Protein AF-A0AAD5YJ43-F1 (afdb_monomer_lite)

Structure (mmCIF, N/CA/C/O backbone):
data_AF-A0AAD5YJ43-F1
#
_entry.id   AF-A0AAD5YJ43-F1
#
loop_
_atom_site.group_PDB
_atom_site.id
_atom_site.type_symbol
_atom_site.label_atom_id
_atom_site.label_alt_id
_atom_site.label_comp_id
_atom_site.label_asym_id
_atom_site.label_entity_id
_atom_site.label_seq_id
_atom_site.pdbx_PDB_ins_code
_atom_site.Cartn_x
_atom_site.Cartn_y
_atom_site.Cartn_z
_atom_site.occupancy
_atom_site.B_iso_or_equiv
_atom_site.auth_seq_id
_atom_site.auth_comp_id
_atom_site.auth_asym_id
_atom_site.auth_atom_id
_atom_site.pdbx_PDB_model_num
ATOM 1 N N . MET A 1 1 ? -29.592 12.258 8.911 1.00 32.75 1 MET A N 1
ATOM 2 C CA . MET A 1 1 ? -28.861 12.882 10.032 1.00 32.75 1 MET A CA 1
ATOM 3 C C . MET A 1 1 ? -27.425 12.749 9.609 1.00 32.75 1 MET A C 1
ATOM 5 O O . MET A 1 1 ? -26.977 11.622 9.478 1.00 32.75 1 MET A O 1
ATOM 9 N N . SER A 1 2 ? -26.873 13.854 9.118 1.00 35.62 2 SER A N 1
ATOM 10 C CA . SER A 1 2 ? -25.815 13.860 8.102 1.00 35.62 2 SER A CA 1
ATOM 11 C C . SER A 1 2 ? -25.505 15.328 7.784 1.00 35.62 2 SER A C 1
ATOM 13 O O . SER A 1 2 ? -25.987 15.830 6.774 1.00 35.62 2 SER A O 1
ATOM 15 N N . ASP A 1 3 ? -24.872 16.022 8.732 1.00 28.69 3 ASP A N 1
ATOM 16 C CA . ASP A 1 3 ? -24.518 17.459 8.688 1.00 28.69 3 ASP A CA 1
ATOM 17 C C . ASP A 1 3 ? -23.450 17.807 9.770 1.00 28.69 3 ASP A C 1
ATOM 19 O O . ASP A 1 3 ? -23.305 18.970 10.129 1.00 28.69 3 ASP A O 1
ATOM 23 N N . ASN A 1 4 ? -22.749 16.820 10.359 1.00 36.34 4 ASN A N 1
ATOM 24 C CA . ASN A 1 4 ? -21.867 17.031 11.526 1.00 36.34 4 ASN A CA 1
ATOM 25 C C . ASN A 1 4 ? -20.369 16.892 11.204 1.00 36.34 4 ASN A C 1
ATOM 27 O O . ASN A 1 4 ? -19.563 17.647 11.737 1.00 36.34 4 ASN A O 1
ATOM 31 N N . ASP A 1 5 ? -19.997 15.948 10.340 1.00 39.12 5 ASP A N 1
ATOM 32 C CA . ASP A 1 5 ? -18.594 15.534 10.163 1.00 39.12 5 ASP A CA 1
ATOM 33 C C . ASP A 1 5 ? -17.758 16.576 9.390 1.00 39.12 5 ASP A C 1
ATOM 35 O O . ASP A 1 5 ? -16.536 16.558 9.425 1.00 39.12 5 ASP A O 1
ATOM 39 N N . SER A 1 6 ? -18.412 17.546 8.739 1.00 43.97 6 SER A N 1
ATOM 40 C CA . SER A 1 6 ? -17.755 18.691 8.094 1.00 43.97 6 SER A CA 1
ATOM 41 C C . SER A 1 6 ? -17.312 19.797 9.060 1.00 43.97 6 SER A C 1
ATOM 43 O O . SER A 1 6 ? -16.574 20.693 8.652 1.00 43.97 6 SER A O 1
ATOM 45 N N . ASP A 1 7 ? -17.786 19.785 10.311 1.00 50.50 7 ASP A N 1
ATOM 46 C CA . ASP A 1 7 ? -17.532 20.863 11.276 1.00 50.50 7 ASP A CA 1
ATOM 47 C C . ASP A 1 7 ? -16.266 20.619 12.130 1.00 50.50 7 ASP A C 1
ATOM 49 O O . ASP A 1 7 ? -15.745 21.570 12.719 1.00 50.50 7 ASP A O 1
ATOM 53 N N . SER A 1 8 ? -15.736 19.387 12.198 1.00 53.56 8 SER A N 1
ATOM 54 C CA . SER A 1 8 ? -14.469 19.073 12.889 1.00 53.56 8 SER A CA 1
ATOM 55 C C . SER A 1 8 ? -13.250 19.485 12.060 1.00 53.56 8 SER A C 1
ATOM 57 O O . SER A 1 8 ? -12.423 20.268 12.537 1.00 53.56 8 SER A O 1
ATOM 59 N N . GLU A 1 9 ? -13.187 19.009 10.813 1.00 55.69 9 GLU A N 1
ATOM 60 C CA . GLU A 1 9 ? -12.075 19.197 9.871 1.00 55.69 9 GLU A CA 1
ATOM 61 C C . GLU A 1 9 ? -11.769 20.688 9.630 1.00 55.69 9 GLU A C 1
ATOM 63 O O . GLU A 1 9 ? -10.610 21.114 9.693 1.00 55.69 9 GLU A O 1
ATOM 68 N N . ASP A 1 10 ? -12.802 21.527 9.453 1.00 70.44 10 ASP A N 1
ATOM 69 C CA . ASP A 1 10 ? -12.619 22.980 9.330 1.00 70.44 10 ASP A CA 1
ATOM 70 C C . ASP A 1 10 ? -12.031 23.576 10.622 1.00 70.44 10 ASP A C 1
ATOM 72 O O . ASP A 1 10 ? -11.095 24.370 10.571 1.00 70.44 10 ASP A O 1
ATOM 76 N N . VAL A 1 11 ? -12.487 23.172 11.813 1.00 84.69 11 VAL A N 1
ATOM 77 C CA . VAL A 1 11 ? -11.996 23.741 13.084 1.00 84.69 11 VAL A CA 1
ATOM 78 C C . VAL A 1 11 ? -10.520 23.413 13.346 1.00 84.69 11 VAL A C 1
ATOM 80 O O . VAL A 1 11 ? -9.778 24.287 13.824 1.00 84.69 11 VAL A O 1
ATOM 83 N N . THR A 1 12 ? -10.067 22.200 13.028 1.00 90.94 12 THR A N 1
ATOM 84 C CA . THR A 1 12 ? -8.657 21.799 13.159 1.00 90.94 12 THR A CA 1
ATOM 85 C C . THR A 1 12 ? -7.784 22.464 12.091 1.00 90.94 12 THR A C 1
ATOM 87 O O . THR A 1 12 ? -6.757 23.063 12.433 1.00 90.94 12 THR A O 1
ATOM 90 N N . MET A 1 13 ? -8.223 22.490 10.829 1.00 93.19 13 MET A N 1
ATOM 91 C CA . MET A 1 13 ? -7.519 23.159 9.729 1.00 93.19 13 MET A CA 1
ATOM 92 C C . MET A 1 13 ? -7.430 24.682 9.938 1.00 93.19 13 MET A C 1
ATOM 94 O O . MET A 1 13 ? -6.341 25.259 9.840 1.00 93.19 13 MET A O 1
ATOM 98 N N . GLN A 1 14 ? -8.515 25.351 10.353 1.00 94.12 14 GLN A N 1
ATOM 99 C CA . GLN A 1 14 ? -8.485 26.778 10.708 1.00 94.12 14 GLN A CA 1
ATOM 100 C C . GLN A 1 14 ? -7.519 27.067 11.867 1.00 94.12 14 GLN A C 1
ATOM 102 O O . GLN A 1 14 ? -6.911 28.139 11.891 1.00 94.12 14 GLN A O 1
ATOM 107 N N . ALA A 1 15 ? -7.331 26.153 12.829 1.00 96.81 15 ALA A N 1
ATOM 108 C CA . ALA A 1 15 ? -6.336 26.340 13.889 1.00 96.81 15 ALA A CA 1
ATOM 109 C C . ALA A 1 15 ? -4.901 26.322 13.327 1.00 96.81 15 ALA A C 1
ATOM 111 O O . ALA A 1 15 ? -4.107 27.220 13.637 1.00 96.81 15 ALA A O 1
ATOM 112 N N . CYS A 1 16 ? -4.591 25.366 12.447 1.00 97.38 16 CYS A N 1
ATOM 113 C CA . CYS A 1 16 ? -3.295 25.262 11.776 1.00 97.38 16 CYS A CA 1
ATOM 114 C C . CYS A 1 16 ? -3.016 26.462 10.846 1.00 97.38 16 CYS A C 1
ATOM 116 O O . CYS A 1 16 ? -1.933 27.055 10.893 1.00 97.38 16 CYS A O 1
ATOM 118 N N . LEU A 1 17 ? -4.006 26.910 10.069 1.00 96.12 17 LEU A N 1
ATOM 119 C CA . LEU A 1 17 ? -3.897 28.124 9.253 1.00 96.12 17 LEU A CA 1
ATOM 120 C C . LEU A 1 17 ? -3.763 29.397 10.111 1.00 96.12 17 LEU A C 1
ATOM 122 O O . LEU A 1 17 ? -3.001 30.303 9.760 1.00 96.12 17 LEU A O 1
ATOM 126 N N . ALA A 1 18 ? -4.429 29.471 11.268 1.00 97.25 18 ALA A N 1
ATOM 127 C CA . ALA A 1 18 ? -4.327 30.613 12.178 1.00 97.25 18 ALA A CA 1
ATOM 128 C C . ALA A 1 18 ? -2.935 30.746 12.826 1.00 97.25 18 ALA A C 1
ATOM 130 O O . ALA A 1 18 ? -2.440 31.866 12.990 1.00 97.25 18 ALA A O 1
ATOM 131 N N . VAL A 1 19 ? -2.247 29.644 13.150 1.00 97.75 19 VAL A N 1
ATOM 132 C CA . VAL A 1 19 ? -0.853 29.724 13.631 1.00 97.75 19 VAL A CA 1
ATOM 133 C C . VAL A 1 19 ? 0.122 30.079 12.496 1.00 97.75 19 VAL A C 1
ATOM 135 O O . VAL A 1 19 ? 1.002 30.917 12.701 1.00 97.75 19 VAL A O 1
ATOM 138 N N . VAL A 1 20 ? -0.101 29.589 11.268 1.00 96.81 20 VAL A N 1
ATOM 139 C CA . VAL A 1 20 ? 0.627 30.022 10.050 1.00 96.81 20 VAL A CA 1
ATOM 140 C C . VAL A 1 20 ? 0.437 31.518 9.759 1.00 96.81 20 VAL A C 1
ATOM 142 O O . VAL A 1 20 ? 1.355 32.190 9.278 1.00 96.81 20 VAL A O 1
ATOM 145 N N . ALA A 1 21 ? -0.745 32.062 10.052 1.00 96.56 21 ALA A N 1
ATOM 146 C CA . ALA A 1 21 ? -1.047 33.487 9.948 1.00 96.56 21 ALA A CA 1
ATOM 147 C C . ALA A 1 21 ? -0.486 34.326 11.117 1.00 96.56 21 ALA A C 1
ATOM 149 O O . ALA A 1 21 ? -0.515 35.556 11.048 1.00 96.56 21 ALA A O 1
ATOM 150 N N . GLY A 1 22 ? 0.020 33.691 12.181 1.00 96.31 22 GLY A N 1
ATOM 151 C CA . GLY A 1 22 ? 0.462 34.358 13.408 1.00 96.31 22 GLY A CA 1
ATOM 152 C C . GLY A 1 22 ? -0.680 34.945 14.249 1.00 96.31 22 GLY A C 1
ATOM 153 O O . GLY A 1 22 ? -0.441 35.848 15.051 1.00 96.31 22 GLY A O 1
ATOM 154 N N . THR A 1 23 ? -1.917 34.476 14.051 1.00 97.50 23 THR A N 1
ATOM 155 C CA . THR A 1 23 ? -3.122 34.924 14.776 1.00 97.50 23 THR A CA 1
ATOM 156 C C . THR A 1 23 ? -3.509 34.000 15.935 1.00 97.50 23 THR A C 1
ATOM 158 O O . THR A 1 23 ? -4.250 34.422 16.821 1.00 97.50 23 THR A O 1
ATOM 161 N N . LEU A 1 24 ? -2.968 32.779 15.967 1.00 97.69 24 LEU A N 1
ATOM 162 C CA . LEU A 1 24 ? -3.050 31.816 17.069 1.00 97.69 24 LEU A CA 1
ATOM 163 C C . LEU A 1 24 ? -1.632 31.477 17.562 1.00 97.69 24 LEU A C 1
ATOM 165 O O . LEU A 1 24 ? -0.689 31.512 16.770 1.00 97.69 24 LEU A O 1
ATOM 169 N N . THR A 1 25 ? -1.444 31.158 18.849 1.00 98.31 25 THR A N 1
ATOM 170 C CA . THR A 1 25 ? -0.128 30.690 19.324 1.00 98.31 25 THR A CA 1
ATOM 171 C C . THR A 1 25 ? 0.060 29.197 19.053 1.00 98.31 25 THR A C 1
ATOM 173 O O . THR A 1 25 ? -0.907 28.448 18.931 1.00 98.31 25 THR A O 1
ATOM 176 N N . VAL A 1 26 ? 1.317 28.746 19.009 1.00 98.06 26 VAL A N 1
ATOM 177 C CA . VAL A 1 26 ? 1.671 27.320 18.886 1.00 98.06 26 VAL A CA 1
ATOM 178 C C . VAL A 1 26 ? 0.999 26.471 19.971 1.00 98.06 26 VAL A C 1
ATOM 180 O O . VAL A 1 26 ? 0.442 25.422 19.664 1.00 98.06 26 VAL A O 1
ATOM 183 N N . ALA A 1 27 ? 1.013 26.939 21.223 1.00 97.44 27 ALA A N 1
ATOM 184 C CA . ALA A 1 27 ? 0.432 26.212 22.348 1.00 97.44 27 ALA A CA 1
ATOM 185 C C . ALA A 1 27 ? -1.102 26.150 22.262 1.00 97.44 27 ALA A C 1
ATOM 187 O O . ALA A 1 27 ? -1.678 25.090 22.488 1.00 97.44 27 ALA A O 1
ATOM 188 N N . ASP A 1 28 ? -1.760 27.250 21.876 1.00 97.69 28 ASP A N 1
ATOM 189 C CA . ASP A 1 28 ? -3.216 27.259 21.673 1.00 97.69 28 ASP A CA 1
ATOM 190 C C . ASP A 1 28 ? -3.627 26.366 20.490 1.00 97.69 28 ASP A C 1
ATOM 192 O O . ASP A 1 28 ? -4.665 25.713 20.544 1.00 97.69 28 ASP A O 1
ATOM 196 N N . CYS A 1 29 ? -2.817 26.317 19.425 1.00 97.88 29 CYS A N 1
ATOM 197 C CA . CYS A 1 29 ? -3.043 25.438 18.279 1.00 97.88 29 CYS A CA 1
ATOM 198 C C . CYS A 1 29 ? -2.904 23.963 18.671 1.00 97.88 29 CYS A C 1
ATOM 200 O O . CYS A 1 29 ? -3.826 23.187 18.440 1.00 97.88 29 CYS A O 1
ATOM 202 N N . ALA A 1 30 ? -1.799 23.584 19.320 1.00 97.62 30 ALA A N 1
ATOM 203 C CA . ALA A 1 30 ? -1.589 22.218 19.796 1.00 97.62 30 ALA A CA 1
ATOM 204 C C . ALA A 1 30 ? -2.682 21.782 20.787 1.00 97.62 30 ALA A C 1
ATOM 206 O O . ALA A 1 30 ? -3.192 20.674 20.682 1.00 97.62 30 ALA A O 1
ATOM 207 N N . GLN A 1 31 ? -3.108 22.666 21.696 1.00 97.00 31 GLN A N 1
ATOM 208 C CA . GLN A 1 31 ? -4.203 22.373 22.622 1.00 97.00 31 GLN A CA 1
ATOM 209 C C . GLN A 1 31 ? -5.546 22.168 21.901 1.00 97.00 31 GLN A C 1
ATOM 211 O O . GLN A 1 31 ? -6.285 21.267 22.282 1.00 97.00 31 GLN A O 1
ATOM 216 N N . ARG A 1 32 ? -5.867 22.960 20.865 1.00 96.50 32 ARG A N 1
ATOM 217 C CA . ARG A 1 32 ? -7.100 22.775 20.072 1.00 96.50 32 ARG A CA 1
ATOM 218 C C . ARG A 1 32 ? -7.120 21.453 19.318 1.00 96.50 32 ARG A C 1
ATOM 220 O O . ARG A 1 32 ? -8.145 20.792 19.331 1.00 96.50 32 ARG A O 1
ATOM 227 N N . LEU A 1 33 ? -6.002 21.082 18.699 1.00 95.81 33 LEU A N 1
ATOM 228 C CA . LEU A 1 33 ? -5.857 19.810 17.987 1.00 95.81 33 LEU A CA 1
ATOM 229 C C . LEU A 1 33 ? -5.941 18.608 18.946 1.00 95.81 33 LEU A C 1
ATOM 231 O O . LEU A 1 33 ? -6.529 17.587 18.622 1.00 95.81 33 LEU A O 1
ATOM 235 N N . TYR A 1 34 ? -5.380 18.740 20.149 1.00 95.69 34 TYR A N 1
ATOM 236 C CA . TYR A 1 34 ? -5.363 17.684 21.162 1.00 95.69 34 TYR A CA 1
ATOM 237 C C . TYR A 1 34 ? -6.707 17.472 21.883 1.00 95.69 34 TYR A C 1
ATOM 239 O O . TYR A 1 34 ? -6.995 16.357 22.318 1.00 95.69 34 TYR A O 1
ATOM 247 N N . THR A 1 35 ? -7.529 18.518 22.043 1.00 94.06 35 THR A N 1
ATOM 248 C CA . THR A 1 35 ? -8.772 18.435 22.831 1.00 94.06 35 THR A CA 1
ATOM 249 C C . THR A 1 35 ? -9.765 17.372 22.324 1.00 94.06 35 THR A C 1
ATOM 251 O O . THR A 1 35 ? -10.171 16.575 23.165 1.00 94.06 35 THR A O 1
ATOM 254 N N . PRO A 1 36 ? -10.119 17.273 21.023 1.00 91.25 36 PRO A N 1
ATOM 255 C CA . PRO A 1 36 ? -11.047 16.244 20.535 1.00 91.25 36 PRO A CA 1
ATOM 256 C C . PRO A 1 36 ? -10.573 14.814 20.834 1.00 91.25 36 PRO A C 1
ATOM 258 O O . PRO A 1 36 ? -11.313 14.008 21.387 1.00 91.25 36 PRO A O 1
ATOM 261 N N . ILE A 1 37 ? -9.294 14.516 20.577 1.00 91.69 37 ILE A N 1
ATOM 262 C CA . ILE A 1 37 ? -8.689 13.200 20.854 1.00 91.69 37 ILE A CA 1
ATOM 263 C C . ILE A 1 37 ? -8.767 12.864 22.354 1.00 91.69 37 ILE A C 1
ATOM 265 O O . ILE A 1 37 ? -9.044 11.723 22.727 1.00 91.69 37 ILE A O 1
ATOM 269 N N . LEU A 1 38 ? -8.545 13.851 23.233 1.00 92.38 38 LEU A N 1
ATOM 270 C CA . LEU A 1 38 ? -8.686 13.667 24.678 1.00 92.38 38 LEU A CA 1
ATOM 271 C C . LEU A 1 38 ? -10.144 13.437 25.098 1.00 92.38 38 LEU A C 1
ATOM 273 O O . LEU A 1 38 ? -10.395 12.563 25.929 1.00 92.38 38 LEU A O 1
ATOM 277 N N . GLU A 1 39 ? -11.080 14.236 24.586 1.00 90.00 39 GLU A N 1
ATOM 278 C CA . GLU A 1 39 ? -12.491 14.175 24.975 1.00 90.00 39 GLU A CA 1
ATOM 279 C C . GLU A 1 39 ? -13.127 12.849 24.533 1.00 90.00 39 GLU A C 1
ATOM 281 O O . GLU A 1 39 ? -13.788 12.204 25.352 1.00 90.00 39 GLU A O 1
ATOM 286 N N . ASP A 1 40 ? -12.816 12.367 23.330 1.00 87.81 40 ASP A N 1
ATOM 287 C CA . ASP A 1 40 ? -13.361 11.122 22.777 1.00 87.81 40 ASP A CA 1
ATOM 288 C C . ASP A 1 40 ? -12.728 9.889 23.435 1.00 87.81 40 ASP A C 1
ATOM 290 O O . ASP A 1 40 ? -13.438 8.999 23.910 1.00 87.81 40 ASP A O 1
ATOM 294 N N . PHE A 1 41 ? -11.398 9.865 23.611 1.00 87.00 41 PHE A N 1
ATOM 295 C CA . PHE A 1 41 ? -10.732 8.760 24.316 1.00 87.00 41 PHE A CA 1
ATOM 296 C C . PHE A 1 41 ? -11.188 8.630 25.779 1.00 87.00 41 PHE A C 1
ATOM 298 O O . PHE A 1 41 ? -11.147 7.539 26.350 1.00 87.00 41 PHE A O 1
ATOM 305 N N . GLN A 1 42 ? -11.629 9.727 26.404 1.00 87.75 42 GLN A N 1
ATOM 306 C CA . GLN A 1 42 ? -12.182 9.708 27.760 1.00 87.75 42 GLN A CA 1
ATOM 307 C C . GLN A 1 42 ? -13.686 9.413 27.822 1.00 87.75 42 GLN A C 1
ATOM 309 O O . GLN A 1 42 ? -14.170 9.042 28.895 1.00 87.75 42 GLN A O 1
ATOM 314 N N . ASN A 1 43 ? -14.414 9.528 26.708 1.00 83.38 43 ASN A N 1
ATOM 315 C CA . ASN A 1 43 ? -15.858 9.309 26.625 1.00 83.38 43 ASN A CA 1
ATOM 316 C C . ASN A 1 43 ? -16.230 8.449 25.391 1.00 83.38 43 ASN A C 1
ATOM 318 O O . ASN A 1 43 ? -16.978 8.936 24.545 1.00 83.38 43 ASN A O 1
ATOM 322 N N . PRO A 1 44 ? -15.770 7.178 25.297 1.00 65.06 44 PRO A N 1
ATOM 323 C CA . PRO A 1 44 ? -15.902 6.312 24.111 1.00 65.06 44 PRO A CA 1
ATOM 324 C C . PRO A 1 44 ? -17.337 5.784 23.898 1.00 65.06 44 PRO A C 1
ATOM 326 O O . PRO A 1 44 ? -17.622 4.593 23.996 1.00 65.06 44 PRO A O 1
ATOM 329 N N . GLY A 1 45 ? -18.264 6.709 23.686 1.00 61.03 45 GLY A N 1
ATOM 330 C CA . GLY A 1 45 ? -19.689 6.498 23.442 1.00 61.03 45 GLY A CA 1
ATOM 331 C C . GLY A 1 45 ? -20.360 7.756 22.884 1.00 61.03 45 GLY A C 1
ATOM 332 O O . GLY A 1 45 ? -21.569 7.924 23.037 1.00 61.03 45 GLY A O 1
ATOM 333 N N . ASN A 1 46 ? -19.573 8.669 22.302 1.00 53.53 46 ASN A N 1
ATOM 334 C CA . ASN A 1 46 ? -20.037 9.887 21.641 1.00 53.53 46 ASN A CA 1
ATOM 335 C C . ASN A 1 46 ? -20.090 9.777 20.104 1.00 53.53 46 ASN A C 1
ATOM 337 O O . ASN A 1 46 ? -20.699 10.647 19.489 1.00 53.53 46 ASN A O 1
ATOM 341 N N . GLY A 1 47 ? -19.567 8.694 19.515 1.00 49.69 47 GLY A N 1
ATOM 342 C CA . GLY A 1 47 ? -19.765 8.344 18.100 1.00 49.69 47 GLY A CA 1
ATOM 343 C C . GLY A 1 47 ? -18.644 8.752 17.141 1.00 49.69 47 GLY A C 1
ATOM 344 O O . GLY A 1 47 ? -18.803 8.542 15.945 1.00 49.69 47 GLY A O 1
ATOM 345 N N . ASN A 1 48 ? -17.540 9.285 17.665 1.00 56.94 48 ASN A N 1
ATOM 346 C CA . ASN A 1 48 ? -16.291 9.524 16.947 1.00 56.94 48 ASN A CA 1
ATOM 347 C C . ASN A 1 48 ? -15.188 8.732 17.665 1.00 56.94 48 ASN A C 1
ATOM 349 O O . ASN A 1 48 ? -15.094 8.791 18.897 1.00 56.94 48 ASN A O 1
ATOM 353 N N . SER A 1 49 ? -14.340 7.998 16.944 1.00 80.00 49 SER A N 1
ATOM 354 C CA . SER A 1 49 ? -13.170 7.382 17.566 1.00 80.00 49 SER A CA 1
ATOM 355 C C . SER A 1 49 ? -12.035 8.394 17.750 1.00 80.00 49 SER A C 1
ATOM 357 O O . SER A 1 49 ? -11.792 9.298 16.947 1.00 80.00 49 SER A O 1
ATOM 359 N N . ALA A 1 50 ? -11.251 8.187 18.809 1.00 86.19 50 ALA A N 1
ATOM 360 C CA . ALA A 1 50 ? -10.031 8.954 19.034 1.00 86.19 50 ALA A CA 1
ATOM 361 C C . ALA A 1 50 ? -8.931 8.675 17.982 1.00 86.19 50 ALA A C 1
ATOM 363 O O . ALA A 1 50 ? -7.947 9.411 17.940 1.00 86.19 50 ALA A O 1
ATOM 364 N N . GLU A 1 51 ? -9.081 7.636 17.148 1.00 87.06 51 GLU A N 1
ATOM 365 C CA . GLU A 1 51 ? -8.217 7.377 15.989 1.00 87.06 51 GLU A CA 1
ATOM 366 C C . GLU A 1 51 ? -8.635 8.255 14.797 1.00 87.06 51 GLU A C 1
ATOM 368 O O . GLU A 1 51 ? -7.771 8.903 14.210 1.00 87.06 51 GLU A O 1
ATOM 373 N N . GLY A 1 52 ? -9.937 8.405 14.521 1.00 87.19 52 GLY A N 1
ATOM 374 C CA . GLY A 1 52 ? -10.466 9.336 13.513 1.00 87.19 52 GLY A CA 1
ATOM 375 C C . GLY A 1 52 ? -10.010 10.781 13.747 1.00 87.19 52 GLY A C 1
ATOM 376 O O . GLY A 1 52 ? -9.355 11.377 12.895 1.00 87.19 52 GLY A O 1
ATOM 377 N N . ASN A 1 53 ? -10.193 11.308 14.964 1.00 90.19 53 ASN A N 1
ATOM 378 C CA . ASN A 1 53 ? -9.688 12.644 15.328 1.00 90.19 53 ASN A CA 1
ATOM 379 C C . ASN A 1 53 ? -8.153 12.789 15.215 1.00 90.19 53 ASN A C 1
ATOM 381 O O . ASN A 1 53 ? -7.642 13.907 15.108 1.00 90.19 53 ASN A O 1
ATOM 385 N N . LEU A 1 54 ? -7.393 11.689 15.291 1.00 92.19 54 LEU A N 1
ATOM 386 C CA . LEU A 1 54 ? -5.938 11.694 15.115 1.00 92.19 54 LEU A CA 1
ATOM 387 C C . LEU A 1 54 ? -5.554 11.759 13.627 1.00 92.19 54 LEU A C 1
ATOM 389 O O . LEU A 1 54 ? -4.595 12.455 13.288 1.00 92.19 54 LEU A O 1
ATOM 393 N N . TRP A 1 55 ? -6.317 11.105 12.747 1.00 90.94 55 TRP A N 1
ATOM 394 C CA . TRP A 1 55 ? -6.215 11.292 11.297 1.00 90.94 55 TRP A CA 1
ATOM 395 C C . TRP A 1 55 ? -6.535 12.743 10.904 1.00 90.94 55 TRP A C 1
ATOM 397 O O . TRP A 1 55 ? -5.683 13.394 10.295 1.00 90.94 55 TRP A O 1
ATOM 407 N N . ASP A 1 56 ? -7.679 13.287 11.339 1.00 90.62 56 ASP A N 1
ATOM 408 C CA . ASP A 1 56 ? -8.093 14.684 11.099 1.00 90.62 56 ASP A CA 1
ATOM 409 C C . ASP A 1 56 ? -7.024 15.692 11.545 1.00 90.62 56 ASP A C 1
ATOM 411 O O . ASP A 1 56 ? -6.711 16.655 10.834 1.00 90.62 56 ASP A O 1
ATOM 415 N N . LEU A 1 57 ? -6.415 15.460 12.716 1.00 95.25 57 LEU A N 1
ATOM 416 C CA . LEU A 1 57 ? -5.308 16.261 13.236 1.00 95.25 57 LEU A CA 1
ATOM 417 C C . LEU A 1 57 ? -4.121 16.264 12.268 1.00 95.25 57 LEU A C 1
ATOM 419 O O . LEU A 1 57 ? -3.587 17.336 11.959 1.00 95.25 57 LEU A O 1
ATOM 423 N N . TRP A 1 58 ? -3.674 15.093 11.803 1.00 96.94 58 TRP A N 1
ATOM 424 C CA . TRP A 1 58 ? -2.511 15.014 10.920 1.00 96.94 58 TRP A CA 1
ATOM 425 C C . TRP A 1 58 ? -2.801 15.558 9.528 1.00 96.94 58 TRP A C 1
ATOM 427 O O . TRP A 1 58 ? -1.956 16.286 9.005 1.00 96.94 58 TRP A O 1
ATOM 437 N N . TYR A 1 59 ? -3.987 15.309 8.970 1.00 94.69 59 TYR A N 1
ATOM 438 C CA . TYR A 1 59 ? -4.416 15.921 7.714 1.00 94.69 59 TYR A CA 1
ATOM 439 C C . TYR A 1 59 ? -4.455 17.449 7.825 1.00 94.69 59 TYR A C 1
ATOM 441 O O . TYR A 1 59 ? -3.778 18.124 7.053 1.00 94.69 59 TYR A O 1
ATOM 449 N N . SER A 1 60 ? -5.067 18.004 8.876 1.00 96.00 60 SER A N 1
ATOM 450 C CA . SER A 1 60 ? -5.083 19.455 9.139 1.00 96.00 60 SER A CA 1
ATOM 451 C C . SER A 1 60 ? -3.680 20.074 9.238 1.00 96.00 60 SER A C 1
ATOM 453 O O . SER A 1 60 ? -3.424 21.167 8.726 1.00 96.00 60 SER A O 1
ATOM 455 N N . VAL A 1 61 ? -2.738 19.382 9.891 1.00 98.00 61 VAL A N 1
ATOM 456 C CA . VAL A 1 61 ? -1.345 19.841 10.024 1.00 98.00 61 VAL A CA 1
ATOM 457 C C . VAL A 1 61 ? -0.589 19.755 8.695 1.00 98.00 61 VAL A C 1
ATOM 459 O O . VAL A 1 61 ? 0.186 20.665 8.379 1.00 98.00 61 VAL A O 1
ATOM 462 N N . ILE A 1 62 ? -0.790 18.685 7.921 1.00 97.62 62 ILE A N 1
ATOM 463 C CA . ILE A 1 62 ? -0.135 18.488 6.625 1.00 97.62 62 ILE A CA 1
ATOM 464 C C . ILE A 1 62 ? -0.696 19.471 5.598 1.00 97.62 62 ILE A C 1
ATOM 466 O O . ILE A 1 62 ? 0.092 20.149 4.941 1.00 97.62 62 ILE A O 1
ATOM 470 N N . ASP A 1 63 ? -2.012 19.639 5.501 1.00 93.44 63 ASP A N 1
ATOM 471 C CA . ASP A 1 63 ? -2.623 20.506 4.496 1.00 93.44 63 ASP A CA 1
ATOM 472 C C . ASP A 1 63 ? -2.398 21.990 4.795 1.00 93.44 63 ASP A C 1
ATOM 474 O O . ASP A 1 63 ? -2.063 22.752 3.886 1.00 93.44 63 ASP A O 1
ATOM 478 N N . ALA A 1 64 ? -2.379 22.413 6.063 1.00 96.69 64 ALA A N 1
ATOM 479 C CA . ALA A 1 64 ? -1.886 23.748 6.411 1.00 96.69 64 ALA A CA 1
ATOM 480 C C . ALA A 1 64 ? -0.399 23.942 6.048 1.00 96.69 64 ALA A C 1
ATOM 482 O O . ALA A 1 64 ? 0.033 25.059 5.735 1.00 96.69 64 ALA A O 1
ATOM 483 N N . ALA A 1 65 ? 0.412 22.879 6.059 1.00 97.62 65 ALA A N 1
ATOM 484 C CA . ALA A 1 65 ? 1.787 22.931 5.566 1.00 97.62 65 ALA A CA 1
ATOM 485 C C . ALA A 1 65 ? 1.855 22.959 4.029 1.00 97.62 65 ALA A C 1
ATOM 487 O O . ALA A 1 65 ? 2.739 23.617 3.479 1.00 97.62 65 ALA A O 1
ATOM 488 N N . VAL A 1 66 ? 0.921 22.302 3.339 1.00 95.06 66 VAL A N 1
ATOM 489 C CA . VAL A 1 66 ? 0.771 22.306 1.879 1.00 95.06 66 VAL A CA 1
ATOM 490 C C . VAL A 1 66 ? 0.313 23.677 1.371 1.00 95.06 66 VAL A C 1
ATOM 492 O O . VAL A 1 66 ? 0.911 24.205 0.433 1.00 95.06 66 VAL A O 1
ATOM 495 N N . GLU A 1 67 ? -0.688 24.302 1.994 1.00 93.12 67 GLU A N 1
ATOM 496 C CA . GLU A 1 67 ? -1.179 25.635 1.619 1.00 93.12 67 GLU A CA 1
ATOM 497 C C . GLU A 1 67 ? -0.198 26.766 1.968 1.00 93.12 67 GLU A C 1
ATOM 499 O O . GLU A 1 67 ? -0.176 27.811 1.308 1.00 93.12 67 GLU A O 1
ATOM 504 N N . SER A 1 68 ? 0.638 26.584 2.995 1.00 94.25 68 SER A N 1
ATOM 505 C CA . SER A 1 68 ? 1.570 27.616 3.456 1.00 94.25 68 SER A CA 1
ATOM 506 C C . SER A 1 68 ? 2.902 27.624 2.701 1.00 94.25 68 SER A C 1
ATOM 508 O O . SER A 1 68 ? 3.459 26.590 2.336 1.00 94.25 68 SER A O 1
ATOM 510 N N . THR A 1 69 ? 3.455 28.823 2.475 1.00 93.44 69 THR A N 1
ATOM 511 C CA . THR A 1 69 ? 4.769 28.952 1.825 1.00 93.44 69 THR A CA 1
ATOM 512 C C . THR A 1 69 ? 5.878 28.403 2.732 1.00 93.44 69 THR A C 1
ATOM 514 O O . THR A 1 69 ? 5.758 28.498 3.964 1.00 93.44 69 THR A O 1
ATOM 517 N N . PRO A 1 70 ? 6.987 27.878 2.171 1.00 93.81 70 PRO A N 1
ATOM 518 C CA . PRO A 1 70 ? 8.024 27.201 2.943 1.00 93.81 70 PRO A CA 1
ATOM 519 C C . PRO A 1 70 ? 8.583 28.028 4.100 1.00 93.81 70 PRO A C 1
ATOM 521 O O . PRO A 1 70 ? 9.002 27.465 5.102 1.00 93.81 70 PRO A O 1
ATOM 524 N N . GLU A 1 71 ? 8.584 29.356 4.022 1.00 90.94 71 GLU A N 1
ATOM 525 C CA . GLU A 1 71 ? 9.110 30.251 5.058 1.00 90.94 71 GLU A CA 1
ATOM 526 C C . GLU A 1 71 ? 8.260 30.265 6.338 1.00 90.94 71 GLU A C 1
ATOM 528 O O . GLU A 1 71 ? 8.791 30.565 7.407 1.00 90.94 71 GLU A O 1
ATOM 533 N N . LYS A 1 72 ? 6.961 29.943 6.251 1.00 93.62 72 LYS A N 1
ATOM 534 C CA . LYS A 1 72 ? 6.012 30.016 7.379 1.00 93.62 72 LYS A CA 1
ATOM 535 C C . LYS A 1 72 ? 5.889 28.716 8.176 1.00 93.62 72 LYS A C 1
ATOM 537 O O . LYS A 1 72 ? 5.548 28.756 9.357 1.00 93.62 72 LYS A O 1
ATOM 542 N N . GLN A 1 73 ? 6.196 27.581 7.551 1.00 96.31 73 GLN A N 1
ATOM 543 C CA . GLN A 1 73 ? 5.966 26.230 8.086 1.00 96.31 73 GLN A CA 1
ATOM 544 C C . GLN A 1 73 ? 6.674 25.919 9.416 1.00 96.31 73 GLN A C 1
ATOM 546 O O . GLN A 1 73 ? 6.311 24.953 10.080 1.00 96.31 73 GLN A O 1
ATOM 551 N N . GLU A 1 74 ? 7.669 26.709 9.838 1.00 96.69 74 GLU A N 1
ATOM 552 C CA . GLU A 1 74 ? 8.391 26.476 11.100 1.00 96.69 74 GLU A CA 1
ATOM 553 C C . GLU A 1 74 ? 7.448 26.454 12.317 1.00 96.69 74 GLU A C 1
ATOM 555 O O . GLU A 1 74 ? 7.651 25.676 13.243 1.00 96.69 74 GLU A O 1
ATOM 560 N N . CYS A 1 75 ? 6.368 27.246 12.296 1.00 97.19 75 CYS A N 1
ATOM 561 C CA . CYS A 1 75 ? 5.382 27.237 13.378 1.00 97.19 75 CYS A CA 1
ATOM 562 C C . CYS A 1 75 ? 4.584 25.923 13.465 1.00 97.19 75 CYS A C 1
ATOM 564 O O . CYS A 1 75 ? 4.236 25.515 14.569 1.00 97.19 75 CYS A O 1
ATOM 566 N N . LEU A 1 76 ? 4.361 25.222 12.346 1.00 98.31 76 LEU A N 1
ATOM 567 C CA . LEU A 1 76 ? 3.709 23.908 12.334 1.00 98.31 76 LEU A CA 1
ATOM 568 C C . LEU A 1 76 ? 4.634 22.830 12.915 1.00 98.31 76 LEU A C 1
ATOM 570 O O . LEU A 1 76 ? 4.179 21.964 13.653 1.00 98.31 76 LEU A O 1
ATOM 574 N N . ILE A 1 77 ? 5.949 22.927 12.686 1.00 98.19 77 ILE A N 1
ATOM 575 C CA . ILE A 1 77 ? 6.940 22.052 13.339 1.00 98.19 77 ILE A CA 1
ATOM 576 C C . ILE A 1 77 ? 6.928 22.248 14.859 1.00 98.19 77 ILE A C 1
ATOM 578 O O . ILE A 1 77 ? 6.993 21.274 15.606 1.00 98.19 77 ILE A O 1
ATOM 582 N N . GLU A 1 78 ? 6.807 23.493 15.325 1.00 97.94 78 GLU A N 1
ATOM 583 C CA . GLU A 1 78 ? 6.633 23.784 16.751 1.00 97.94 78 GLU A CA 1
ATOM 584 C C . GLU A 1 78 ? 5.275 23.298 17.293 1.00 97.94 78 GLU A C 1
ATOM 586 O O . GLU A 1 78 ? 5.218 22.868 18.441 1.00 97.94 78 GLU A O 1
ATOM 591 N N . VAL A 1 79 ? 4.200 23.271 16.490 1.00 98.25 79 VAL A N 1
ATOM 592 C CA . VAL A 1 79 ? 2.922 22.639 16.885 1.00 98.25 79 VAL A CA 1
ATOM 593 C C . VAL A 1 79 ? 3.085 21.135 17.073 1.00 98.25 79 VAL A C 1
ATOM 595 O O . VAL A 1 79 ? 2.695 20.631 18.123 1.00 98.25 79 VAL A O 1
ATOM 598 N N . VAL A 1 80 ? 3.725 20.421 16.141 1.00 97.94 80 VAL A N 1
ATOM 599 C CA . VAL A 1 80 ? 3.961 18.972 16.298 1.00 97.94 80 VAL A CA 1
ATOM 600 C C . VAL A 1 80 ? 4.878 18.684 17.497 1.00 97.94 80 VAL A C 1
ATOM 602 O O . VAL A 1 80 ? 4.581 17.800 18.298 1.00 97.94 80 VAL A O 1
ATOM 605 N N . ARG A 1 81 ? 5.928 19.492 17.720 1.00 96.88 81 ARG A N 1
ATOM 606 C CA . ARG A 1 81 ? 6.738 19.435 18.957 1.00 96.88 81 ARG A CA 1
ATOM 607 C C . ARG A 1 81 ? 5.906 19.673 20.217 1.00 96.88 81 ARG A C 1
ATOM 609 O O . ARG A 1 81 ? 6.120 18.998 21.219 1.00 96.88 81 ARG A O 1
ATOM 616 N N . SER A 1 82 ? 4.986 20.636 20.182 1.00 97.38 82 SER A N 1
ATOM 617 C CA . SER A 1 82 ? 4.124 20.965 21.317 1.00 97.38 82 SER A CA 1
ATOM 618 C C . SER A 1 82 ? 3.115 19.854 21.604 1.00 97.38 82 SER A C 1
ATOM 620 O O . SER A 1 82 ? 2.884 19.577 22.774 1.00 97.38 82 SER A O 1
ATOM 622 N N . LEU A 1 83 ? 2.565 19.194 20.577 1.00 96.56 83 LEU A N 1
ATOM 623 C CA . LEU A 1 83 ? 1.678 18.031 20.710 1.00 96.56 83 LEU A CA 1
ATOM 624 C C . LEU A 1 83 ? 2.391 16.856 21.390 1.00 96.56 83 LEU A C 1
ATOM 626 O O . LEU A 1 83 ? 1.912 16.363 22.407 1.00 96.56 83 LEU A O 1
ATOM 630 N N . GLY A 1 84 ? 3.585 16.481 20.917 1.00 94.00 84 GLY A N 1
ATOM 631 C CA . GLY A 1 84 ? 4.412 15.442 21.555 1.00 94.00 84 GLY A CA 1
ATOM 632 C C . GLY A 1 84 ? 4.946 15.818 22.948 1.00 94.00 84 GLY A C 1
ATOM 633 O O . GLY A 1 84 ? 5.523 14.982 23.638 1.00 94.00 84 GLY A O 1
ATOM 634 N N . GLY A 1 85 ? 4.769 17.076 23.371 1.00 94.31 85 GLY A N 1
ATOM 635 C CA . GLY A 1 85 ? 5.037 17.556 24.729 1.00 94.31 85 GLY A CA 1
ATOM 636 C C . GLY A 1 85 ? 3.816 17.559 25.660 1.00 94.31 85 GLY A C 1
ATOM 637 O O . GLY A 1 85 ? 3.975 17.824 26.854 1.00 94.31 85 GLY A O 1
ATOM 638 N N . LEU A 1 86 ? 2.611 17.289 25.144 1.00 95.62 86 LEU A N 1
ATOM 639 C CA . LEU A 1 86 ? 1.408 17.078 25.952 1.00 95.62 86 LEU A CA 1
ATOM 640 C C . LEU A 1 86 ? 1.425 15.666 26.568 1.00 95.62 86 LEU A C 1
ATOM 642 O O . LEU A 1 86 ? 2.039 14.757 26.007 1.00 95.62 86 LEU A O 1
ATOM 646 N N . PRO A 1 87 ? 0.777 15.453 27.730 1.00 94.69 87 PRO A N 1
ATOM 647 C CA . PRO A 1 87 ? 0.591 14.104 28.253 1.00 94.69 87 PRO A CA 1
ATOM 648 C C . PRO A 1 87 ? -0.247 13.275 27.274 1.00 94.69 87 PRO A C 1
ATOM 650 O O . PRO A 1 87 ? -1.191 13.796 26.689 1.00 94.69 87 PRO A O 1
ATOM 653 N N . ALA A 1 88 ? 0.047 11.979 27.150 1.00 92.69 88 ALA A N 1
ATOM 654 C CA . ALA A 1 88 ? -0.835 11.063 26.434 1.00 92.69 88 ALA A CA 1
ATOM 655 C C . ALA A 1 88 ? -2.253 11.094 27.053 1.00 92.69 88 ALA A C 1
ATOM 657 O O . ALA A 1 88 ? -2.366 11.113 28.288 1.00 92.69 88 ALA A O 1
ATOM 658 N N . PRO A 1 89 ? -3.332 11.058 26.248 1.00 92.38 89 PRO A N 1
ATOM 659 C CA . PRO A 1 89 ? -4.687 10.886 26.762 1.00 92.38 89 PRO A CA 1
ATOM 660 C C . PRO A 1 89 ? -4.791 9.616 27.620 1.00 92.38 89 PRO A C 1
ATOM 662 O O . PRO A 1 89 ? -4.194 8.588 27.303 1.00 92.38 89 PRO A O 1
ATOM 665 N N . MET A 1 90 ? -5.533 9.681 28.730 1.00 91.31 90 MET A N 1
ATOM 666 C CA . MET A 1 90 ? -5.624 8.591 29.713 1.00 91.31 90 MET A CA 1
ATOM 667 C C . MET A 1 90 ? -7.079 8.204 29.982 1.00 91.31 90 MET A C 1
ATOM 669 O O . MET A 1 90 ? -7.864 9.051 30.412 1.00 91.31 90 MET A O 1
ATOM 673 N N . PHE A 1 91 ? -7.403 6.915 29.849 1.00 87.31 91 PHE A N 1
ATOM 674 C CA . PHE A 1 91 ? -8.719 6.346 30.156 1.00 87.31 91 PHE A CA 1
ATOM 675 C C . PHE A 1 91 ? -8.570 5.025 30.920 1.00 87.31 91 PHE A C 1
ATOM 677 O O . PHE A 1 91 ? -7.807 4.142 30.529 1.00 87.31 91 PHE A O 1
ATOM 684 N N . ASN A 1 92 ? -9.258 4.895 32.061 1.00 87.19 92 ASN A N 1
ATOM 685 C CA . ASN A 1 92 ? -9.198 3.722 32.952 1.00 87.19 92 ASN A CA 1
ATOM 686 C C . ASN A 1 92 ? -7.771 3.209 33.278 1.00 87.19 92 ASN A C 1
ATOM 688 O O . ASN A 1 92 ? -7.551 2.018 33.494 1.00 87.19 92 ASN A O 1
ATOM 692 N N . GLY A 1 93 ? -6.787 4.115 33.332 1.00 87.38 93 GLY A N 1
ATOM 693 C CA . GLY A 1 93 ? -5.383 3.794 33.614 1.00 87.38 93 GLY A CA 1
ATOM 694 C C . GLY A 1 93 ? -4.569 3.287 32.417 1.00 87.38 93 GLY A C 1
ATOM 695 O O . GLY A 1 93 ? -3.375 3.043 32.581 1.00 87.38 93 GLY A O 1
ATOM 696 N N . LYS A 1 94 ? -5.169 3.168 31.226 1.00 86.62 94 LYS A N 1
ATOM 697 C CA . LYS A 1 94 ? -4.454 2.997 29.953 1.00 86.62 94 LYS A CA 1
ATOM 698 C C . LYS A 1 94 ? -4.126 4.366 29.353 1.00 86.62 94 LYS A C 1
ATOM 700 O O . LYS A 1 94 ? -4.938 5.287 29.463 1.00 86.62 94 LYS A O 1
ATOM 705 N N . ALA A 1 95 ? -2.967 4.469 28.711 1.00 91.25 95 ALA A N 1
ATOM 706 C CA . ALA A 1 95 ? -2.655 5.567 27.802 1.00 91.25 95 ALA A CA 1
ATOM 707 C C . ALA A 1 95 ? -3.263 5.295 26.419 1.00 91.25 95 ALA A C 1
ATOM 709 O O . ALA A 1 95 ? -3.449 4.135 26.040 1.00 91.25 95 ALA A O 1
ATOM 710 N N . PHE A 1 96 ? -3.555 6.360 25.681 1.00 88.00 96 PHE A N 1
ATOM 711 C CA . PHE A 1 96 ? -3.891 6.299 24.265 1.00 88.00 96 PHE A CA 1
ATOM 712 C C . PHE A 1 96 ? -2.661 5.909 23.438 1.00 88.00 96 PHE A C 1
ATOM 714 O O . PHE A 1 96 ? -1.549 6.392 23.665 1.00 88.00 96 PHE A O 1
ATOM 721 N N . GLN A 1 97 ? -2.893 4.998 22.502 1.00 85.94 97 GLN A N 1
ATOM 722 C CA . GLN A 1 97 ? -1.937 4.448 21.550 1.00 85.94 97 GLN A CA 1
ATOM 723 C C . GLN A 1 97 ? -2.747 3.962 20.344 1.00 85.94 97 GLN A C 1
ATOM 725 O O . GLN A 1 97 ? -3.842 3.428 20.534 1.00 85.94 97 GLN A O 1
ATOM 730 N N . VAL A 1 98 ? -2.205 4.087 19.137 1.00 80.06 98 VAL A N 1
ATOM 731 C CA . VAL A 1 98 ? -2.817 3.544 17.913 1.00 80.06 98 VAL A CA 1
ATOM 732 C C . VAL A 1 98 ? -1.847 2.540 17.305 1.00 80.06 98 VAL A C 1
ATOM 734 O O . VAL A 1 98 ? -0.639 2.754 17.317 1.00 80.06 98 VAL A O 1
ATOM 737 N N . TRP A 1 99 ? -2.359 1.367 16.926 1.00 78.50 99 TRP A N 1
ATOM 738 C CA . TRP A 1 99 ? -1.595 0.190 16.460 1.00 78.50 99 TRP A CA 1
ATOM 739 C C . TRP A 1 99 ? -0.432 -0.277 17.375 1.00 78.50 99 TRP A C 1
ATOM 741 O O . TRP A 1 99 ? 0.356 -1.147 17.003 1.00 78.50 99 TRP A O 1
ATOM 751 N N . GLY A 1 100 ? -0.354 0.244 18.606 1.00 78.88 100 GLY A N 1
ATOM 752 C CA . GLY A 1 100 ? 0.721 -0.003 19.575 1.00 78.88 100 GLY A CA 1
ATOM 753 C C . GLY A 1 100 ? 1.803 1.085 19.640 1.00 78.88 100 GLY A C 1
ATOM 754 O O . GLY A 1 100 ? 2.704 0.968 20.468 1.00 78.88 100 GLY A O 1
ATOM 755 N N . GLU A 1 101 ? 1.712 2.135 18.821 1.00 74.75 101 GLU A N 1
ATOM 756 C CA . GLU A 1 101 ? 2.567 3.325 18.891 1.00 74.75 101 GLU A CA 1
ATOM 757 C C . GLU A 1 101 ? 2.028 4.297 19.969 1.00 74.75 101 GLU A C 1
ATOM 759 O O . GLU A 1 101 ? 0.842 4.650 19.938 1.00 74.75 101 GLU A O 1
ATOM 764 N N . PRO A 1 102 ? 2.847 4.713 20.957 1.00 88.38 102 PRO A N 1
ATOM 765 C CA . PRO A 1 102 ? 2.426 5.628 22.019 1.00 88.38 102 PRO A CA 1
ATOM 766 C C . PRO A 1 102 ? 2.419 7.084 21.531 1.00 88.38 102 PRO A C 1
ATOM 768 O O . PRO A 1 102 ? 3.157 7.435 20.613 1.00 88.38 102 PRO A O 1
ATOM 771 N N . TRP A 1 103 ? 1.629 7.950 22.178 1.00 91.81 103 TRP A N 1
ATOM 772 C CA . TRP A 1 103 ? 1.446 9.366 21.809 1.00 91.81 103 TRP A CA 1
ATOM 773 C C . TRP A 1 103 ? 2.748 10.118 21.457 1.00 91.81 103 TRP A C 1
ATOM 775 O O . TRP A 1 103 ? 2.792 10.849 20.467 1.00 91.81 103 TRP A O 1
ATOM 785 N N . GLU A 1 104 ? 3.823 9.920 22.226 1.00 88.00 104 GLU A N 1
ATOM 786 C CA . GLU A 1 104 ? 5.120 10.576 22.014 1.00 88.00 104 GLU A CA 1
ATOM 787 C C . GLU A 1 104 ? 5.900 10.128 20.758 1.00 88.00 104 GLU A C 1
ATOM 789 O O . GLU A 1 104 ? 6.868 10.795 20.387 1.00 88.00 104 GLU A O 1
ATOM 794 N N . GLU A 1 105 ? 5.500 9.037 20.094 1.00 88.00 105 GLU A N 1
ATOM 795 C CA . GLU A 1 105 ? 6.075 8.584 18.815 1.00 88.00 105 GLU A CA 1
ATOM 796 C C . GLU A 1 105 ? 5.293 9.093 17.586 1.00 88.00 105 GLU A C 1
ATOM 798 O O . GLU A 1 105 ? 5.684 8.809 16.456 1.00 88.00 105 GLU A O 1
ATOM 803 N N . PHE A 1 106 ? 4.262 9.926 17.797 1.00 94.31 106 PHE A N 1
ATOM 804 C CA . PHE A 1 106 ? 3.384 10.492 16.761 1.00 94.31 106 PHE A CA 1
ATOM 805 C C . PHE A 1 106 ? 2.635 9.414 15.953 1.00 94.31 106 PHE A C 1
ATOM 807 O O . PHE A 1 106 ? 2.811 9.337 14.732 1.00 94.31 106 PHE A O 1
ATOM 814 N N . PRO A 1 107 ? 1.794 8.591 16.616 1.00 88.12 107 PRO A N 1
ATOM 815 C CA . PRO A 1 107 ? 1.016 7.542 15.961 1.00 88.12 107 PRO A CA 1
ATOM 816 C C . PRO A 1 107 ? 0.254 8.085 14.751 1.00 88.12 107 PRO A C 1
ATOM 818 O O . PRO A 1 107 ? -0.198 9.230 14.775 1.00 88.12 107 PRO A O 1
ATOM 821 N N . VAL A 1 108 ? 0.095 7.266 13.708 1.00 89.44 108 VAL A N 1
ATOM 822 C CA . VAL A 1 108 ? -0.643 7.580 12.461 1.00 89.44 108 VAL A CA 1
ATOM 823 C C . VAL A 1 108 ? 0.018 8.626 11.534 1.00 89.44 108 VAL A C 1
ATOM 825 O O . VAL A 1 108 ? -0.152 8.540 10.318 1.00 89.44 108 VAL A O 1
ATOM 828 N N . LEU A 1 109 ? 0.881 9.528 12.028 1.00 94.62 109 LEU A N 1
ATOM 829 C CA . LEU A 1 109 ? 1.543 10.571 11.214 1.00 94.62 109 LEU A CA 1
ATOM 830 C C . LEU A 1 109 ? 2.293 10.013 9.987 1.00 94.62 109 LEU A C 1
ATOM 832 O O . LEU A 1 109 ? 2.354 10.661 8.940 1.00 94.62 109 LEU A O 1
ATOM 836 N N . GLY A 1 110 ? 2.887 8.821 10.105 1.00 89.56 110 GLY A N 1
ATOM 837 C CA . GLY A 1 110 ? 3.584 8.146 9.006 1.00 89.56 110 GLY A CA 1
ATOM 838 C C . GLY A 1 110 ? 2.656 7.818 7.825 1.00 89.56 110 GLY A C 1
ATOM 839 O O . GLY A 1 110 ? 2.923 8.284 6.713 1.00 89.56 110 GLY A O 1
ATOM 840 N N . PRO A 1 111 ? 1.575 7.047 8.043 1.00 85.44 111 PRO A N 1
ATOM 841 C CA . PRO A 1 111 ? 0.517 6.835 7.055 1.00 85.44 111 PRO A CA 1
ATOM 842 C C . PRO A 1 111 ? -0.174 8.106 6.547 1.00 85.44 111 PRO A C 1
ATOM 844 O O . PRO A 1 111 ? -0.256 8.254 5.330 1.00 85.44 111 PRO A O 1
ATOM 847 N N . SER A 1 112 ? -0.533 9.087 7.388 1.00 90.81 112 SER A N 1
ATOM 848 C CA . SER A 1 112 ? -1.127 10.345 6.882 1.00 90.81 112 SER A CA 1
ATOM 849 C C . SER A 1 112 ? -0.187 11.070 5.902 1.00 90.81 112 SER A C 1
ATOM 851 O O . SER A 1 112 ? -0.604 11.509 4.832 1.00 90.81 112 SER A O 1
ATOM 853 N N . ILE A 1 113 ? 1.125 11.115 6.190 1.00 93.56 113 ILE A N 1
ATOM 854 C CA . ILE A 1 113 ? 2.145 11.613 5.244 1.00 93.56 113 ILE A CA 1
ATOM 855 C C . ILE A 1 113 ? 2.168 10.793 3.944 1.00 93.56 113 ILE A C 1
ATOM 857 O O . ILE A 1 113 ? 2.419 11.353 2.871 1.00 93.56 113 ILE A O 1
ATOM 861 N N . ARG A 1 114 ? 1.943 9.476 4.006 1.00 86.31 114 ARG A N 1
ATOM 862 C CA . ARG A 1 114 ? 1.909 8.623 2.813 1.00 86.31 114 ARG A CA 1
ATOM 863 C C . ARG A 1 114 ? 0.688 8.921 1.944 1.00 86.31 114 ARG A C 1
ATOM 865 O O . ARG A 1 114 ? 0.868 9.083 0.740 1.00 86.31 114 ARG A O 1
ATOM 872 N N . GLU A 1 115 ? -0.499 9.032 2.524 1.00 84.00 115 GLU A N 1
ATOM 873 C CA . GLU A 1 115 ? -1.738 9.291 1.780 1.00 84.00 115 GLU A CA 1
ATOM 874 C C . GLU A 1 115 ? -1.735 10.689 1.149 1.00 84.00 115 GLU A C 1
ATOM 876 O O . GLU A 1 115 ? -1.931 10.817 -0.064 1.00 84.00 115 GLU A O 1
ATOM 881 N N . CYS A 1 116 ? -1.328 11.721 1.900 1.00 85.44 116 CYS A N 1
ATOM 882 C CA . CYS A 1 116 ? -1.104 13.064 1.355 1.00 85.44 116 CYS A CA 1
ATOM 883 C C . CYS A 1 116 ? -0.126 13.060 0.159 1.00 85.44 116 CYS A C 1
ATOM 885 O O . CYS A 1 116 ? -0.329 13.785 -0.816 1.00 85.44 116 CYS A O 1
ATOM 887 N N . MET A 1 117 ? 0.917 12.217 0.167 1.00 87.06 117 MET A N 1
ATOM 888 C CA . MET A 1 117 ? 1.866 12.115 -0.955 1.00 87.06 117 MET A CA 1
ATOM 889 C C . MET A 1 117 ? 1.236 11.561 -2.251 1.00 87.06 117 MET A C 1
ATOM 891 O O . MET A 1 117 ? 1.780 11.779 -3.342 1.00 87.06 117 MET A O 1
ATOM 895 N N . GLU A 1 118 ? 0.124 10.831 -2.161 1.00 79.56 118 GLU A N 1
ATOM 896 C CA . GLU A 1 118 ? -0.576 10.288 -3.329 1.00 79.56 118 GLU A CA 1
ATOM 897 C C . GLU A 1 118 ? -1.581 11.283 -3.923 1.00 79.56 118 GLU A C 1
ATOM 899 O O . GLU A 1 118 ? -1.709 11.336 -5.150 1.00 79.56 118 GLU A O 1
ATOM 904 N N . VAL A 1 119 ? -2.196 12.139 -3.095 1.00 79.25 119 VAL A N 1
ATOM 905 C CA . VAL A 1 119 ? -3.159 13.163 -3.546 1.00 79.25 119 VAL A CA 1
ATOM 906 C C . VAL A 1 119 ? -2.534 14.515 -3.927 1.00 79.25 119 VAL A C 1
ATOM 908 O O . VAL A 1 119 ? -3.040 15.172 -4.840 1.00 79.25 119 VAL A O 1
ATOM 911 N N . VAL A 1 120 ? -1.426 14.950 -3.303 1.00 81.94 120 VAL A N 1
ATOM 912 C CA . VAL A 1 120 ? -0.834 16.283 -3.563 1.00 81.94 120 VAL A CA 1
ATOM 913 C C . VAL A 1 120 ? -0.320 16.405 -5.017 1.00 81.94 120 VAL A C 1
ATOM 915 O O . VAL A 1 120 ? 0.590 15.668 -5.420 1.00 81.94 120 VAL A O 1
ATOM 918 N N . PRO A 1 121 ? -0.818 17.365 -5.834 1.00 82.12 121 PRO A N 1
ATOM 919 C CA . PRO A 1 121 ? -0.472 17.435 -7.256 1.00 82.12 121 PRO A CA 1
ATOM 920 C C . PRO A 1 121 ? 1.004 17.782 -7.513 1.00 82.12 121 PRO A C 1
ATOM 922 O O . PRO A 1 121 ? 1.447 18.909 -7.282 1.00 82.12 121 PRO A O 1
ATOM 925 N N . ARG A 1 122 ? 1.758 16.827 -8.070 1.00 82.50 122 ARG A N 1
ATOM 926 C CA . ARG A 1 122 ? 3.221 16.903 -8.292 1.00 82.50 122 ARG A CA 1
ATOM 927 C C . ARG A 1 122 ? 3.689 18.108 -9.115 1.00 82.50 122 ARG A C 1
ATOM 929 O O . ARG A 1 122 ? 4.734 18.683 -8.822 1.00 82.50 122 ARG A O 1
ATOM 936 N N . ASP A 1 123 ? 2.897 18.528 -10.099 1.00 79.12 123 ASP A N 1
ATOM 937 C CA . ASP A 1 123 ? 3.179 19.695 -10.948 1.00 79.12 123 ASP A CA 1
ATOM 938 C C . ASP A 1 123 ? 2.533 20.994 -10.417 1.00 79.12 123 ASP A C 1
ATOM 940 O O . ASP A 1 123 ? 2.230 21.915 -11.174 1.00 79.12 123 ASP A O 1
ATOM 944 N N . SER A 1 124 ? 2.372 21.112 -9.092 1.00 87.06 124 SER A N 1
ATOM 945 C CA . SER A 1 124 ? 1.953 22.347 -8.406 1.00 87.06 124 SER A CA 1
ATOM 946 C C . SER A 1 124 ? 2.942 22.789 -7.312 1.00 87.06 124 SER A C 1
ATOM 948 O O . SER A 1 124 ? 3.832 22.031 -6.921 1.00 87.06 124 SER A O 1
ATOM 950 N N . SER A 1 125 ? 2.783 24.011 -6.793 1.00 88.62 125 SER A N 1
ATOM 951 C CA . SER A 1 125 ? 3.541 24.520 -5.635 1.00 88.62 125 SER A CA 1
ATOM 952 C C . SER A 1 125 ? 3.265 23.740 -4.346 1.00 88.62 125 SER A C 1
ATOM 954 O O . SER A 1 125 ? 4.140 23.651 -3.490 1.00 88.62 125 SER A O 1
ATOM 956 N N . TYR A 1 126 ? 2.088 23.118 -4.231 1.00 91.06 126 TYR A N 1
ATOM 957 C CA . TYR A 1 126 ? 1.702 22.276 -3.097 1.00 91.06 126 TYR A CA 1
ATOM 958 C C . TYR A 1 126 ? 2.702 21.130 -2.866 1.00 91.06 126 TYR A C 1
ATOM 960 O O . TYR A 1 126 ? 3.079 20.857 -1.731 1.00 91.06 126 TYR A O 1
ATOM 968 N N . TRP A 1 127 ? 3.245 20.546 -3.942 1.00 92.75 127 TRP A N 1
ATOM 969 C CA . TRP A 1 127 ? 4.301 19.525 -3.883 1.00 92.75 127 TRP A CA 1
ATOM 970 C C . TRP A 1 127 ? 5.630 20.044 -3.303 1.00 92.75 127 TRP A C 1
ATOM 972 O O . TRP A 1 127 ? 6.336 19.332 -2.585 1.00 92.75 127 TRP A O 1
ATOM 982 N N . VAL A 1 128 ? 5.974 21.303 -3.593 1.00 93.75 128 VAL A N 1
ATOM 983 C CA . VAL A 1 128 ? 7.184 21.963 -3.074 1.00 93.75 128 VAL A CA 1
ATOM 984 C C . VAL A 1 128 ? 7.015 22.283 -1.589 1.00 93.75 128 VAL A C 1
ATOM 986 O O . VAL A 1 128 ? 7.921 22.014 -0.796 1.00 93.75 128 VAL A O 1
ATOM 989 N N . ASN A 1 129 ? 5.841 22.794 -1.211 1.00 96.38 129 ASN A N 1
ATOM 990 C CA . ASN A 1 129 ? 5.476 23.101 0.170 1.00 96.38 129 ASN A CA 1
ATOM 991 C C . ASN A 1 129 ? 5.466 21.822 1.028 1.00 96.38 129 ASN A C 1
ATOM 993 O O . ASN A 1 129 ? 6.148 21.772 2.053 1.00 96.38 129 ASN A O 1
ATOM 997 N N . PHE A 1 130 ? 4.812 20.754 0.562 1.00 97.25 130 PHE A N 1
ATOM 998 C CA . PHE A 1 130 ? 4.808 19.433 1.199 1.00 97.25 130 PHE A CA 1
ATOM 999 C C . PHE A 1 130 ? 6.230 18.927 1.491 1.00 97.25 130 PHE A C 1
ATOM 1001 O O . PHE A 1 130 ? 6.582 18.625 2.633 1.00 97.25 130 PHE A O 1
ATOM 1008 N N . HIS A 1 131 ? 7.112 18.920 0.487 1.00 97.19 131 HIS A N 1
ATOM 1009 C CA . HIS A 1 131 ? 8.497 18.490 0.684 1.00 97.19 131 HIS A CA 1
ATOM 1010 C C . HIS A 1 131 ? 9.329 19.429 1.580 1.00 97.19 131 HIS A C 1
ATOM 1012 O O . HIS A 1 131 ? 10.236 18.950 2.263 1.00 97.19 131 HIS A O 1
ATOM 1018 N N . ALA A 1 132 ? 9.020 20.729 1.648 1.00 97.75 132 ALA A N 1
ATOM 1019 C CA . ALA A 1 132 ? 9.640 21.643 2.611 1.00 97.75 132 ALA A CA 1
ATOM 1020 C C . ALA A 1 132 ? 9.245 21.342 4.068 1.00 97.75 132 ALA A C 1
ATOM 1022 O O . ALA A 1 132 ? 10.079 21.485 4.968 1.00 97.75 132 ALA A O 1
ATOM 1023 N N . PHE A 1 133 ? 8.019 20.869 4.295 1.00 98.38 133 PHE A N 1
ATOM 1024 C CA . PHE A 1 133 ? 7.545 20.442 5.608 1.00 98.38 133 PHE A CA 1
ATOM 1025 C C . PHE A 1 133 ? 8.196 19.119 6.036 1.00 98.38 133 PHE A C 1
ATOM 1027 O O . PHE A 1 133 ? 8.824 19.055 7.094 1.00 98.38 133 PHE A O 1
ATOM 1034 N N . LEU A 1 134 ? 8.180 18.099 5.170 1.00 98.06 134 LEU A N 1
ATOM 1035 C CA . LEU A 1 134 ? 8.829 16.802 5.426 1.00 98.06 134 LEU A CA 1
ATOM 1036 C C . LEU A 1 134 ? 10.339 16.927 5.700 1.00 98.06 134 LEU A C 1
ATOM 1038 O O . LEU A 1 134 ? 10.884 16.247 6.578 1.00 98.06 134 LEU A O 1
ATOM 1042 N N . ALA A 1 135 ? 11.021 17.830 4.990 1.00 97.69 135 ALA A N 1
ATOM 1043 C CA . ALA A 1 135 ? 12.429 18.132 5.228 1.00 97.69 135 ALA A CA 1
ATOM 1044 C C . ALA A 1 135 ? 12.672 18.701 6.634 1.00 97.69 135 ALA A C 1
ATOM 1046 O O . ALA A 1 135 ? 13.643 18.331 7.299 1.00 97.69 135 ALA A O 1
ATOM 1047 N N . ARG A 1 136 ? 11.767 19.551 7.129 1.00 97.81 136 ARG A N 1
ATOM 1048 C CA . ARG A 1 136 ? 11.838 20.054 8.501 1.00 97.81 136 ARG A CA 1
ATOM 1049 C C . ARG A 1 136 ? 11.507 18.999 9.542 1.00 97.81 136 ARG A C 1
ATOM 1051 O O . ARG A 1 136 ? 12.256 18.916 10.506 1.00 97.81 136 ARG A O 1
ATOM 1058 N N . LEU A 1 137 ? 10.471 18.176 9.354 1.00 97.00 137 LEU A N 1
ATOM 1059 C CA . LEU A 1 137 ? 10.147 17.070 10.273 1.00 97.00 137 LEU A CA 1
ATOM 1060 C C . LEU A 1 137 ? 11.347 16.122 10.457 1.00 97.00 137 LEU A C 1
ATOM 1062 O O . LEU A 1 137 ? 11.681 15.741 11.583 1.00 97.00 137 LEU A O 1
ATOM 1066 N N . THR A 1 138 ? 12.057 15.841 9.359 1.00 95.31 138 THR A N 1
ATOM 1067 C CA . THR A 1 138 ? 13.283 15.026 9.338 1.00 95.31 138 THR A CA 1
ATOM 1068 C C . THR A 1 138 ? 14.412 15.679 10.147 1.00 95.31 138 THR A C 1
ATOM 1070 O O . THR A 1 138 ? 15.005 15.045 11.019 1.00 95.31 138 THR A O 1
ATOM 1073 N N . THR A 1 139 ? 14.689 16.970 9.932 1.00 94.56 139 THR A N 1
ATOM 1074 C CA . THR A 1 139 ? 15.704 17.718 10.707 1.00 94.56 139 THR A CA 1
ATOM 1075 C C . THR A 1 139 ? 15.314 17.923 12.167 1.00 94.56 139 THR A C 1
ATOM 1077 O O . THR A 1 139 ? 16.174 17.905 13.050 1.00 94.56 139 THR A O 1
ATOM 1080 N N . ALA A 1 140 ? 14.020 18.076 12.437 1.00 93.44 140 ALA A N 1
ATOM 1081 C CA . ALA A 1 140 ? 13.453 18.175 13.771 1.00 93.44 140 ALA A CA 1
ATOM 1082 C C . ALA A 1 140 ? 13.550 16.865 14.561 1.00 93.44 140 ALA A C 1
ATOM 1084 O O . ALA A 1 140 ? 13.445 16.919 15.785 1.00 93.44 140 ALA A O 1
ATOM 1085 N N . ARG A 1 141 ? 13.788 15.734 13.875 1.00 93.00 141 ARG A N 1
ATOM 1086 C CA . ARG A 1 141 ? 13.744 14.362 14.408 1.00 93.00 141 ARG A CA 1
ATOM 1087 C C . ARG A 1 141 ? 12.382 13.993 14.999 1.00 93.00 141 ARG A C 1
ATOM 1089 O O . ARG A 1 141 ? 12.320 13.290 15.999 1.00 93.00 141 ARG A O 1
ATOM 1096 N N . ILE A 1 142 ? 11.324 14.488 14.362 1.00 93.62 142 ILE A N 1
ATOM 1097 C CA . ILE A 1 142 ? 9.942 14.079 14.630 1.00 93.62 142 ILE A CA 1
ATOM 1098 C C . ILE A 1 142 ? 9.694 12.759 13.896 1.00 93.62 142 ILE A C 1
ATOM 1100 O O . ILE A 1 142 ? 9.434 11.742 14.521 1.00 93.62 142 ILE A O 1
ATOM 1104 N N . ILE A 1 143 ? 9.904 12.753 12.575 1.00 92.50 143 ILE A N 1
ATOM 1105 C CA . ILE A 1 143 ? 9.812 11.557 11.731 1.00 92.50 143 ILE A CA 1
ATOM 1106 C C . ILE A 1 143 ? 10.866 11.617 10.615 1.00 92.50 143 ILE A C 1
ATOM 1108 O O . ILE A 1 143 ? 11.035 12.645 9.955 1.00 92.50 143 ILE A O 1
ATOM 1112 N N . ASP A 1 144 ? 11.610 10.525 10.407 1.00 91.69 144 ASP A N 1
ATOM 1113 C CA . ASP A 1 144 ? 12.683 10.447 9.403 1.00 91.69 144 ASP A CA 1
ATOM 1114 C C . ASP A 1 144 ? 12.116 10.161 8.002 1.00 91.69 144 ASP A C 1
ATOM 1116 O O . ASP A 1 144 ? 12.126 9.036 7.502 1.00 91.69 144 ASP A O 1
ATOM 1120 N N . SER A 1 145 ? 11.634 11.215 7.344 1.00 94.81 145 SER A N 1
ATOM 1121 C CA . SER A 1 145 ? 11.092 11.152 5.982 1.00 94.81 145 SER A CA 1
ATOM 1122 C C . SER A 1 145 ? 12.178 11.123 4.888 1.00 94.81 145 SER A C 1
ATOM 1124 O O . SER A 1 145 ? 11.885 11.374 3.716 1.00 94.81 145 SER A O 1
ATOM 1126 N N . SER A 1 146 ? 13.442 10.807 5.212 1.00 94.00 146 SER A N 1
ATOM 1127 C CA . SER A 1 146 ? 14.550 10.838 4.241 1.00 94.00 146 SER A CA 1
ATOM 1128 C C . SER A 1 146 ? 14.401 9.854 3.067 1.00 94.00 146 SER A C 1
ATOM 1130 O O . SER A 1 146 ? 14.956 10.110 1.996 1.00 94.00 146 SER A O 1
ATOM 1132 N N . LEU A 1 147 ? 13.584 8.798 3.181 1.00 92.31 147 LEU A N 1
ATOM 1133 C CA . LEU A 1 147 ? 13.220 7.962 2.026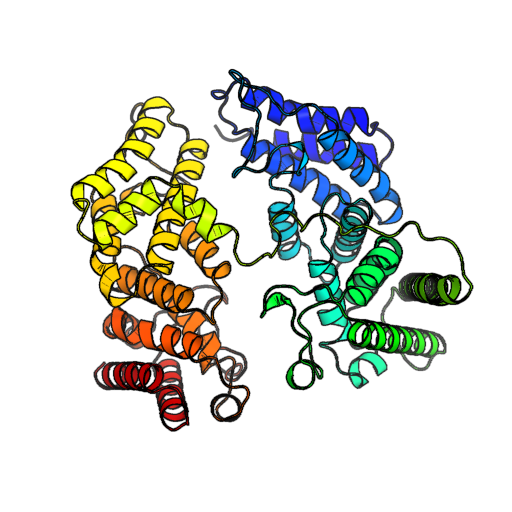 1.00 92.31 147 LEU A CA 1
ATOM 1134 C C . LEU A 1 147 ? 12.451 8.763 0.960 1.00 92.31 147 LEU A C 1
ATOM 1136 O O . LEU A 1 147 ? 12.728 8.638 -0.234 1.00 92.31 147 LEU A O 1
ATOM 1140 N N . LEU A 1 148 ? 11.527 9.628 1.385 1.00 93.12 148 LEU A N 1
ATOM 1141 C CA . LEU A 1 148 ? 10.736 10.475 0.489 1.00 93.12 148 LEU A CA 1
ATOM 1142 C C . LEU A 1 148 ? 11.628 11.534 -0.178 1.00 93.12 148 LEU A C 1
ATOM 1144 O O . LEU A 1 148 ? 11.455 11.837 -1.361 1.00 93.12 148 LEU A O 1
ATOM 1148 N N . ALA A 1 149 ? 12.657 12.009 0.535 1.00 95.69 149 ALA A N 1
ATOM 1149 C CA . ALA A 1 149 ? 13.742 12.791 -0.056 1.00 95.69 149 ALA A CA 1
ATOM 1150 C C . ALA A 1 149 ? 14.455 12.003 -1.162 1.00 95.69 149 ALA A C 1
ATOM 1152 O O . ALA A 1 149 ? 14.579 12.487 -2.284 1.00 95.69 149 ALA A O 1
ATOM 1153 N N . MET A 1 150 ? 14.883 10.768 -0.888 1.00 94.94 150 MET A N 1
ATOM 1154 C CA . MET A 1 150 ? 15.564 9.928 -1.876 1.00 94.94 150 MET A CA 1
ATOM 1155 C C . MET A 1 150 ? 14.703 9.685 -3.127 1.00 94.94 150 MET A C 1
ATOM 1157 O O . MET A 1 150 ? 15.240 9.690 -4.232 1.00 94.94 150 MET A O 1
ATOM 1161 N N . TRP A 1 151 ? 13.382 9.530 -2.998 1.00 92.31 151 TRP A N 1
ATOM 1162 C CA . TRP A 1 151 ? 12.477 9.407 -4.149 1.00 92.31 151 TRP A CA 1
ATOM 1163 C C . TRP A 1 151 ? 12.315 10.715 -4.942 1.00 92.31 151 TRP A C 1
ATOM 1165 O O . TRP A 1 151 ? 12.287 10.672 -6.176 1.00 92.31 151 TRP A O 1
ATOM 1175 N N . ALA A 1 152 ? 12.279 11.877 -4.281 1.00 93.19 152 ALA A N 1
ATOM 1176 C CA . ALA A 1 152 ? 12.314 13.177 -4.960 1.00 93.19 152 ALA A CA 1
ATOM 1177 C C . ALA A 1 152 ? 13.633 13.365 -5.737 1.00 93.19 152 ALA A C 1
ATOM 1179 O O . ALA A 1 152 ? 13.620 13.699 -6.924 1.00 93.19 152 ALA A O 1
ATOM 1180 N N . PHE A 1 153 ? 14.772 13.051 -5.105 1.00 94.94 153 PHE A N 1
ATOM 1181 C CA . PHE A 1 153 ? 16.090 13.065 -5.747 1.00 94.94 153 PHE A CA 1
ATOM 1182 C C . PHE A 1 153 ? 16.173 12.063 -6.908 1.00 94.94 153 PHE A C 1
ATOM 1184 O O . PHE A 1 153 ? 16.659 12.429 -7.974 1.00 94.94 153 PHE A O 1
ATOM 1191 N N . ARG A 1 154 ? 15.653 10.835 -6.766 1.00 93.12 154 ARG A N 1
ATOM 1192 C CA . ARG A 1 154 ? 15.630 9.835 -7.849 1.00 93.12 154 ARG A CA 1
ATOM 1193 C C . ARG A 1 154 ? 14.841 10.334 -9.062 1.00 93.12 154 ARG A C 1
ATOM 1195 O O . ARG A 1 154 ? 15.387 10.408 -10.161 1.00 93.12 154 ARG A O 1
ATOM 1202 N N . SER A 1 155 ? 13.600 10.761 -8.846 1.00 90.25 155 SER A N 1
ATOM 1203 C CA . SER A 1 155 ? 12.689 11.170 -9.925 1.00 90.25 155 SER A CA 1
ATOM 1204 C C . SER A 1 155 ? 13.149 12.403 -10.713 1.00 90.25 155 SER A C 1
ATOM 1206 O O . SER A 1 155 ? 12.805 12.524 -11.887 1.00 90.25 155 SER A O 1
ATOM 1208 N N . SER A 1 156 ? 13.959 13.292 -10.121 1.00 90.94 156 SER A N 1
ATOM 1209 C CA . SER A 1 156 ? 14.432 14.513 -10.804 1.00 90.94 156 SER A CA 1
ATOM 1210 C C . SER A 1 156 ? 15.947 14.567 -11.074 1.00 90.94 156 SER A C 1
ATOM 1212 O O . SER A 1 156 ? 16.385 15.425 -11.839 1.00 90.94 156 SER A O 1
ATOM 1214 N N . LEU A 1 157 ? 16.762 13.683 -10.477 1.00 92.38 157 LEU A N 1
ATOM 1215 C CA . LEU A 1 157 ? 18.230 13.627 -10.635 1.00 92.38 157 LEU A CA 1
ATOM 1216 C C . LEU A 1 157 ? 18.794 12.208 -10.871 1.00 92.38 157 LEU A C 1
ATOM 1218 O O . LEU A 1 157 ? 20.012 12.052 -10.896 1.00 92.38 157 LEU A O 1
ATOM 1222 N N . GLU A 1 158 ? 17.975 11.172 -11.059 1.00 93.19 158 GLU A N 1
ATOM 1223 C CA . GLU A 1 158 ? 18.437 9.843 -11.503 1.00 93.19 158 GLU A CA 1
ATOM 1224 C C . GLU A 1 158 ? 17.685 9.382 -12.748 1.00 93.19 158 GLU A C 1
ATOM 1226 O O . GLU A 1 158 ? 18.338 9.130 -13.760 1.00 93.19 158 GLU A O 1
ATOM 1231 N N . ASP A 1 159 ? 16.350 9.367 -12.692 1.00 91.31 159 ASP A N 1
ATOM 1232 C CA . ASP A 1 159 ? 15.467 8.922 -13.776 1.00 91.31 159 ASP A CA 1
ATOM 1233 C C . ASP A 1 159 ? 15.622 9.727 -15.090 1.00 91.31 159 ASP A C 1
ATOM 1235 O O . ASP A 1 159 ? 15.673 9.101 -16.152 1.00 91.31 159 ASP A O 1
ATOM 1239 N N . PRO A 1 160 ? 15.787 11.070 -15.089 1.00 88.81 160 PRO A N 1
ATOM 1240 C CA . PRO A 1 160 ? 16.100 11.820 -16.309 1.00 88.81 160 PRO A CA 1
ATOM 1241 C C . PRO A 1 160 ? 17.524 11.536 -16.805 1.00 88.81 160 PRO A C 1
ATOM 1243 O O . PRO A 1 160 ? 18.463 11.469 -16.008 1.00 88.81 160 PRO A O 1
ATOM 1246 N N . SER A 1 161 ? 17.747 11.457 -18.119 1.00 87.00 161 SER A N 1
ATOM 1247 C CA . SER A 1 161 ? 19.110 11.310 -18.654 1.00 87.00 161 SER A CA 1
ATOM 1248 C C . SER A 1 161 ? 19.966 12.565 -18.407 1.00 87.00 161 SER A C 1
ATOM 1250 O O . SER A 1 161 ? 19.450 13.677 -18.248 1.00 87.00 161 SER A O 1
ATOM 1252 N N . ALA A 1 162 ? 21.296 12.427 -18.446 1.00 82.62 162 ALA A N 1
ATOM 1253 C CA . ALA A 1 162 ? 22.197 13.585 -18.416 1.00 82.62 162 ALA A CA 1
ATOM 1254 C C . ALA A 1 162 ? 21.943 14.576 -19.579 1.00 82.62 162 ALA A C 1
ATOM 1256 O O . ALA A 1 162 ? 22.198 15.778 -19.443 1.00 82.62 162 ALA A O 1
ATOM 1257 N N . GLU A 1 163 ? 21.399 14.103 -20.708 1.00 83.50 163 GLU A N 1
ATOM 1258 C CA . GLU A 1 163 ? 21.001 14.955 -21.830 1.00 83.50 163 GLU A CA 1
ATOM 1259 C C . GLU A 1 163 ? 19.696 15.715 -21.544 1.00 83.50 163 GLU A C 1
ATOM 1261 O O . GLU A 1 163 ? 19.621 16.912 -21.821 1.00 83.50 163 GLU A O 1
ATOM 1266 N N . ASP A 1 164 ? 18.695 15.078 -20.937 1.00 83.00 164 ASP A N 1
ATOM 1267 C CA . ASP A 1 164 ? 17.432 15.727 -20.560 1.00 83.00 164 ASP A CA 1
ATOM 1268 C C . ASP A 1 164 ? 17.639 16.769 -19.455 1.00 83.00 164 ASP A C 1
ATOM 1270 O O . ASP A 1 164 ? 17.088 17.869 -19.536 1.00 83.00 164 ASP A O 1
ATOM 1274 N N . ILE A 1 165 ? 18.542 16.495 -18.507 1.00 82.50 165 ILE A N 1
ATOM 1275 C CA . ILE A 1 165 ? 19.035 17.479 -17.533 1.00 82.50 165 ILE A CA 1
ATOM 1276 C C . ILE A 1 165 ? 19.677 18.678 -18.245 1.00 82.50 165 ILE A C 1
ATOM 1278 O O . ILE A 1 165 ? 19.369 19.830 -17.938 1.00 82.50 165 ILE A O 1
ATOM 1282 N N . THR A 1 166 ? 20.533 18.422 -19.238 1.00 79.06 166 THR A N 1
ATOM 1283 C CA . THR A 1 166 ? 21.215 19.467 -20.023 1.00 79.06 166 THR A CA 1
ATOM 1284 C C . THR A 1 166 ? 20.252 20.256 -20.927 1.00 79.06 166 THR A C 1
ATOM 1286 O O . THR A 1 166 ? 20.508 21.419 -21.237 1.00 79.06 166 THR A O 1
ATOM 1289 N N . ARG A 1 167 ? 19.121 19.658 -21.318 1.00 77.88 167 ARG A N 1
ATOM 1290 C CA . ARG A 1 167 ? 18.036 20.281 -22.098 1.00 77.88 167 ARG A CA 1
ATOM 1291 C C . ARG A 1 167 ? 16.919 20.897 -21.237 1.00 77.88 167 ARG A C 1
ATOM 1293 O O . ARG A 1 167 ? 15.945 21.374 -21.810 1.00 77.88 167 ARG A O 1
ATOM 1300 N N . ALA A 1 168 ? 17.048 20.885 -19.906 1.00 75.94 168 ALA A N 1
ATOM 1301 C CA . ALA A 1 168 ? 16.022 21.321 -18.947 1.00 75.94 168 ALA A CA 1
ATOM 1302 C C . ALA A 1 168 ? 14.639 20.659 -19.144 1.00 75.94 168 ALA A C 1
ATOM 1304 O O . ALA A 1 168 ? 13.599 21.304 -19.047 1.00 75.94 168 ALA A O 1
ATOM 1305 N N . ARG A 1 169 ? 14.624 19.347 -19.400 1.00 78.50 169 ARG A N 1
ATOM 1306 C CA . ARG A 1 169 ? 13.411 18.517 -19.528 1.00 78.50 169 ARG A CA 1
ATOM 1307 C C . ARG A 1 169 ? 13.051 17.814 -18.210 1.00 78.50 169 ARG A C 1
ATOM 1309 O O . ARG A 1 169 ? 12.788 16.618 -18.188 1.00 78.50 169 ARG A O 1
ATOM 1316 N N . ILE A 1 170 ? 13.095 18.554 -17.106 1.00 79.38 170 ILE A N 1
ATOM 1317 C CA . ILE A 1 170 ? 12.768 18.077 -15.753 1.00 79.38 170 ILE A CA 1
ATOM 1318 C C . ILE A 1 170 ? 11.626 18.951 -15.223 1.00 79.38 170 ILE A C 1
ATOM 1320 O O . ILE A 1 170 ? 11.612 20.147 -15.516 1.00 79.38 170 ILE A O 1
ATOM 1324 N N . SER A 1 171 ? 10.704 18.395 -14.429 1.00 81.94 171 SER A N 1
ATOM 1325 C CA . SER A 1 171 ? 9.712 19.208 -13.707 1.00 81.94 171 SER A CA 1
ATOM 1326 C C . SER A 1 171 ? 10.428 20.231 -12.814 1.00 81.94 171 SER A C 1
ATOM 1328 O O . SER A 1 171 ? 11.325 19.877 -12.040 1.00 81.94 171 SER A O 1
ATOM 1330 N N . SER A 1 172 ? 10.039 21.505 -12.923 1.00 82.94 172 SER A N 1
ATOM 1331 C CA . SER A 1 172 ? 10.536 22.586 -12.063 1.00 82.94 172 SER A CA 1
ATOM 1332 C C . SER A 1 172 ? 10.313 22.252 -10.595 1.00 82.94 172 SER A C 1
ATOM 1334 O O . SER A 1 172 ? 11.222 22.383 -9.781 1.00 82.94 172 SER A O 1
ATOM 1336 N N . ASN A 1 173 ? 9.134 21.726 -10.277 1.00 84.56 173 ASN A N 1
ATOM 1337 C CA . ASN A 1 173 ? 8.671 21.530 -8.911 1.00 84.56 173 ASN A CA 1
ATOM 1338 C C . ASN A 1 173 ? 9.399 20.348 -8.252 1.00 84.56 173 ASN A C 1
ATOM 1340 O O . ASN A 1 173 ? 9.664 20.376 -7.054 1.00 84.56 173 ASN A O 1
ATOM 1344 N N . GLY A 1 174 ? 9.836 19.360 -9.043 1.00 87.56 174 GLY A N 1
ATOM 1345 C CA . GLY A 1 174 ? 10.768 18.321 -8.592 1.00 87.56 174 GLY A CA 1
ATOM 1346 C C . GLY A 1 174 ? 12.145 18.880 -8.205 1.00 87.56 174 GLY A C 1
ATOM 1347 O O . GLY A 1 174 ? 12.705 18.507 -7.173 1.00 87.56 174 GLY A O 1
ATOM 1348 N N . LEU A 1 175 ? 12.675 19.843 -8.972 1.00 88.94 175 LEU A N 1
ATOM 1349 C CA . LEU A 1 175 ? 13.928 20.531 -8.632 1.00 88.94 175 LEU A CA 1
ATOM 1350 C C . LEU A 1 175 ? 13.783 21.473 -7.426 1.00 88.94 175 LEU A C 1
ATOM 1352 O O . LEU A 1 175 ? 14.719 21.585 -6.631 1.00 88.94 175 LEU A O 1
ATOM 1356 N N . GLU A 1 176 ? 12.633 22.129 -7.264 1.00 88.19 176 GLU A N 1
ATOM 1357 C CA . GLU A 1 176 ? 12.345 22.963 -6.092 1.00 88.19 176 GLU A CA 1
ATOM 1358 C C . GLU A 1 176 ? 12.175 22.116 -4.829 1.00 88.19 176 GLU A C 1
ATOM 1360 O O . GLU A 1 176 ? 12.825 22.407 -3.828 1.00 88.19 176 GLU A O 1
ATOM 1365 N N . ALA A 1 177 ? 11.427 21.010 -4.885 1.00 92.31 177 ALA A N 1
ATOM 1366 C CA . ALA A 1 177 ? 11.313 20.051 -3.787 1.00 92.31 177 ALA A CA 1
ATOM 1367 C C . ALA A 1 177 ? 12.688 19.545 -3.309 1.00 92.31 177 ALA A C 1
ATOM 1369 O O . ALA A 1 177 ? 12.973 19.539 -2.110 1.00 92.31 177 ALA A O 1
ATOM 1370 N N . ILE A 1 178 ? 13.587 19.192 -4.236 1.00 94.25 178 ILE A N 1
ATOM 1371 C CA . ILE A 1 178 ? 14.978 18.833 -3.910 1.00 94.25 178 ILE A CA 1
ATOM 1372 C C . ILE A 1 178 ? 15.723 20.000 -3.254 1.00 94.25 178 ILE A C 1
ATOM 1374 O O . ILE A 1 178 ? 16.458 19.790 -2.288 1.00 94.25 178 ILE A O 1
ATOM 1378 N N . ALA A 1 179 ? 15.541 21.232 -3.740 1.00 89.94 179 ALA A N 1
ATOM 1379 C CA . ALA A 1 179 ? 16.142 22.403 -3.110 1.00 89.94 179 ALA A CA 1
ATOM 1380 C C . ALA A 1 179 ? 15.655 22.573 -1.659 1.00 89.94 179 ALA A C 1
ATOM 1382 O O . ALA A 1 179 ? 16.486 22.829 -0.790 1.00 89.94 179 ALA A O 1
ATOM 1383 N N . MET A 1 180 ? 14.370 22.340 -1.368 1.00 94.38 180 MET A N 1
ATOM 1384 C CA . MET A 1 180 ? 13.829 22.388 -0.002 1.00 94.38 180 MET A CA 1
ATOM 1385 C C . MET A 1 180 ? 14.438 21.305 0.899 1.00 94.38 180 MET A C 1
ATOM 1387 O O . MET A 1 180 ? 14.925 21.616 1.987 1.00 94.38 180 MET A O 1
ATOM 1391 N N . TRP A 1 181 ? 14.540 20.061 0.419 1.00 96.19 181 TRP A N 1
ATOM 1392 C CA . TRP A 1 181 ? 15.255 18.987 1.124 1.00 96.19 181 TRP A CA 1
ATOM 1393 C C . TRP A 1 181 ? 16.719 19.333 1.425 1.00 96.19 181 TRP A C 1
ATOM 1395 O O . TRP A 1 181 ? 17.227 19.030 2.503 1.00 96.19 181 TRP A O 1
ATOM 1405 N N . ILE A 1 182 ? 17.413 20.003 0.506 1.00 92.25 182 ILE A N 1
ATOM 1406 C CA . ILE A 1 182 ? 18.804 20.431 0.702 1.00 92.25 182 ILE A CA 1
ATOM 1407 C C . ILE A 1 182 ? 18.920 21.599 1.693 1.00 92.25 182 ILE A C 1
ATOM 1409 O O . ILE A 1 182 ? 19.881 21.661 2.469 1.00 92.25 182 ILE A O 1
ATOM 1413 N N . LEU A 1 183 ? 17.984 22.546 1.646 1.00 87.44 183 LEU A N 1
ATOM 1414 C CA . LEU A 1 183 ? 17.975 23.727 2.505 1.00 87.44 183 LEU A CA 1
ATOM 1415 C C . LEU A 1 183 ? 17.653 23.347 3.953 1.00 87.44 183 LEU A C 1
ATOM 1417 O O . LEU A 1 183 ? 18.415 23.706 4.847 1.00 87.44 183 LEU A O 1
ATOM 1421 N N . TYR A 1 184 ? 16.589 22.572 4.173 1.00 93.12 184 TYR A N 1
ATOM 1422 C CA . TYR A 1 184 ? 16.106 22.249 5.517 1.00 93.12 184 TYR A CA 1
ATOM 1423 C C . TYR A 1 184 ? 16.682 20.946 6.089 1.00 93.12 184 TYR A C 1
ATOM 1425 O O . TYR A 1 184 ? 16.860 20.871 7.302 1.00 93.12 184 TYR A O 1
ATOM 1433 N N . ALA A 1 185 ? 17.039 19.952 5.260 1.00 94.00 185 ALA A N 1
ATOM 1434 C CA . ALA A 1 185 ? 17.539 18.637 5.704 1.00 94.00 185 ALA A CA 1
ATOM 1435 C C . ALA A 1 185 ? 18.930 18.240 5.182 1.00 94.00 185 ALA A C 1
ATOM 1437 O O . ALA A 1 185 ? 19.402 17.136 5.464 1.00 94.00 185 ALA A O 1
ATOM 1438 N N . GLY A 1 186 ? 19.632 19.124 4.465 1.00 91.06 186 GLY A N 1
ATOM 1439 C CA . GLY A 1 186 ? 20.899 18.795 3.801 1.00 91.06 186 GLY A CA 1
ATOM 1440 C C . GLY A 1 186 ? 21.977 18.194 4.715 1.00 91.06 186 GLY A C 1
ATOM 1441 O O . GLY A 1 186 ? 22.735 17.337 4.264 1.00 91.06 186 GLY A O 1
ATOM 1442 N N . GLU A 1 187 ? 22.034 18.573 5.998 1.00 88.00 187 GLU A N 1
ATOM 1443 C CA . GLU A 1 187 ? 22.966 17.963 6.960 1.00 88.00 187 GLU A CA 1
ATOM 1444 C C . GLU A 1 187 ? 22.573 16.534 7.365 1.00 88.00 187 GLU A C 1
ATOM 1446 O O . GLU A 1 187 ? 23.450 15.668 7.439 1.00 88.00 187 GLU A O 1
ATOM 1451 N N . ALA A 1 188 ? 21.279 16.267 7.575 1.00 89.81 188 ALA A N 1
ATOM 1452 C CA . ALA A 1 188 ? 20.765 14.934 7.885 1.00 89.81 188 ALA A CA 1
ATOM 1453 C C . ALA A 1 188 ? 20.985 13.992 6.693 1.00 89.81 188 ALA A C 1
ATOM 1455 O O . ALA A 1 188 ? 21.679 12.984 6.822 1.00 89.81 188 ALA A O 1
ATOM 1456 N N . LEU A 1 189 ? 20.532 14.378 5.493 1.00 94.25 189 LEU A N 1
ATOM 1457 C CA . LEU A 1 189 ? 20.722 13.602 4.257 1.00 94.25 189 LEU A CA 1
ATOM 1458 C C . LEU A 1 189 ? 22.211 13.337 3.956 1.00 94.25 189 LEU A C 1
ATOM 1460 O O . LEU A 1 189 ? 22.588 12.240 3.524 1.00 94.25 189 LEU A O 1
ATOM 1464 N N . ARG A 1 190 ? 23.099 14.291 4.271 1.00 89.62 190 ARG A N 1
ATOM 1465 C CA . ARG A 1 190 ? 24.553 14.090 4.181 1.00 89.62 190 ARG A CA 1
ATOM 1466 C C . ARG A 1 190 ? 25.086 13.113 5.235 1.00 89.62 190 ARG A C 1
ATOM 1468 O O . ARG A 1 190 ? 26.029 12.383 4.930 1.00 89.62 190 ARG A O 1
ATOM 1475 N N . ALA A 1 191 ? 24.523 13.080 6.443 1.00 87.81 191 ALA A N 1
ATOM 1476 C CA . ALA A 1 191 ? 24.869 12.096 7.468 1.00 87.81 191 ALA A CA 1
ATOM 1477 C C . ALA A 1 191 ? 24.414 10.682 7.066 1.00 87.81 191 ALA A C 1
ATOM 1479 O O . ALA A 1 191 ? 25.239 9.770 7.082 1.00 87.81 191 ALA A O 1
ATOM 1480 N N . HIS A 1 192 ? 23.175 10.513 6.590 1.00 92.19 192 HIS A N 1
ATOM 1481 C CA . HIS A 1 192 ? 22.685 9.248 6.022 1.00 92.19 192 HIS A CA 1
ATOM 1482 C C . HIS A 1 192 ? 23.595 8.754 4.879 1.00 92.19 192 HIS A C 1
ATOM 1484 O O . HIS A 1 192 ? 23.981 7.586 4.855 1.00 92.19 192 HIS A O 1
ATOM 1490 N N . SER A 1 193 ? 24.047 9.664 4.005 1.00 91.62 193 SER A N 1
ATOM 1491 C CA . SER A 1 193 ? 24.978 9.359 2.902 1.00 91.62 193 SER A CA 1
ATOM 1492 C C . SER A 1 193 ? 26.376 8.925 3.352 1.00 91.62 193 SER A C 1
ATOM 1494 O O . SER A 1 193 ? 26.994 8.099 2.689 1.00 91.62 193 SER A O 1
ATOM 1496 N N . LYS A 1 194 ? 26.895 9.464 4.463 1.00 88.62 194 LYS A N 1
ATOM 1497 C CA . LYS A 1 194 ? 28.174 9.021 5.052 1.00 88.62 194 LYS A CA 1
ATOM 1498 C C . LYS A 1 194 ? 28.050 7.685 5.780 1.00 88.62 194 LYS A C 1
ATOM 1500 O O . LYS A 1 194 ? 28.991 6.900 5.772 1.00 88.62 194 LYS A O 1
ATOM 1505 N N . ASN A 1 195 ? 26.913 7.465 6.433 1.00 90.00 195 ASN A N 1
ATOM 1506 C CA . ASN A 1 195 ? 26.663 6.290 7.262 1.00 90.00 195 ASN A CA 1
ATOM 1507 C C . ASN A 1 195 ? 26.201 5.074 6.441 1.00 90.00 195 ASN A C 1
ATOM 1509 O O . ASN A 1 195 ? 26.132 3.979 6.989 1.00 90.00 195 ASN A O 1
ATOM 1513 N N . GLY A 1 196 ? 25.886 5.259 5.153 1.00 90.00 196 GLY A N 1
ATOM 1514 C CA . GLY A 1 196 ? 25.406 4.193 4.276 1.00 90.00 196 GLY A CA 1
ATOM 1515 C C . GLY A 1 196 ? 23.987 3.740 4.618 1.00 90.00 196 GLY A C 1
ATOM 1516 O O . GLY A 1 196 ? 23.741 2.535 4.652 1.00 90.00 196 GLY A O 1
ATOM 1517 N N . LEU A 1 197 ? 23.073 4.671 4.938 1.00 89.25 197 LEU A N 1
ATOM 1518 C CA . LEU A 1 197 ? 21.692 4.305 5.276 1.00 89.25 197 LEU A CA 1
ATOM 1519 C C . LEU A 1 197 ? 21.029 3.600 4.089 1.00 89.25 197 LEU A C 1
ATOM 1521 O O . LEU A 1 197 ? 20.802 4.202 3.038 1.00 89.25 197 LEU A O 1
ATOM 1525 N N . THR A 1 198 ? 20.689 2.335 4.299 1.00 88.12 198 THR A N 1
ATOM 1526 C CA . THR A 1 198 ? 19.931 1.499 3.373 1.00 88.12 198 THR A CA 1
ATOM 1527 C C . THR A 1 198 ? 18.476 1.375 3.812 1.00 88.12 198 THR A C 1
ATOM 1529 O O . THR A 1 198 ? 18.144 1.540 4.986 1.00 88.12 198 THR A O 1
ATOM 1532 N N . TYR A 1 199 ? 17.621 1.077 2.842 1.00 80.06 199 TYR A N 1
ATOM 1533 C CA . TYR A 1 199 ? 16.218 0.720 3.012 1.00 80.06 199 TYR A CA 1
ATOM 1534 C C . TYR A 1 199 ? 15.983 -0.677 2.417 1.00 80.06 199 TYR A C 1
ATOM 1536 O O . TYR A 1 199 ? 16.895 -1.247 1.814 1.00 80.06 199 TYR A O 1
ATOM 1544 N N . GLY A 1 200 ? 14.769 -1.220 2.566 1.00 72.81 200 GLY A N 1
ATOM 1545 C CA . GLY A 1 200 ? 14.393 -2.504 1.961 1.00 72.81 200 GLY A CA 1
ATOM 1546 C C . GLY A 1 200 ? 14.660 -2.558 0.450 1.00 72.81 200 GLY A C 1
ATOM 1547 O O . GLY A 1 200 ? 14.594 -1.534 -0.241 1.00 72.81 200 GLY A O 1
ATOM 1548 N N . ASP A 1 201 ? 14.964 -3.757 -0.054 1.00 65.19 201 ASP A N 1
ATOM 1549 C CA . ASP A 1 201 ? 15.661 -3.963 -1.330 1.00 65.19 201 ASP A CA 1
ATOM 1550 C C . ASP A 1 201 ? 15.043 -3.264 -2.545 1.00 65.19 201 ASP A C 1
ATOM 1552 O O . ASP A 1 201 ? 15.779 -2.784 -3.407 1.00 65.19 201 ASP A O 1
ATOM 1556 N N . ARG A 1 202 ? 13.712 -3.127 -2.581 1.00 72.31 202 ARG A N 1
ATOM 1557 C CA . ARG A 1 202 ? 12.963 -2.500 -3.684 1.00 72.31 202 ARG A CA 1
ATOM 1558 C C . ARG A 1 202 ? 12.825 -0.981 -3.572 1.00 72.31 202 ARG A C 1
ATOM 1560 O O . ARG A 1 202 ? 12.875 -0.283 -4.584 1.00 72.31 202 ARG A O 1
ATOM 1567 N N . VAL A 1 203 ? 12.679 -0.433 -2.364 1.00 75.50 203 VAL A N 1
ATOM 1568 C CA . VAL A 1 203 ? 12.452 1.016 -2.178 1.00 75.50 203 VA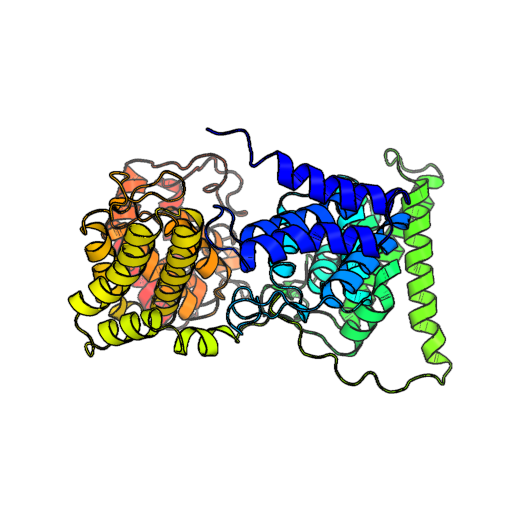L A CA 1
ATOM 1569 C C . VAL A 1 203 ? 13.739 1.837 -2.299 1.00 75.50 203 VAL A C 1
ATOM 1571 O O . VAL A 1 203 ? 13.677 3.008 -2.681 1.00 75.50 203 VAL A O 1
ATOM 1574 N N . GLY A 1 204 ? 14.891 1.215 -2.017 1.00 82.62 204 GLY A N 1
ATOM 1575 C CA . GLY A 1 204 ? 16.224 1.828 -1.993 1.00 82.62 204 GLY A CA 1
ATOM 1576 C C . GLY A 1 204 ? 16.904 2.065 -3.351 1.00 82.62 204 GLY A C 1
ATOM 1577 O O . GLY A 1 204 ? 17.914 2.771 -3.392 1.00 82.62 204 GLY A O 1
ATOM 1578 N N . ILE A 1 205 ? 16.393 1.484 -4.442 1.00 89.12 205 ILE A N 1
ATOM 1579 C CA . ILE A 1 205 ? 17.126 1.316 -5.715 1.00 89.12 205 ILE A CA 1
ATOM 1580 C C . ILE A 1 205 ? 17.450 2.626 -6.469 1.00 89.12 205 ILE A C 1
ATOM 1582 O O . ILE A 1 205 ? 16.776 3.647 -6.248 1.00 89.12 205 ILE A O 1
ATOM 1586 N N . PRO A 1 206 ? 18.452 2.623 -7.377 1.00 92.81 206 PRO A N 1
ATOM 1587 C CA . PRO A 1 206 ? 18.727 3.738 -8.281 1.00 92.81 206 PRO A CA 1
ATOM 1588 C C . PRO A 1 206 ? 17.648 3.917 -9.356 1.00 92.81 206 PRO A C 1
ATOM 1590 O O . PRO A 1 206 ? 16.968 2.968 -9.743 1.00 92.81 206 PRO A O 1
ATOM 1593 N N . GLY A 1 207 ? 17.531 5.144 -9.860 1.00 89.12 207 GLY A N 1
ATOM 1594 C CA . GLY A 1 207 ? 16.732 5.495 -11.035 1.00 89.12 207 GLY A CA 1
ATOM 1595 C C . GLY A 1 207 ? 17.533 5.539 -12.340 1.00 89.12 207 GLY A C 1
ATOM 1596 O O . GLY A 1 207 ? 18.768 5.569 -12.334 1.00 89.12 207 GLY A O 1
ATOM 1597 N N . GLY A 1 208 ? 16.811 5.586 -13.460 1.00 88.94 208 GLY A N 1
ATOM 1598 C CA . GLY A 1 208 ? 17.354 5.808 -14.807 1.00 88.94 208 GLY A CA 1
ATOM 1599 C C . GLY A 1 208 ? 18.591 4.968 -15.156 1.00 88.94 208 GLY A C 1
ATOM 1600 O O . GLY A 1 208 ? 18.643 3.765 -14.905 1.00 88.94 208 GLY A O 1
ATOM 1601 N N . GLU A 1 209 ? 19.615 5.623 -15.716 1.00 87.38 209 GLU A N 1
ATOM 1602 C CA . GLU A 1 209 ? 20.883 5.004 -16.157 1.00 87.38 209 GLU A CA 1
ATOM 1603 C C . GLU A 1 209 ? 21.693 4.323 -15.032 1.00 87.38 209 GLU A C 1
ATOM 1605 O O . GLU A 1 209 ? 22.622 3.556 -15.301 1.00 87.38 209 GLU A O 1
ATOM 1610 N N . PHE A 1 210 ? 21.346 4.580 -13.767 1.00 90.00 210 PHE A N 1
ATOM 1611 C CA . PHE A 1 210 ? 22.014 3.985 -12.613 1.00 90.00 210 PHE A CA 1
ATOM 1612 C C . PHE A 1 210 ? 21.401 2.649 -12.185 1.00 90.00 210 PHE A C 1
ATOM 1614 O O . PHE A 1 210 ? 22.099 1.871 -11.539 1.00 90.00 210 PHE A O 1
ATOM 1621 N N . LYS A 1 211 ? 20.140 2.357 -12.544 1.00 87.00 211 LYS A N 1
ATOM 1622 C CA . LYS A 1 211 ? 19.386 1.198 -12.026 1.00 87.00 211 LYS A CA 1
ATOM 1623 C C . LYS A 1 211 ? 20.121 -0.131 -12.234 1.00 87.00 211 LYS A C 1
ATOM 1625 O O . LYS A 1 211 ? 20.251 -0.908 -11.296 1.00 87.00 211 LYS A O 1
ATOM 1630 N N . ASP A 1 212 ? 20.638 -0.346 -13.442 1.00 84.50 212 ASP A N 1
ATOM 1631 C CA . ASP A 1 212 ? 21.297 -1.599 -13.833 1.00 84.50 212 ASP A CA 1
ATOM 1632 C C . ASP A 1 212 ? 22.833 -1.530 -13.701 1.00 84.50 212 ASP A C 1
ATOM 1634 O O . ASP A 1 212 ? 23.532 -2.513 -13.943 1.00 84.50 212 ASP A O 1
ATOM 1638 N N . THR A 1 213 ? 23.382 -0.363 -13.340 1.00 87.44 213 THR A N 1
ATOM 1639 C CA . THR A 1 213 ? 24.835 -0.130 -13.236 1.00 87.44 213 THR A CA 1
ATOM 1640 C C . THR A 1 213 ? 25.321 0.072 -11.801 1.00 87.44 213 THR A C 1
ATOM 1642 O O . THR A 1 213 ? 26.533 0.093 -11.576 1.00 87.44 213 THR A O 1
ATOM 1645 N N . ARG A 1 214 ? 24.407 0.213 -10.828 1.00 90.06 214 ARG A N 1
ATOM 1646 C CA . ARG A 1 214 ? 24.693 0.507 -9.417 1.00 90.06 214 ARG A CA 1
ATOM 1647 C C . ARG A 1 214 ? 23.870 -0.371 -8.480 1.00 90.06 214 ARG A C 1
ATOM 1649 O O . ARG A 1 214 ? 22.665 -0.511 -8.626 1.00 90.06 214 ARG A O 1
ATOM 1656 N N . ASP A 1 215 ? 24.524 -0.900 -7.455 1.00 90.25 215 ASP A N 1
ATOM 1657 C CA . ASP A 1 215 ? 23.953 -1.787 -6.436 1.00 90.25 215 ASP A CA 1
ATOM 1658 C C . ASP A 1 215 ? 23.253 -1.042 -5.281 1.00 90.25 215 ASP A C 1
ATOM 1660 O O . ASP A 1 215 ? 22.767 -1.670 -4.338 1.00 90.25 215 ASP A O 1
ATOM 1664 N N . TRP A 1 216 ? 23.183 0.293 -5.335 1.00 93.12 216 TRP A N 1
ATOM 1665 C CA . TRP A 1 216 ? 22.755 1.135 -4.218 1.00 93.12 216 TRP A CA 1
ATOM 1666 C C . TRP A 1 216 ? 21.377 0.739 -3.649 1.00 93.12 216 TRP A C 1
ATOM 1668 O O . TRP A 1 216 ? 20.397 0.608 -4.380 1.00 93.12 216 TRP A O 1
ATOM 1678 N N . ARG A 1 217 ? 21.289 0.636 -2.316 1.00 90.50 217 ARG A N 1
ATOM 1679 C CA . ARG A 1 217 ? 20.053 0.350 -1.555 1.00 90.50 217 ARG A CA 1
ATOM 1680 C C . ARG A 1 217 ? 19.575 1.516 -0.684 1.00 90.50 217 ARG A C 1
ATOM 1682 O O . ARG A 1 217 ? 18.832 1.323 0.270 1.00 90.50 217 ARG A O 1
ATOM 1689 N N . GLY A 1 218 ? 20.027 2.734 -0.967 1.00 91.56 218 GLY A N 1
ATOM 1690 C CA . GLY A 1 218 ? 19.699 3.911 -0.163 1.00 91.56 218 GLY A CA 1
ATOM 1691 C C . GLY A 1 218 ? 20.677 5.062 -0.372 1.00 91.56 218 GLY A C 1
ATOM 1692 O O . GLY A 1 218 ? 21.172 5.271 -1.485 1.00 91.56 218 GLY A O 1
ATOM 1693 N N . PHE A 1 219 ? 20.976 5.785 0.705 1.00 93.19 219 PHE A N 1
ATOM 1694 C CA . PHE A 1 219 ? 21.951 6.871 0.743 1.00 93.19 219 PHE A CA 1
ATOM 1695 C C . PHE A 1 219 ? 23.387 6.338 0.846 1.00 93.19 219 PHE A C 1
ATOM 1697 O O . PHE A 1 219 ? 23.714 5.555 1.734 1.00 93.19 219 PHE A O 1
ATOM 1704 N N . ASN A 1 220 ? 24.279 6.820 -0.020 1.00 94.50 220 ASN A N 1
ATOM 1705 C CA . ASN A 1 220 ? 25.722 6.577 0.068 1.00 94.50 220 ASN A CA 1
ATOM 1706 C C . ASN A 1 220 ? 26.520 7.759 -0.523 1.00 94.50 220 ASN A C 1
ATOM 1708 O O . ASN A 1 220 ? 25.958 8.621 -1.203 1.00 94.50 220 ASN A O 1
ATOM 1712 N N . GLU A 1 221 ? 27.831 7.814 -0.266 1.00 92.56 221 GLU A N 1
ATOM 1713 C CA . GLU A 1 221 ? 28.692 8.929 -0.693 1.00 92.56 221 GLU A CA 1
ATOM 1714 C C . GLU A 1 221 ? 28.801 9.096 -2.221 1.00 92.56 221 GLU A C 1
ATOM 1716 O O . GLU A 1 221 ? 28.933 10.228 -2.689 1.00 92.56 221 GLU A O 1
ATOM 1721 N N . GLU A 1 222 ? 28.731 8.012 -3.001 1.00 94.31 222 GLU A N 1
ATOM 1722 C CA . GLU A 1 222 ? 28.825 8.068 -4.467 1.00 94.31 222 GLU A CA 1
ATOM 1723 C C . GLU A 1 222 ? 27.531 8.606 -5.086 1.00 94.31 222 GLU A C 1
ATOM 1725 O O . GLU A 1 222 ? 27.568 9.570 -5.854 1.00 94.31 222 GLU A O 1
ATOM 1730 N N . ARG A 1 223 ? 26.386 8.043 -4.684 1.00 94.56 223 ARG A N 1
ATOM 1731 C CA . ARG A 1 223 ? 25.044 8.491 -5.078 1.00 94.56 223 ARG A CA 1
ATOM 1732 C C . ARG A 1 223 ? 24.834 9.971 -4.761 1.00 94.56 223 ARG A C 1
ATOM 1734 O O . ARG A 1 223 ? 24.437 10.751 -5.624 1.00 94.56 223 ARG A O 1
ATOM 1741 N N . TRP A 1 224 ? 25.224 10.384 -3.553 1.00 93.62 224 TRP A N 1
ATOM 1742 C CA . TRP A 1 224 ? 25.231 11.790 -3.151 1.00 93.62 224 TRP A CA 1
ATOM 1743 C C . TRP A 1 224 ? 26.135 12.651 -4.048 1.00 93.62 224 TRP A C 1
ATOM 1745 O O . TRP A 1 224 ? 25.762 13.762 -4.423 1.00 93.62 224 TRP A O 1
ATOM 1755 N N . GLY A 1 225 ? 27.312 12.149 -4.432 1.00 90.25 225 GLY A N 1
ATOM 1756 C CA . GLY A 1 225 ? 28.206 12.809 -5.388 1.00 90.25 225 GLY A CA 1
ATOM 1757 C C . GLY A 1 225 ? 27.567 13.039 -6.763 1.00 90.25 225 GLY A C 1
ATOM 1758 O O . GLY A 1 225 ? 27.720 14.122 -7.330 1.00 90.25 225 GLY A O 1
ATOM 1759 N N . ILE A 1 226 ? 26.803 12.065 -7.259 1.00 91.69 226 ILE A N 1
ATOM 1760 C CA . ILE A 1 226 ? 26.092 12.131 -8.545 1.00 91.69 226 ILE A CA 1
ATOM 1761 C C . ILE A 1 226 ? 24.911 13.111 -8.490 1.00 91.69 226 ILE A C 1
ATOM 1763 O O . ILE A 1 226 ? 24.770 13.939 -9.394 1.00 91.69 226 ILE A O 1
ATOM 1767 N N . TRP A 1 227 ? 24.134 13.131 -7.401 1.00 92.75 227 TRP A N 1
ATOM 1768 C CA . TRP A 1 227 ? 23.116 14.168 -7.179 1.00 92.75 227 TRP A CA 1
ATOM 1769 C C . TRP A 1 227 ? 23.730 15.575 -7.135 1.00 92.75 227 TRP A C 1
ATOM 1771 O O . TRP A 1 227 ? 23.226 16.494 -7.784 1.00 92.75 227 TRP A O 1
ATOM 1781 N N . LEU A 1 228 ? 24.861 15.747 -6.435 1.00 87.88 228 LEU A N 1
ATOM 1782 C CA . LEU A 1 228 ? 25.608 17.011 -6.401 1.00 87.88 228 LEU A CA 1
ATOM 1783 C C . LEU A 1 228 ? 26.110 17.450 -7.784 1.00 87.88 228 LEU A C 1
ATOM 1785 O O . LEU A 1 228 ? 26.231 18.651 -8.030 1.00 87.88 228 LEU A O 1
ATOM 1789 N N . GLU A 1 229 ? 26.458 16.518 -8.669 1.00 88.25 229 GLU A N 1
ATOM 1790 C CA . GLU A 1 229 ? 26.863 16.831 -10.039 1.00 88.25 229 GLU A CA 1
ATOM 1791 C C . GLU A 1 229 ? 25.663 17.229 -10.902 1.00 88.25 229 GLU A C 1
ATOM 1793 O O . GLU A 1 229 ? 25.669 18.316 -11.486 1.00 88.25 229 GLU A O 1
ATOM 1798 N N . ARG A 1 230 ? 24.600 16.419 -10.920 1.00 89.38 230 ARG A N 1
ATOM 1799 C CA . ARG A 1 230 ? 23.401 16.678 -11.728 1.00 89.38 230 ARG A CA 1
ATOM 1800 C C . ARG A 1 230 ? 22.673 17.969 -11.308 1.00 89.38 230 ARG A C 1
ATOM 1802 O O . ARG A 1 230 ? 22.274 18.739 -12.180 1.00 89.38 230 ARG A O 1
ATOM 1809 N N . LEU A 1 231 ? 22.643 18.315 -10.016 1.00 85.88 231 LEU A N 1
ATOM 1810 C CA . LEU A 1 231 ? 22.132 19.612 -9.531 1.00 85.88 231 LEU A CA 1
ATOM 1811 C C . LEU A 1 231 ? 22.980 20.815 -10.008 1.00 85.88 231 LEU A C 1
ATOM 1813 O O . LEU A 1 231 ? 22.464 21.906 -10.246 1.00 85.88 231 LEU A O 1
ATOM 1817 N N . ARG A 1 232 ? 24.294 20.637 -10.205 1.00 82.56 232 ARG A N 1
ATOM 1818 C CA . ARG A 1 232 ? 25.156 21.677 -10.805 1.00 82.56 232 ARG A CA 1
ATOM 1819 C C . ARG A 1 232 ? 24.960 21.787 -12.316 1.00 82.56 232 ARG A C 1
ATOM 1821 O O . ARG A 1 232 ? 25.245 22.848 -12.874 1.00 82.56 232 ARG A O 1
ATOM 1828 N N . LEU A 1 233 ? 24.499 20.729 -12.987 1.00 82.38 233 LEU A N 1
ATOM 1829 C CA . LEU A 1 233 ? 24.128 20.784 -14.401 1.00 82.38 233 LEU A CA 1
ATOM 1830 C C . LEU A 1 233 ? 22.845 21.604 -14.592 1.00 82.38 233 LEU A C 1
ATOM 1832 O O . LEU A 1 233 ? 22.880 22.555 -15.371 1.00 82.38 233 LEU A O 1
ATOM 1836 N N . THR A 1 234 ? 21.774 21.353 -13.826 1.00 79.94 234 THR A N 1
ATOM 1837 C CA . THR A 1 234 ? 20.532 22.157 -13.919 1.00 79.94 234 THR A CA 1
ATOM 1838 C C . THR A 1 234 ? 20.797 23.647 -13.672 1.00 79.94 234 THR A C 1
ATOM 1840 O O . THR A 1 234 ? 20.366 24.494 -14.459 1.00 79.94 234 THR A O 1
ATOM 1843 N N . GLN A 1 235 ? 21.617 23.978 -12.665 1.00 70.00 235 GLN A N 1
ATOM 1844 C CA . GLN A 1 235 ? 22.028 25.358 -12.382 1.00 70.00 235 GLN A CA 1
ATOM 1845 C C . GLN A 1 235 ? 22.774 26.022 -13.560 1.00 70.00 235 GLN A C 1
ATOM 1847 O O . GLN A 1 235 ? 22.650 27.230 -13.773 1.00 70.00 235 GLN A O 1
ATOM 1852 N N . ARG A 1 236 ? 23.561 25.271 -14.346 1.00 69.38 236 ARG A N 1
ATOM 1853 C CA . ARG A 1 236 ? 24.242 25.807 -15.542 1.00 69.38 236 ARG A CA 1
ATOM 1854 C C . ARG A 1 236 ? 23.254 26.109 -16.669 1.00 69.38 236 ARG A C 1
ATOM 1856 O O . ARG A 1 236 ? 23.436 27.112 -17.356 1.00 69.38 236 ARG A O 1
ATOM 1863 N N . VAL A 1 237 ? 22.221 25.283 -16.845 1.00 63.34 237 VAL A N 1
ATOM 1864 C CA . VAL A 1 237 ? 21.229 25.453 -17.919 1.00 63.34 237 VAL A CA 1
ATOM 1865 C C . VAL A 1 237 ? 20.340 26.674 -17.669 1.00 63.34 237 VAL A C 1
ATOM 1867 O O . VAL A 1 237 ? 20.203 27.503 -18.569 1.00 63.34 237 VAL A O 1
ATOM 1870 N N . SER A 1 238 ? 19.835 26.886 -16.446 1.00 59.97 238 SER A N 1
ATOM 1871 C CA . SER A 1 238 ? 19.059 28.101 -16.122 1.00 59.97 238 SER A CA 1
ATOM 1872 C C . SER A 1 238 ? 19.892 29.385 -16.280 1.00 59.97 238 SER A C 1
ATOM 1874 O O . SER A 1 238 ? 19.420 30.393 -16.811 1.00 59.97 238 SER A O 1
ATOM 1876 N N . HIS A 1 239 ? 21.187 29.335 -15.945 1.00 57.25 239 HIS A N 1
ATOM 1877 C CA . HIS A 1 239 ? 22.133 30.425 -16.208 1.00 57.25 239 HIS A CA 1
ATOM 1878 C C . HIS A 1 239 ? 22.365 30.728 -17.705 1.00 57.25 239 HIS A C 1
ATOM 1880 O O . HIS A 1 239 ? 22.762 31.854 -18.025 1.00 57.25 239 HIS A O 1
ATOM 1886 N N . LEU A 1 240 ? 22.128 29.769 -18.608 1.00 53.25 240 LEU A N 1
ATOM 1887 C CA . LEU A 1 240 ? 22.213 29.950 -20.064 1.00 53.25 240 LEU A CA 1
ATOM 1888 C C . LEU A 1 240 ? 20.876 30.397 -20.673 1.00 53.25 240 LEU A C 1
ATOM 1890 O O . LEU A 1 240 ? 20.882 31.330 -21.474 1.00 53.25 240 LEU A O 1
ATOM 1894 N N . SER A 1 241 ? 19.745 29.825 -20.235 1.00 53.41 241 SER A N 1
ATOM 1895 C CA . SER A 1 241 ? 18.382 30.282 -20.579 1.00 53.41 241 SER A CA 1
ATOM 1896 C C . SER A 1 241 ? 18.261 31.801 -20.407 1.00 53.41 241 SER A C 1
ATOM 1898 O O . SER A 1 241 ? 17.996 32.544 -21.355 1.00 53.41 241 SER A O 1
ATOM 1900 N N . ARG A 1 242 ? 18.657 32.292 -19.224 1.00 51.41 242 ARG A N 1
ATOM 1901 C CA . ARG A 1 242 ? 18.638 33.710 -18.829 1.00 51.41 242 ARG A CA 1
ATOM 1902 C C . ARG A 1 242 ? 19.625 34.618 -19.591 1.00 51.41 242 ARG A C 1
ATOM 1904 O O . ARG A 1 242 ? 19.718 35.805 -19.284 1.00 51.41 242 ARG A O 1
ATOM 1911 N N . ARG A 1 243 ? 20.373 34.085 -20.568 1.00 48.69 243 ARG A N 1
ATOM 1912 C CA . ARG A 1 243 ? 21.209 34.832 -21.531 1.00 48.69 243 ARG A CA 1
ATOM 1913 C C . ARG A 1 243 ? 20.638 34.856 -22.958 1.00 48.69 243 ARG A C 1
ATOM 1915 O O . ARG A 1 243 ? 21.288 35.404 -23.843 1.00 48.69 243 ARG A O 1
ATOM 1922 N N . GLY A 1 244 ? 19.425 34.340 -23.172 1.00 39.38 244 GLY A N 1
ATOM 1923 C CA . GLY A 1 244 ? 18.635 34.586 -24.384 1.00 39.38 244 GLY A CA 1
ATOM 1924 C C . GLY A 1 244 ? 18.769 33.554 -25.506 1.00 39.38 244 GLY A C 1
ATOM 1925 O O . GLY A 1 244 ? 18.461 33.881 -26.647 1.00 39.38 244 GLY A O 1
ATOM 1926 N N . THR A 1 245 ? 19.220 32.328 -25.219 1.00 44.84 245 THR A N 1
ATOM 1927 C CA . THR A 1 245 ? 19.305 31.239 -26.219 1.00 44.84 245 THR A CA 1
ATOM 1928 C C . THR A 1 245 ? 18.200 30.186 -26.118 1.00 44.84 245 THR A C 1
ATOM 1930 O O . THR A 1 245 ? 18.016 29.432 -27.067 1.00 44.84 245 THR A O 1
ATOM 1933 N N . PHE A 1 246 ? 17.446 30.146 -25.017 1.00 40.34 246 PHE A N 1
ATOM 1934 C CA . PHE A 1 246 ? 16.269 29.289 -24.835 1.00 40.34 246 PHE A CA 1
ATOM 1935 C C . PHE A 1 246 ? 15.145 30.077 -24.143 1.00 40.34 246 PHE A C 1
ATOM 1937 O O . PHE A 1 246 ? 15.390 31.124 -23.544 1.00 40.34 246 PHE A O 1
ATOM 1944 N N . HIS A 1 247 ? 13.907 29.596 -24.250 1.00 37.69 247 HIS A N 1
ATOM 1945 C CA . HIS A 1 247 ? 12.769 30.069 -23.459 1.00 37.69 247 HIS A CA 1
ATOM 1946 C C . HIS A 1 247 ? 12.253 28.907 -22.610 1.00 37.69 247 HIS A C 1
ATOM 1948 O O . HIS A 1 247 ? 11.757 27.926 -23.158 1.00 37.69 247 HIS A O 1
ATOM 1954 N N . MET A 1 248 ? 12.337 29.042 -21.287 1.00 42.06 248 MET A N 1
ATOM 1955 C CA . MET A 1 248 ? 11.477 28.301 -20.360 1.00 42.06 248 MET A CA 1
ATOM 1956 C C . MET A 1 248 ? 10.324 29.217 -19.943 1.00 42.06 248 MET A C 1
ATOM 1958 O O . MET A 1 248 ? 10.510 30.430 -19.819 1.00 42.06 248 MET A O 1
ATOM 1962 N N . MET A 1 249 ? 9.128 28.664 -19.740 1.00 36.31 249 MET A N 1
ATOM 1963 C CA . MET A 1 249 ? 7.973 29.468 -19.342 1.00 36.31 249 MET A CA 1
ATOM 1964 C C . MET A 1 249 ? 7.965 29.705 -17.825 1.00 36.31 249 MET A C 1
ATOM 1966 O O . MET A 1 249 ? 7.589 28.837 -17.053 1.00 36.31 249 MET A O 1
ATOM 1970 N N . GLY A 1 250 ? 8.363 30.912 -17.419 1.00 42.91 250 GLY A N 1
ATOM 1971 C CA . GLY A 1 250 ? 7.709 31.645 -16.331 1.00 42.91 250 GLY A CA 1
ATOM 1972 C C . GLY A 1 250 ? 7.674 31.076 -14.904 1.00 42.91 250 GLY A C 1
ATOM 1973 O O . GLY A 1 250 ? 6.599 31.100 -14.335 1.00 42.91 250 GLY A O 1
ATOM 1974 N N . HIS A 1 251 ? 8.810 30.718 -14.289 1.00 44.50 251 HIS A N 1
ATOM 1975 C CA . HIS A 1 251 ? 9.044 30.852 -12.820 1.00 44.50 251 HIS A CA 1
ATOM 1976 C C . HIS A 1 251 ? 10.547 31.103 -12.486 1.00 44.50 251 HIS A C 1
ATOM 1978 O O . HIS A 1 251 ? 11.051 30.891 -11.385 1.00 44.50 251 HIS A O 1
ATOM 1984 N N . ASP A 1 252 ? 11.305 31.593 -13.474 1.00 53.09 252 ASP A N 1
ATOM 1985 C CA . ASP A 1 252 ? 12.764 31.406 -13.613 1.00 53.09 252 ASP A CA 1
ATOM 1986 C C . ASP A 1 252 ? 13.648 32.157 -12.580 1.00 53.09 252 ASP A C 1
ATOM 1988 O O . ASP A 1 252 ? 14.862 31.936 -12.489 1.00 53.09 252 ASP A O 1
ATOM 1992 N N . SER A 1 253 ? 13.087 33.090 -11.800 1.00 56.47 253 SER A N 1
ATOM 1993 C CA . SER A 1 253 ? 13.833 33.876 -10.803 1.00 56.47 253 SER A CA 1
ATOM 1994 C C . SER A 1 253 ? 14.073 33.141 -9.489 1.00 56.47 253 SER A C 1
ATOM 1996 O O . SER A 1 253 ? 15.183 33.244 -8.959 1.00 56.47 253 SER A O 1
ATOM 1998 N N . GLU A 1 254 ? 13.067 32.424 -8.992 1.00 56.66 254 GLU A N 1
ATOM 1999 C CA . GLU A 1 254 ? 13.034 31.868 -7.634 1.00 56.66 254 GLU A CA 1
ATOM 2000 C C . GLU A 1 254 ? 13.660 30.475 -7.601 1.00 56.66 254 GLU A C 1
ATOM 2002 O O . GLU A 1 254 ? 14.631 30.298 -6.870 1.00 56.66 254 GLU A O 1
ATOM 2007 N N . LEU A 1 255 ? 13.300 29.573 -8.525 1.00 62.91 255 LEU A N 1
ATOM 2008 C CA . LEU A 1 255 ? 14.043 28.333 -8.809 1.00 62.91 255 LEU A CA 1
ATOM 2009 C C . LEU A 1 255 ? 15.562 28.577 -8.914 1.00 62.91 255 LEU A C 1
ATOM 2011 O O . LEU A 1 255 ? 16.376 27.899 -8.286 1.00 62.91 255 LEU A O 1
ATOM 2015 N N . THR A 1 256 ? 15.964 29.602 -9.674 1.00 64.50 256 THR A N 1
ATOM 2016 C CA . THR A 1 256 ? 17.377 29.984 -9.847 1.00 64.50 256 THR A CA 1
ATOM 2017 C C . THR A 1 256 ? 18.028 30.493 -8.550 1.00 64.50 256 THR A C 1
ATOM 2019 O O . THR A 1 256 ? 19.254 30.426 -8.423 1.00 64.50 256 THR A O 1
ATOM 2022 N N . LEU A 1 257 ? 17.261 31.034 -7.600 1.00 62.66 257 LEU A N 1
ATOM 2023 C CA . LEU A 1 257 ? 17.757 31.459 -6.289 1.00 62.66 257 LEU A CA 1
ATOM 2024 C C . LEU A 1 257 ? 17.821 30.270 -5.319 1.00 62.66 257 LEU A C 1
ATOM 2026 O O . LEU A 1 257 ? 18.880 30.038 -4.738 1.00 62.66 257 LEU A O 1
ATOM 2030 N N . SER A 1 258 ? 16.761 29.468 -5.229 1.00 62.62 258 SER A N 1
ATOM 2031 C CA . SER A 1 258 ? 16.679 28.260 -4.402 1.00 62.62 258 SER A CA 1
ATOM 2032 C C . SER A 1 258 ? 17.766 27.246 -4.766 1.00 62.62 258 SER A C 1
ATOM 2034 O O . SER A 1 258 ? 18.509 26.816 -3.887 1.00 62.62 258 SER A O 1
ATOM 2036 N N . LEU A 1 259 ? 17.990 26.962 -6.058 1.00 69.38 259 LEU A N 1
ATOM 2037 C CA . LEU A 1 259 ? 19.089 26.093 -6.511 1.00 69.38 259 LEU A CA 1
ATOM 2038 C C . LEU A 1 259 ? 20.482 26.641 -6.151 1.00 69.38 259 LEU A C 1
ATOM 2040 O O . LEU A 1 259 ? 21.389 25.864 -5.842 1.00 69.38 259 LEU A O 1
ATOM 2044 N N . LYS A 1 260 ? 20.678 27.969 -6.157 1.00 67.00 260 LYS A N 1
ATOM 2045 C CA . LYS A 1 260 ? 21.941 28.591 -5.712 1.00 67.00 260 LYS A CA 1
ATOM 2046 C C . LYS A 1 260 ? 22.128 28.469 -4.208 1.00 67.00 260 LYS A C 1
ATOM 2048 O O . LYS A 1 260 ? 23.225 28.120 -3.783 1.00 67.00 260 LYS A O 1
ATOM 2053 N N . LEU A 1 261 ? 21.092 28.759 -3.421 1.00 65.00 261 LEU A N 1
ATOM 2054 C CA . LEU A 1 261 ? 21.132 28.672 -1.962 1.00 65.00 261 LEU A CA 1
ATOM 2055 C C . LEU A 1 261 ? 21.361 27.222 -1.523 1.00 65.00 261 LEU A C 1
ATOM 2057 O O . LEU A 1 261 ? 22.286 26.972 -0.757 1.00 65.00 261 LEU A O 1
ATOM 2061 N N . ALA A 1 262 ? 20.637 26.266 -2.110 1.00 68.12 262 ALA A N 1
ATOM 2062 C CA . ALA A 1 262 ? 20.841 24.834 -1.918 1.00 68.12 262 ALA A CA 1
ATOM 2063 C C . ALA A 1 262 ? 22.284 24.413 -2.261 1.00 68.12 262 ALA A C 1
ATOM 2065 O O . ALA A 1 262 ? 22.993 23.855 -1.424 1.00 68.12 262 ALA A O 1
ATOM 2066 N N . THR A 1 263 ? 22.784 24.761 -3.452 1.00 67.38 263 THR A N 1
ATOM 2067 C CA . THR A 1 263 ? 24.165 24.439 -3.869 1.00 67.38 263 THR A CA 1
ATOM 2068 C C . THR A 1 263 ? 25.223 25.110 -2.978 1.00 67.38 263 THR A C 1
ATOM 2070 O O . THR A 1 263 ? 26.287 24.534 -2.736 1.00 67.38 263 THR A O 1
ATOM 2073 N N . HIS A 1 264 ? 24.946 26.303 -2.445 1.00 63.47 264 HIS A N 1
ATOM 2074 C CA . HIS A 1 264 ? 25.824 27.000 -1.504 1.00 63.47 264 HIS A CA 1
ATOM 2075 C C . HIS A 1 264 ? 25.810 26.348 -0.112 1.00 63.47 264 HIS A C 1
ATOM 2077 O O . HIS A 1 264 ? 26.875 26.144 0.470 1.00 63.47 264 HIS A O 1
ATOM 2083 N N . HIS A 1 265 ? 24.640 25.934 0.381 1.00 61.44 265 HIS A N 1
ATOM 2084 C CA . HIS A 1 265 ? 24.480 25.184 1.628 1.00 61.44 265 HIS A CA 1
ATOM 2085 C C . HIS A 1 265 ? 25.239 23.846 1.570 1.00 61.44 265 HIS A C 1
ATOM 2087 O O . HIS A 1 265 ? 26.024 23.522 2.464 1.00 61.44 265 HIS A O 1
ATOM 2093 N N . LEU A 1 266 ? 25.130 23.126 0.449 1.00 62.09 266 LEU A N 1
ATOM 2094 C CA . LEU A 1 266 ? 25.903 21.910 0.161 1.00 62.09 266 LEU A CA 1
ATOM 2095 C C . LEU A 1 266 ? 27.414 22.158 0.105 1.00 62.09 266 LEU A C 1
ATOM 2097 O O . LEU A 1 266 ? 28.199 21.326 0.567 1.00 62.09 266 LEU A O 1
ATOM 2101 N N . TYR A 1 267 ? 27.842 23.293 -0.456 1.00 58.38 267 TYR A N 1
ATOM 2102 C CA . TYR A 1 267 ? 29.253 23.670 -0.478 1.00 58.38 267 TYR A CA 1
ATOM 2103 C C . TYR A 1 267 ? 29.779 23.948 0.937 1.00 58.38 267 TYR A C 1
ATOM 2105 O O . TYR A 1 267 ? 30.832 23.424 1.297 1.00 58.38 267 TYR A O 1
ATOM 2113 N N . ILE A 1 268 ? 29.039 24.704 1.757 1.00 55.16 268 ILE A N 1
ATOM 2114 C CA . ILE A 1 268 ? 29.397 24.988 3.155 1.00 55.16 268 ILE A CA 1
ATOM 2115 C C . ILE A 1 268 ? 29.511 23.682 3.949 1.00 55.16 268 ILE A C 1
ATOM 2117 O O . ILE A 1 268 ? 30.598 23.366 4.428 1.00 55.16 268 ILE A O 1
ATOM 2121 N N . THR A 1 269 ? 28.437 22.893 4.024 1.00 55.88 269 THR A N 1
ATOM 2122 C CA . THR A 1 269 ? 28.364 21.640 4.807 1.00 55.88 269 THR A CA 1
ATOM 2123 C C . THR A 1 269 ? 29.422 20.606 4.394 1.00 55.88 269 THR A C 1
ATOM 2125 O O . THR A 1 269 ? 29.953 19.876 5.234 1.00 55.88 269 THR A O 1
ATOM 2128 N N . THR A 1 270 ? 29.803 20.574 3.111 1.00 56.84 270 THR A N 1
ATOM 2129 C CA . THR A 1 270 ? 30.869 19.692 2.604 1.00 56.84 270 THR A CA 1
ATOM 2130 C C . THR A 1 270 ? 32.279 20.239 2.872 1.00 56.84 270 THR A C 1
ATOM 2132 O O . THR A 1 270 ? 33.207 19.456 3.093 1.00 56.84 270 THR A O 1
ATOM 2135 N N . TYR A 1 271 ? 32.479 21.562 2.851 1.00 45.69 271 TYR A N 1
ATOM 2136 C CA . TYR A 1 271 ? 33.810 22.177 2.909 1.00 45.69 271 TYR A CA 1
ATOM 2137 C C . TYR A 1 271 ? 34.262 22.558 4.328 1.00 45.69 271 TYR A C 1
ATOM 2139 O O . TYR A 1 271 ? 35.443 22.401 4.645 1.00 45.69 271 TYR A O 1
ATOM 2147 N N . THR A 1 272 ? 33.362 23.005 5.213 1.00 46.19 272 THR A N 1
ATOM 2148 C CA . THR A 1 272 ? 33.721 23.422 6.586 1.00 46.19 272 THR A CA 1
ATOM 2149 C C . THR A 1 272 ? 34.296 22.267 7.404 1.00 46.19 272 THR A C 1
ATOM 2151 O O . THR A 1 272 ? 35.353 22.424 8.019 1.00 46.19 272 THR A O 1
ATOM 2154 N N . ARG A 1 273 ? 33.700 21.067 7.331 1.00 50.00 273 ARG A N 1
ATOM 2155 C CA . ARG A 1 273 ? 34.209 19.879 8.045 1.00 50.00 273 ARG A CA 1
ATOM 2156 C C . ARG A 1 273 ? 35.610 19.431 7.597 1.00 50.00 273 ARG A C 1
ATOM 2158 O O . ARG A 1 273 ? 36.317 18.815 8.390 1.00 50.00 273 ARG A O 1
ATOM 2165 N N . ARG A 1 274 ? 36.088 19.806 6.398 1.00 44.84 274 ARG A N 1
ATOM 2166 C CA . ARG A 1 274 ? 37.498 19.593 5.991 1.00 44.84 274 ARG A CA 1
ATOM 2167 C C . ARG A 1 274 ? 38.499 20.511 6.718 1.00 44.84 274 ARG A C 1
ATOM 2169 O O . ARG A 1 274 ? 39.701 20.346 6.521 1.00 44.84 274 ARG A O 1
ATOM 2176 N N . ARG A 1 275 ? 38.047 21.458 7.554 1.00 36.12 275 ARG A N 1
ATOM 2177 C CA . ARG A 1 275 ? 38.900 22.374 8.342 1.00 36.12 275 ARG A CA 1
ATOM 2178 C C . ARG A 1 275 ? 38.661 22.364 9.863 1.00 36.12 275 ARG A C 1
ATOM 2180 O O . ARG A 1 275 ? 39.092 23.285 10.545 1.00 36.12 275 ARG A O 1
ATOM 2187 N N . GLY A 1 276 ? 38.151 21.250 10.390 1.00 34.72 276 GLY A N 1
ATOM 2188 C CA . GLY A 1 276 ? 38.488 20.770 11.738 1.00 34.72 276 GLY A CA 1
ATOM 2189 C C . GLY A 1 276 ? 37.657 21.282 12.925 1.00 34.72 276 GLY A C 1
ATOM 2190 O O . GLY A 1 276 ? 37.226 22.425 12.974 1.00 34.72 276 GLY A O 1
ATOM 2191 N N . ARG A 1 277 ? 37.518 20.391 13.920 1.00 42.44 277 ARG A N 1
ATOM 2192 C CA . ARG A 1 277 ? 36.963 20.601 15.274 1.00 42.44 277 ARG A CA 1
ATOM 2193 C C . ARG A 1 277 ? 35.608 21.321 15.369 1.00 42.44 277 ARG A C 1
ATOM 2195 O O . ARG A 1 277 ? 35.543 22.473 15.778 1.00 42.44 277 ARG A O 1
ATOM 2202 N N . LEU A 1 278 ? 34.541 20.539 15.225 1.00 38.28 278 LEU A N 1
ATOM 2203 C CA . LEU A 1 278 ? 33.510 20.402 16.265 1.00 38.28 278 LEU A CA 1
ATOM 2204 C C . LEU A 1 278 ? 32.676 19.155 15.953 1.00 38.28 278 LEU A C 1
ATOM 2206 O O . LEU A 1 278 ? 31.939 19.149 14.978 1.00 38.28 278 LEU A O 1
ATOM 2210 N N . GLU A 1 279 ? 32.823 18.097 16.751 1.00 33.84 279 GLU A N 1
ATOM 2211 C CA . GLU A 1 279 ? 31.932 16.931 16.708 1.00 33.84 279 GLU A CA 1
ATOM 2212 C C . GLU A 1 279 ? 32.047 16.152 18.028 1.00 33.84 279 GLU A C 1
ATOM 2214 O O . GLU A 1 279 ? 32.994 15.398 18.253 1.00 33.84 279 GLU A O 1
ATOM 2219 N N . THR A 1 280 ? 31.061 16.332 18.909 1.00 31.20 280 THR A N 1
ATOM 2220 C CA . THR A 1 280 ? 30.560 15.209 19.713 1.00 31.20 280 THR A CA 1
ATOM 2221 C C . THR A 1 280 ? 30.078 14.161 18.706 1.00 31.20 280 THR A C 1
ATOM 2223 O O . THR A 1 280 ? 29.401 14.557 17.752 1.00 31.20 280 THR A O 1
ATOM 2226 N N . PRO A 1 281 ? 30.412 12.865 18.833 1.00 32.06 281 PRO A N 1
ATOM 2227 C CA . PRO A 1 281 ? 29.915 11.883 17.881 1.00 32.06 281 PRO A CA 1
ATOM 2228 C C . PRO A 1 281 ? 28.385 11.890 17.887 1.00 32.06 281 PRO A C 1
ATOM 2230 O O . PRO A 1 281 ? 27.766 11.830 18.950 1.00 32.06 281 PRO A O 1
ATOM 2233 N N . LEU A 1 282 ? 27.786 11.927 16.695 1.00 39.06 282 LEU A N 1
ATOM 2234 C CA . LEU A 1 282 ? 26.397 11.526 16.507 1.00 39.06 282 LEU A CA 1
ATOM 2235 C C . LEU A 1 282 ? 26.323 10.025 16.806 1.00 39.06 282 LEU A C 1
ATOM 2237 O O . LEU A 1 282 ? 26.504 9.192 15.919 1.00 39.06 282 LEU A O 1
ATOM 2241 N N . THR A 1 283 ? 26.112 9.688 18.080 1.00 32.91 283 THR A N 1
ATOM 2242 C CA . THR A 1 283 ? 25.660 8.357 18.489 1.00 32.91 283 THR A CA 1
ATOM 2243 C C . THR A 1 283 ? 24.451 7.993 17.644 1.00 32.91 283 THR A C 1
ATOM 2245 O O . THR A 1 283 ? 23.618 8.868 17.393 1.00 32.91 283 THR A O 1
ATOM 2248 N N . ALA A 1 284 ? 24.390 6.739 17.186 1.00 33.94 284 ALA A N 1
ATOM 2249 C CA . ALA A 1 284 ? 23.380 6.282 16.239 1.00 33.94 284 ALA A CA 1
ATOM 2250 C C . ALA A 1 284 ? 21.991 6.801 16.630 1.00 33.94 284 ALA A C 1
ATOM 2252 O O . ALA A 1 284 ? 21.572 6.632 17.777 1.00 33.94 284 ALA A O 1
ATOM 2253 N N . MET A 1 285 ? 21.307 7.453 15.684 1.00 33.34 285 MET A N 1
ATOM 2254 C CA . MET A 1 285 ? 19.896 7.775 15.882 1.00 33.34 285 MET A CA 1
ATOM 2255 C C . MET A 1 285 ? 19.156 6.453 16.146 1.00 33.34 285 MET A C 1
ATOM 2257 O O . MET A 1 285 ? 19.562 5.428 15.577 1.00 33.34 285 MET A O 1
ATOM 2261 N N . PRO A 1 286 ? 18.130 6.435 17.018 1.00 30.38 286 PRO A N 1
ATOM 2262 C CA . PRO A 1 286 ? 17.283 5.256 17.144 1.00 30.38 286 PRO A CA 1
ATOM 2263 C C . PRO A 1 286 ? 16.801 4.846 15.749 1.00 30.38 286 PRO A C 1
ATOM 2265 O O . PRO A 1 286 ? 16.610 5.698 14.877 1.00 30.38 286 PRO A O 1
ATOM 2268 N N . LYS A 1 287 ? 16.671 3.534 15.511 1.00 31.31 287 LYS A N 1
ATOM 2269 C CA . LYS A 1 287 ? 16.116 3.050 14.241 1.00 31.31 287 LYS A CA 1
ATOM 2270 C C . LYS A 1 287 ? 14.739 3.700 14.050 1.00 31.31 287 LYS A C 1
ATOM 2272 O O . LYS A 1 287 ? 14.008 3.769 15.037 1.00 31.31 287 LYS A O 1
ATOM 2277 N N . PRO A 1 288 ? 14.405 4.184 12.843 1.00 28.67 288 PRO A N 1
ATOM 2278 C CA . PRO A 1 288 ? 13.173 4.931 12.638 1.00 28.67 288 PRO A CA 1
ATOM 2279 C C . PRO A 1 288 ? 11.957 4.075 13.016 1.00 28.6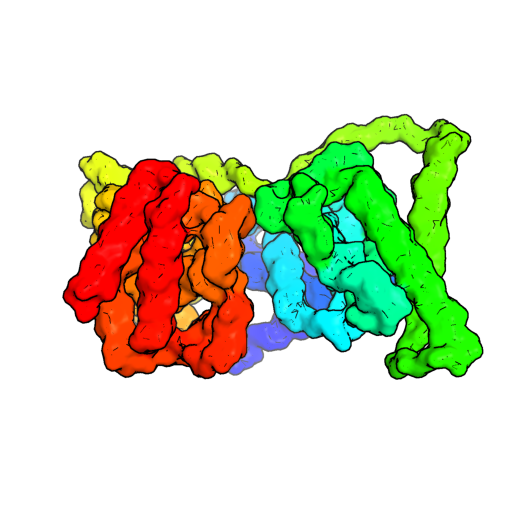7 288 PRO A C 1
ATOM 2281 O O . PRO A 1 288 ? 11.924 2.899 12.626 1.00 28.67 288 PRO A O 1
ATOM 2284 N N . PRO A 1 289 ? 10.964 4.646 13.722 1.00 33.22 289 PRO A N 1
ATOM 2285 C CA . PRO A 1 289 ? 9.630 4.077 13.784 1.00 33.22 289 PRO A CA 1
ATOM 2286 C C . PRO A 1 289 ? 9.106 3.823 12.367 1.00 33.22 289 PRO A C 1
ATOM 2288 O O . PRO A 1 289 ? 9.155 4.696 11.499 1.00 33.22 289 PRO A O 1
ATOM 2291 N N . PHE A 1 290 ? 8.725 2.568 12.158 1.00 40.03 290 PHE A N 1
ATOM 2292 C CA . PHE A 1 290 ? 7.814 1.972 11.178 1.00 40.03 290 PHE A CA 1
ATOM 2293 C C . PHE A 1 290 ? 7.771 2.356 9.690 1.00 40.03 290 PHE A C 1
ATOM 2295 O O . PHE A 1 290 ? 7.298 1.508 8.940 1.00 40.03 290 PHE A O 1
ATOM 2302 N N . LEU A 1 291 ? 8.327 3.474 9.203 1.00 39.06 291 LEU A N 1
ATOM 2303 C CA . LEU A 1 291 ? 8.158 3.898 7.802 1.00 39.06 291 LEU A CA 1
ATOM 2304 C C . LEU A 1 291 ? 8.450 2.782 6.777 1.00 39.06 291 LEU A C 1
ATOM 2306 O O . LEU A 1 291 ? 7.543 2.401 6.051 1.00 39.06 291 LEU A O 1
ATOM 2310 N N . PHE A 1 292 ? 9.674 2.228 6.719 1.00 40.97 292 PHE A N 1
ATOM 2311 C CA . PHE A 1 292 ? 10.004 1.096 5.823 1.00 40.97 292 PHE A CA 1
ATOM 2312 C C . PHE A 1 292 ? 11.134 0.195 6.369 1.00 40.97 292 PHE A C 1
ATOM 2314 O O . PHE A 1 292 ? 12.224 0.116 5.796 1.00 40.97 292 PHE A O 1
ATOM 2321 N N . ASN A 1 293 ? 10.885 -0.507 7.481 1.00 30.53 293 ASN A N 1
ATOM 2322 C CA . ASN A 1 293 ? 11.793 -1.535 8.015 1.00 30.53 293 ASN A CA 1
ATOM 2323 C C . ASN A 1 293 ? 11.197 -2.950 7.829 1.00 30.53 293 ASN A C 1
ATOM 2325 O O . ASN A 1 293 ? 10.274 -3.311 8.560 1.00 30.53 293 ASN A O 1
ATOM 2329 N N . PRO A 1 294 ? 11.712 -3.789 6.912 1.00 35.81 294 PRO A N 1
ATOM 2330 C CA . PRO A 1 294 ? 11.173 -5.129 6.687 1.00 35.81 294 PRO A CA 1
ATOM 2331 C C . PRO A 1 294 ? 11.669 -6.128 7.750 1.00 35.81 294 PRO A C 1
ATOM 2333 O O . PRO A 1 294 ? 12.665 -6.807 7.518 1.00 35.81 294 PRO A O 1
ATOM 2336 N N . SER A 1 295 ? 10.988 -6.212 8.912 1.00 39.50 295 SER A N 1
ATOM 2337 C CA . SER A 1 295 ? 10.876 -7.392 9.825 1.00 39.50 295 SER A CA 1
ATOM 2338 C C . SER A 1 295 ? 10.320 -7.162 11.267 1.00 39.50 295 SER A C 1
ATOM 2340 O O . SER A 1 295 ? 10.491 -8.059 12.094 1.00 39.50 295 SER A O 1
ATOM 2342 N N . PRO A 1 296 ? 9.612 -6.075 11.654 1.00 38.53 296 PRO A N 1
ATOM 2343 C CA . PRO A 1 296 ? 8.837 -6.089 12.909 1.00 38.53 296 PRO A CA 1
ATOM 2344 C C . PRO A 1 296 ? 7.664 -7.085 12.879 1.00 38.53 296 PRO A C 1
ATOM 2346 O O . PRO A 1 296 ? 7.350 -7.727 13.880 1.00 38.53 296 PRO A O 1
ATOM 2349 N N . TRP A 1 297 ? 7.027 -7.236 11.714 1.00 45.34 297 TRP A N 1
ATOM 2350 C CA . TRP A 1 297 ? 5.697 -7.837 11.580 1.00 45.34 297 TRP A CA 1
ATOM 2351 C C . TRP A 1 297 ? 5.589 -9.288 12.076 1.00 45.34 297 TRP A C 1
ATOM 2353 O O . TRP A 1 297 ? 4.609 -9.625 12.738 1.00 45.34 297 TRP A O 1
ATOM 2363 N N . LYS A 1 298 ? 6.614 -10.132 11.870 1.00 42.75 298 LYS A N 1
ATOM 2364 C CA . LYS A 1 298 ? 6.617 -11.527 12.364 1.00 42.75 298 LYS A CA 1
ATOM 236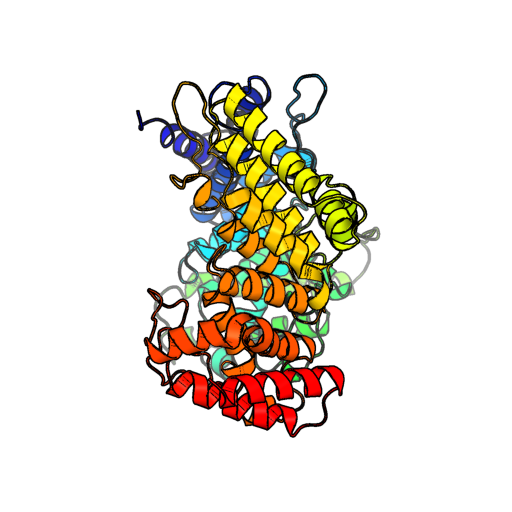5 C C . LYS A 1 298 ? 6.632 -11.636 13.900 1.00 42.75 298 LYS A C 1
ATOM 2367 O O . LYS A 1 298 ? 6.256 -12.683 14.415 1.00 42.75 298 LYS A O 1
ATOM 2372 N N . ALA A 1 299 ? 7.020 -10.579 14.623 1.00 40.94 299 ALA A N 1
ATOM 2373 C CA . ALA A 1 299 ? 7.019 -10.533 16.091 1.00 40.94 299 ALA A CA 1
ATOM 2374 C C . ALA A 1 299 ? 5.732 -9.935 16.698 1.00 40.94 299 ALA A C 1
ATOM 2376 O O . ALA A 1 299 ? 5.446 -10.167 17.875 1.00 40.94 299 ALA A O 1
ATOM 2377 N N . VAL A 1 300 ? 4.946 -9.186 15.913 1.00 48.94 300 VAL A N 1
ATOM 2378 C CA . VAL A 1 300 ? 3.625 -8.672 16.326 1.00 48.94 300 VAL A CA 1
ATOM 2379 C C . VAL A 1 300 ? 2.529 -9.674 15.953 1.00 48.94 300 VAL A C 1
ATOM 2381 O O . VAL A 1 300 ? 1.739 -10.060 16.811 1.00 48.94 300 VAL A O 1
ATOM 2384 N N . ALA A 1 301 ? 2.550 -10.210 14.726 1.00 50.41 301 ALA A N 1
ATOM 2385 C CA . ALA A 1 301 ? 1.581 -11.208 14.261 1.00 50.41 301 ALA A CA 1
ATOM 2386 C C . ALA A 1 301 ? 1.537 -12.462 15.153 1.00 50.41 301 ALA A C 1
ATOM 2388 O O . ALA A 1 301 ? 0.468 -12.999 15.433 1.00 50.41 301 ALA A O 1
ATOM 2389 N N . SER A 1 302 ? 2.681 -12.890 15.700 1.00 54.62 302 SER A N 1
ATOM 2390 C CA . SER A 1 302 ? 2.754 -14.008 16.650 1.00 54.62 302 SER A CA 1
ATOM 2391 C C . SER A 1 302 ? 1.996 -13.783 17.969 1.00 54.62 302 SER A C 1
ATOM 2393 O O . SER A 1 302 ? 1.854 -14.733 18.735 1.00 54.62 302 SER A O 1
ATOM 2395 N N . GLN A 1 303 ? 1.525 -12.565 18.253 1.00 60.97 303 GLN A N 1
ATOM 2396 C CA . GLN A 1 303 ? 0.775 -12.208 19.465 1.00 60.97 303 GLN A CA 1
ATOM 2397 C C . GLN A 1 303 ? -0.740 -12.060 19.223 1.00 60.97 303 GLN A C 1
ATOM 2399 O O . GLN A 1 303 ? -1.499 -12.068 20.188 1.00 60.97 303 GLN A O 1
ATOM 2404 N N . SER A 1 304 ? -1.196 -11.969 17.966 1.00 82.12 304 SER A N 1
ATOM 2405 C CA . SER A 1 304 ? -2.627 -11.877 17.640 1.00 82.12 304 SER A CA 1
ATOM 2406 C C . SER A 1 304 ? -3.335 -13.227 17.851 1.00 82.12 304 SER A C 1
ATOM 2408 O O . SER A 1 304 ? -2.939 -14.218 17.226 1.00 82.12 304 SER A O 1
ATOM 2410 N N . PRO A 1 305 ? -4.411 -13.298 18.6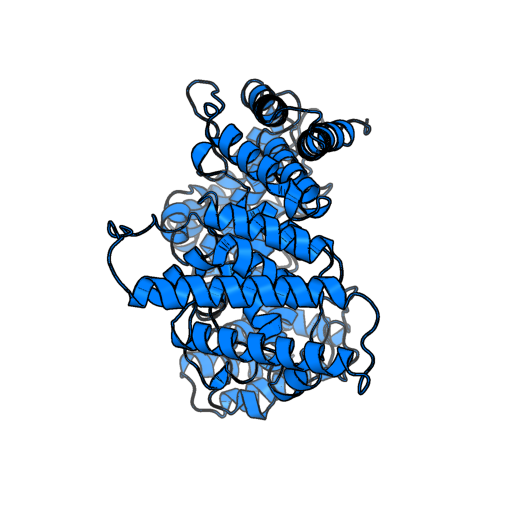67 1.00 86.50 305 PRO A N 1
ATOM 2411 C CA . PRO A 1 305 ? -5.169 -14.534 18.872 1.00 86.50 305 PRO A CA 1
ATOM 2412 C C . PRO A 1 305 ? -5.789 -15.093 17.588 1.00 86.50 305 PRO A C 1
ATOM 2414 O O . PRO A 1 305 ? -5.948 -16.306 17.471 1.00 86.50 305 PRO A O 1
ATOM 2417 N N . ILE A 1 306 ? -6.130 -14.232 16.624 1.00 89.62 306 ILE A N 1
ATOM 2418 C CA . ILE A 1 306 ? -6.742 -14.640 15.352 1.00 89.62 306 ILE A CA 1
ATOM 2419 C C . ILE A 1 306 ? -5.683 -15.175 14.387 1.00 89.62 306 ILE A C 1
ATOM 2421 O O . ILE A 1 306 ? -5.887 -16.231 13.792 1.00 89.62 306 ILE A O 1
ATOM 2425 N N . HIS A 1 307 ? -4.514 -14.530 14.300 1.00 90.81 307 HIS A N 1
ATOM 2426 C CA . HIS A 1 307 ? -3.378 -15.073 13.548 1.00 90.81 307 HIS A CA 1
ATOM 2427 C C . HIS A 1 307 ? -2.961 -16.451 14.101 1.00 90.81 307 HIS A C 1
ATOM 2429 O O . HIS A 1 307 ? -2.763 -17.396 13.337 1.00 90.81 307 HIS A O 1
ATOM 2435 N N . GLN A 1 308 ? -2.905 -16.602 15.432 1.00 91.62 308 GLN A N 1
ATOM 2436 C CA . GLN A 1 308 ? -2.666 -17.898 16.079 1.00 91.62 308 GLN A CA 1
ATOM 2437 C C . GLN A 1 308 ? -3.757 -18.931 15.751 1.00 91.62 308 GLN A C 1
ATOM 2439 O O . GLN A 1 308 ? -3.418 -20.064 15.417 1.00 91.62 308 GLN A O 1
ATOM 2444 N N . ALA A 1 309 ? -5.042 -18.559 15.794 1.00 94.25 309 ALA A N 1
ATOM 2445 C CA . ALA A 1 309 ? -6.153 -19.455 15.462 1.00 94.25 309 ALA A CA 1
ATOM 2446 C C . ALA A 1 309 ? -6.112 -19.928 13.996 1.00 94.25 309 ALA A C 1
ATOM 2448 O O . ALA A 1 309 ? -6.277 -21.118 13.727 1.00 94.25 309 ALA A O 1
ATOM 2449 N N . CYS A 1 310 ? -5.796 -19.028 13.060 1.00 95.50 310 CYS A N 1
ATOM 2450 C CA . CYS A 1 310 ? -5.632 -19.344 11.640 1.00 95.50 310 CYS A CA 1
ATOM 2451 C C . CYS A 1 310 ? -4.520 -20.380 11.412 1.00 95.50 310 CYS A C 1
ATOM 2453 O O . CYS A 1 310 ? -4.736 -21.389 10.739 1.00 95.50 310 CYS A O 1
ATOM 2455 N N . LEU A 1 311 ? -3.347 -20.178 12.024 1.00 95.25 311 LEU A N 1
ATOM 2456 C CA . LEU A 1 311 ? -2.246 -21.145 11.952 1.00 95.25 311 LEU A CA 1
ATOM 2457 C C . LEU A 1 311 ? -2.592 -22.469 12.652 1.00 95.25 311 LEU A C 1
ATOM 2459 O O . LEU A 1 311 ? -2.268 -23.540 12.140 1.00 95.25 311 LEU A O 1
ATOM 2463 N N . ALA A 1 312 ? -3.303 -22.419 13.781 1.00 96.19 312 ALA A N 1
ATOM 2464 C CA . ALA A 1 312 ? -3.733 -23.613 14.500 1.00 96.19 312 ALA A CA 1
ATOM 2465 C C . ALA A 1 312 ? -4.721 -24.468 13.684 1.00 96.19 312 ALA A C 1
ATOM 2467 O O . ALA A 1 312 ? -4.634 -25.696 13.741 1.00 96.19 312 ALA A O 1
ATOM 2468 N N . VAL A 1 313 ? -5.605 -23.850 12.891 1.00 97.31 313 VAL A N 1
ATOM 2469 C CA . VAL A 1 313 ? -6.483 -24.542 11.926 1.00 97.31 313 VAL A CA 1
ATOM 2470 C C . VAL A 1 313 ? -5.683 -25.138 10.763 1.00 97.31 313 VAL A C 1
ATOM 2472 O O . VAL A 1 313 ? -5.906 -26.293 10.404 1.00 97.31 313 VAL A O 1
ATOM 2475 N N . VAL A 1 314 ? -4.707 -24.406 10.214 1.00 96.75 314 VAL A N 1
ATOM 2476 C CA . VAL A 1 314 ? -3.814 -24.890 9.140 1.00 96.75 314 VAL A CA 1
ATOM 2477 C C . VAL A 1 314 ? -3.012 -26.130 9.552 1.00 96.75 314 VAL A C 1
ATOM 2479 O O . VAL A 1 314 ? -2.857 -27.055 8.753 1.00 96.75 314 VAL A O 1
ATOM 2482 N N . ASP A 1 315 ? -2.525 -26.179 10.792 1.00 95.31 315 ASP A N 1
ATOM 2483 C CA . ASP A 1 315 ? -1.822 -27.347 11.341 1.00 95.31 315 ASP A CA 1
ATOM 2484 C C . ASP A 1 315 ? -2.768 -28.385 11.993 1.00 95.31 315 ASP A C 1
ATOM 2486 O O . ASP A 1 315 ? -2.305 -29.379 12.556 1.00 95.31 315 ASP A O 1
ATOM 2490 N N . GLY A 1 316 ? -4.093 -28.202 11.900 1.00 94.69 316 GLY A N 1
ATOM 2491 C CA . GLY A 1 316 ? -5.106 -29.160 12.371 1.00 94.69 316 GLY A CA 1
ATOM 2492 C C . GLY A 1 316 ? -5.185 -29.326 13.895 1.00 94.69 316 GLY A C 1
ATOM 2493 O O . GLY A 1 316 ? -5.648 -30.354 14.387 1.00 94.69 316 GLY A O 1
ATOM 2494 N N . THR A 1 317 ? -4.710 -28.330 14.645 1.00 96.31 317 THR A N 1
ATOM 2495 C CA . THR A 1 317 ? -4.696 -28.294 16.121 1.00 96.31 317 THR A CA 1
ATOM 2496 C C . THR A 1 317 ? -5.870 -27.522 16.731 1.00 96.31 317 THR A C 1
ATOM 2498 O O . THR A 1 317 ? -6.182 -27.723 17.903 1.00 96.31 317 THR A O 1
ATOM 2501 N N . LEU A 1 318 ? -6.552 -26.699 15.930 1.00 96.94 318 LEU A N 1
ATOM 2502 C CA . LEU A 1 318 ? -7.838 -26.064 16.229 1.00 96.94 318 LEU A CA 1
ATOM 2503 C C . LEU A 1 318 ? -8.858 -26.503 15.168 1.00 96.94 318 LEU A C 1
ATOM 2505 O O . LEU A 1 318 ? -8.494 -26.676 14.003 1.00 96.94 318 LEU A O 1
ATOM 2509 N N . ALA A 1 319 ? -10.126 -26.701 15.540 1.00 97.31 319 ALA A N 1
ATOM 2510 C CA . ALA A 1 319 ? -11.160 -27.007 14.554 1.00 97.31 319 ALA A CA 1
ATOM 2511 C C . ALA A 1 319 ? -11.570 -25.739 13.789 1.00 97.31 319 ALA A C 1
ATOM 2513 O O . ALA A 1 319 ? -11.614 -24.645 14.352 1.00 97.31 319 ALA A O 1
ATOM 2514 N N . LEU A 1 320 ? -11.918 -25.888 12.507 1.00 96.88 320 LEU A N 1
ATOM 2515 C CA . LEU A 1 320 ? -12.335 -24.765 11.661 1.00 96.88 320 LEU A CA 1
ATOM 2516 C C . LEU A 1 320 ? -13.523 -23.996 12.261 1.00 96.88 320 LEU A C 1
ATOM 2518 O O . LEU A 1 320 ? -13.511 -22.768 12.276 1.00 96.88 320 LEU A O 1
ATOM 2522 N N . SER A 1 321 ? -14.499 -24.716 12.827 1.00 96.12 321 SER A N 1
ATOM 2523 C CA . SER A 1 321 ? -15.636 -24.145 13.561 1.00 96.12 321 SER A CA 1
ATOM 2524 C C . SER A 1 321 ? -15.214 -23.175 14.659 1.00 96.12 321 SER A C 1
ATOM 2526 O O . SER A 1 321 ? -15.868 -22.159 14.868 1.00 96.12 321 SER A O 1
ATOM 2528 N N . ASP A 1 322 ? -14.121 -23.480 15.348 1.00 95.38 322 ASP A N 1
ATOM 2529 C CA . ASP A 1 322 ? -13.726 -22.797 16.572 1.00 95.38 322 ASP A CA 1
ATOM 2530 C C . ASP A 1 322 ? -12.987 -21.499 16.222 1.00 95.38 322 ASP A C 1
ATOM 2532 O O . ASP A 1 322 ? -13.237 -20.466 16.833 1.00 95.38 322 ASP A O 1
ATOM 2536 N N . CYS A 1 323 ? -12.169 -21.512 15.161 1.00 94.56 323 CYS A N 1
ATOM 2537 C CA . CYS A 1 323 ? -11.571 -20.301 14.587 1.00 94.56 323 CYS A CA 1
ATOM 2538 C C . CYS A 1 323 ? -12.626 -19.371 13.967 1.00 94.56 323 CYS A C 1
ATOM 2540 O O . CYS A 1 323 ? -12.576 -18.159 14.178 1.00 94.56 323 CYS A O 1
ATOM 2542 N N . VAL A 1 324 ? -13.601 -19.931 13.238 1.00 96.38 324 VAL A N 1
ATOM 2543 C CA . VAL A 1 324 ? -14.741 -19.182 12.680 1.00 96.38 324 VAL A CA 1
ATOM 2544 C C . VAL A 1 324 ? -15.537 -18.512 13.804 1.00 96.38 324 VAL A C 1
ATOM 2546 O O . VAL A 1 324 ? -15.817 -17.318 13.729 1.00 96.38 324 VAL A O 1
ATOM 2549 N N . GLN A 1 325 ? -15.844 -19.238 14.883 1.00 93.56 325 GLN A N 1
ATOM 2550 C CA . GLN A 1 325 ? -16.549 -18.674 16.037 1.00 93.56 325 GLN A CA 1
ATOM 2551 C C . GLN A 1 325 ? -15.698 -17.680 16.837 1.00 93.56 325 GLN A C 1
ATOM 2553 O O . GLN A 1 325 ? -16.255 -16.715 17.353 1.00 93.56 325 GLN A O 1
ATOM 2558 N N . GLN A 1 326 ? -14.374 -17.848 16.918 1.00 90.38 326 GLN A N 1
ATOM 2559 C CA . GLN A 1 326 ? -13.482 -16.893 17.588 1.00 90.38 326 GLN A CA 1
ATOM 2560 C C . GLN A 1 326 ? -13.436 -15.540 16.858 1.00 90.38 326 GLN A C 1
ATOM 2562 O O . GLN A 1 326 ? -13.505 -14.497 17.508 1.00 90.38 326 GLN A O 1
ATOM 2567 N N . PHE A 1 327 ? -13.374 -15.545 15.522 1.00 91.12 327 PHE A N 1
ATOM 2568 C CA . PHE A 1 327 ? -13.528 -14.329 14.716 1.00 91.12 327 PHE A CA 1
ATOM 2569 C C . PHE A 1 327 ? -14.929 -13.741 14.925 1.00 91.12 327 PHE A C 1
ATOM 2571 O O . PHE A 1 327 ? -15.074 -12.610 15.386 1.00 91.12 327 PHE A O 1
ATOM 2578 N N . TYR A 1 328 ? -15.966 -14.525 14.614 1.00 93.81 328 TYR A N 1
ATOM 2579 C CA . TYR A 1 328 ? -17.344 -14.040 14.551 1.00 93.81 328 TYR A CA 1
ATOM 2580 C C . TYR A 1 328 ? -17.847 -13.501 15.888 1.00 93.81 328 TYR A C 1
ATOM 2582 O O . TYR A 1 328 ? -18.432 -12.426 15.924 1.00 93.81 328 TYR A O 1
ATOM 2590 N N . THR A 1 329 ? -17.578 -14.202 16.994 1.00 90.12 329 THR A N 1
ATOM 2591 C CA . THR A 1 329 ? -17.995 -13.768 18.336 1.00 90.12 329 THR A CA 1
ATOM 2592 C C . THR A 1 329 ? -17.406 -12.407 18.689 1.00 90.12 329 THR A C 1
ATOM 2594 O O . THR A 1 329 ? -18.126 -11.585 19.240 1.00 90.12 329 THR A O 1
ATOM 2597 N N . THR A 1 330 ? -16.149 -12.139 18.317 1.00 85.38 330 THR A N 1
ATOM 2598 C CA . THR A 1 330 ? -15.477 -10.865 18.617 1.00 85.38 330 THR A CA 1
ATOM 2599 C C . THR A 1 330 ? -16.206 -9.687 17.963 1.00 85.38 330 THR A C 1
ATOM 2601 O O . THR A 1 330 ? -16.637 -8.777 18.663 1.00 85.38 330 THR A O 1
ATOM 2604 N N . ILE A 1 331 ? -16.427 -9.737 16.643 1.00 88.75 331 ILE A N 1
ATOM 2605 C CA . ILE A 1 331 ? -17.108 -8.656 15.905 1.00 88.75 331 ILE A CA 1
ATOM 2606 C C . ILE A 1 331 ? -18.601 -8.579 16.263 1.00 88.75 331 ILE A C 1
ATOM 2608 O O . ILE A 1 331 ? -19.166 -7.496 16.399 1.00 88.75 331 ILE A O 1
ATOM 2612 N N . ARG A 1 332 ? -19.255 -9.734 16.447 1.00 92.50 332 ARG A N 1
ATOM 2613 C CA . ARG A 1 332 ? -20.677 -9.812 16.799 1.00 92.50 332 ARG A CA 1
ATOM 2614 C C . ARG A 1 332 ? -20.956 -9.200 18.168 1.00 92.50 332 ARG A C 1
ATOM 2616 O O . ARG A 1 332 ? -21.913 -8.447 18.285 1.00 92.50 332 ARG A O 1
ATOM 2623 N N . GLU A 1 333 ? -20.167 -9.524 19.192 1.00 88.62 333 GLU A N 1
ATOM 2624 C CA . GLU A 1 333 ? -20.387 -8.997 20.546 1.00 88.62 333 GLU A CA 1
ATOM 2625 C C . GLU A 1 333 ? -20.084 -7.502 20.632 1.00 88.62 333 GLU A C 1
ATOM 2627 O O . GLU A 1 333 ? -20.797 -6.792 21.337 1.00 88.62 333 GLU A O 1
ATOM 2632 N N . ASP A 1 334 ? -19.083 -7.016 19.899 1.00 84.44 334 ASP A N 1
ATOM 2633 C CA . ASP A 1 334 ? -18.755 -5.591 19.802 1.00 84.44 334 ASP A CA 1
ATOM 2634 C C . ASP A 1 334 ? -19.896 -4.792 19.141 1.00 84.44 334 ASP A C 1
ATOM 2636 O O . ASP A 1 334 ? -20.413 -3.835 19.725 1.00 84.44 334 ASP A O 1
ATOM 2640 N N . TRP A 1 335 ? -20.396 -5.260 17.989 1.00 90.31 335 TRP A N 1
ATOM 2641 C CA . TRP A 1 335 ? -21.545 -4.658 17.301 1.00 90.31 335 TRP A CA 1
ATOM 2642 C C . TRP A 1 335 ? -22.842 -4.740 18.110 1.00 90.31 335 TRP A C 1
ATOM 2644 O O . TRP A 1 335 ? -23.511 -3.728 18.294 1.00 90.31 335 TRP A O 1
ATOM 2654 N N . GLU A 1 336 ? -23.207 -5.920 18.628 1.00 91.62 336 GLU A N 1
ATOM 2655 C CA . GLU A 1 336 ? -24.435 -6.103 19.420 1.00 91.62 336 GLU A CA 1
ATOM 2656 C C . GLU A 1 336 ? -24.468 -5.191 20.657 1.00 91.62 336 GLU A C 1
ATOM 2658 O O . GLU A 1 336 ? -25.550 -4.761 21.058 1.00 91.62 336 GLU A O 1
ATOM 2663 N N . GLN A 1 337 ? -23.312 -4.848 21.236 1.00 87.12 337 GLN A N 1
ATOM 2664 C CA . GLN A 1 337 ? -23.216 -3.929 22.374 1.00 87.12 337 GLN A CA 1
ATOM 2665 C C . GLN A 1 337 ? -23.246 -2.445 21.983 1.00 87.12 337 GLN A C 1
ATOM 2667 O O . GLN A 1 337 ? -23.845 -1.659 22.717 1.00 87.12 337 GLN A O 1
ATOM 2672 N N . SER A 1 338 ? -22.603 -2.056 20.878 1.00 86.75 338 SER A N 1
ATOM 2673 C CA . SER A 1 338 ? -22.337 -0.644 20.551 1.00 86.75 338 SER A CA 1
ATOM 2674 C C . SER A 1 338 ? -23.193 -0.063 19.420 1.00 86.75 338 SER A C 1
ATOM 2676 O O . SER A 1 338 ? -23.563 1.106 19.488 1.00 86.75 338 SER A O 1
ATOM 2678 N N . GLY A 1 339 ? -23.480 -0.848 18.375 1.00 83.31 339 GLY A N 1
ATOM 2679 C CA . GLY A 1 339 ? -24.007 -0.349 17.098 1.00 83.31 339 GLY A CA 1
ATOM 2680 C C . GLY A 1 339 ? -23.043 0.562 16.321 1.00 83.31 339 GLY A C 1
ATOM 2681 O O . GLY A 1 339 ? -23.459 1.177 15.335 1.00 83.31 339 GLY A O 1
ATOM 2682 N N . ASP A 1 340 ? -21.794 0.664 16.781 1.00 80.94 340 ASP A N 1
ATOM 2683 C CA . ASP A 1 340 ? -20.753 1.557 16.279 1.00 80.94 340 ASP A CA 1
ATOM 2684 C C . ASP A 1 340 ? -20.112 0.970 15.012 1.00 80.94 340 ASP A C 1
ATOM 2686 O O . ASP A 1 340 ? -19.668 -0.179 14.996 1.00 80.94 340 ASP A O 1
ATOM 2690 N N . GLU A 1 341 ? -20.113 1.752 13.933 1.00 76.31 341 GLU A N 1
ATOM 2691 C CA . GLU A 1 341 ? -19.599 1.346 12.621 1.00 76.31 341 GLU A CA 1
ATOM 2692 C C . GLU A 1 341 ? -18.077 1.557 12.516 1.00 76.31 341 GLU A C 1
ATOM 2694 O O . GLU A 1 341 ? -17.415 0.762 11.858 1.00 76.31 341 GLU A O 1
ATOM 2699 N N . GLU A 1 342 ? -17.504 2.530 13.235 1.00 71.56 342 GLU A N 1
ATOM 2700 C CA . GLU A 1 342 ? -16.069 2.858 13.207 1.00 71.56 342 GLU A CA 1
ATOM 2701 C C . GLU A 1 342 ? -15.257 1.892 14.091 1.00 71.56 342 GLU A C 1
ATOM 2703 O O . GLU A 1 342 ? -14.237 1.341 13.673 1.00 71.56 342 GLU A O 1
ATOM 2708 N N . ASN A 1 343 ? -15.756 1.589 15.294 1.00 75.06 343 ASN A N 1
ATOM 2709 C CA . ASN A 1 343 ? -15.173 0.563 16.169 1.00 75.06 343 ASN A CA 1
ATOM 2710 C C . ASN A 1 343 ? -15.248 -0.841 15.523 1.00 75.06 343 ASN A C 1
ATOM 2712 O O . ASN A 1 343 ? -14.269 -1.595 15.526 1.00 75.06 343 ASN A O 1
ATOM 2716 N N . ALA A 1 344 ? -16.379 -1.168 14.885 1.00 79.56 344 ALA A N 1
ATOM 2717 C CA . ALA A 1 344 ? -16.538 -2.417 14.141 1.00 79.56 344 ALA A CA 1
ATOM 2718 C C . ALA A 1 344 ? -15.632 -2.490 12.897 1.00 79.56 344 ALA A C 1
ATOM 2720 O O . ALA A 1 344 ? -15.117 -3.567 12.582 1.00 79.56 344 ALA A O 1
ATOM 2721 N N . GLU A 1 345 ? -15.405 -1.365 12.210 1.00 80.69 345 GLU A N 1
ATOM 2722 C CA . GLU A 1 345 ? -14.450 -1.252 11.106 1.00 80.69 345 GLU A CA 1
ATOM 2723 C C . GLU A 1 345 ? -13.018 -1.528 11.567 1.00 80.69 345 GLU A C 1
ATOM 2725 O O . GLU A 1 345 ? -12.380 -2.436 11.031 1.00 80.69 345 GLU A O 1
ATOM 2730 N N . GLY A 1 346 ? -12.528 -0.821 12.591 1.00 75.00 346 GLY A N 1
ATOM 2731 C CA . GLY A 1 346 ? -11.168 -1.001 13.109 1.00 75.00 346 GLY A CA 1
ATOM 2732 C C . GLY A 1 346 ? -10.904 -2.435 13.586 1.00 75.00 346 GLY A C 1
ATOM 2733 O O . GLY A 1 346 ? -9.862 -3.028 13.277 1.00 75.00 346 GLY A O 1
ATOM 2734 N N . HIS A 1 347 ? -11.881 -3.049 14.266 1.00 81.12 347 HIS A N 1
ATOM 2735 C CA . HIS A 1 347 ? -11.808 -4.459 14.642 1.00 81.12 347 HIS A CA 1
ATOM 2736 C C . HIS A 1 347 ? -11.813 -5.401 13.428 1.00 81.12 347 HIS A C 1
ATOM 2738 O O . HIS A 1 347 ? -11.005 -6.335 13.399 1.00 81.12 347 HIS A O 1
ATOM 2744 N N . LEU A 1 348 ? -12.660 -5.183 12.413 1.00 86.81 348 LEU A N 1
ATOM 2745 C CA . LEU A 1 348 ? -12.635 -5.984 11.181 1.00 86.81 348 LEU A CA 1
ATOM 2746 C C . LEU A 1 348 ? -11.301 -5.849 10.445 1.00 86.81 348 LEU A C 1
ATOM 2748 O O . LEU A 1 348 ? -10.707 -6.866 10.091 1.00 86.81 348 LEU A O 1
ATOM 2752 N N . TRP A 1 349 ? -10.807 -4.626 10.255 1.00 84.00 349 TRP A N 1
ATOM 2753 C CA . TRP A 1 349 ? -9.598 -4.325 9.489 1.00 84.00 349 TRP A CA 1
ATOM 2754 C C . TRP A 1 349 ? -8.367 -5.027 10.054 1.00 84.00 349 TRP A C 1
ATOM 2756 O O . TRP A 1 349 ? -7.671 -5.757 9.340 1.00 84.00 349 TRP A O 1
ATOM 2766 N N . ALA A 1 350 ? -8.143 -4.879 11.363 1.00 80.69 350 ALA A N 1
ATOM 2767 C CA . ALA A 1 350 ? -7.068 -5.568 12.064 1.00 80.69 350 ALA A CA 1
ATOM 2768 C C . ALA A 1 350 ? -7.226 -7.093 11.965 1.00 80.69 350 ALA A C 1
ATOM 2770 O O . ALA A 1 350 ? -6.246 -7.821 11.800 1.00 80.69 350 ALA A O 1
ATOM 2771 N N . THR A 1 351 ? -8.458 -7.600 12.047 1.00 87.81 351 THR A N 1
ATOM 2772 C CA . THR A 1 351 ? -8.721 -9.042 12.018 1.00 87.81 351 THR A CA 1
ATOM 2773 C C . THR A 1 351 ? -8.492 -9.643 10.627 1.00 87.81 351 THR A C 1
ATOM 2775 O O . THR A 1 351 ? -7.857 -10.696 10.525 1.00 87.81 351 THR A O 1
ATOM 2778 N N . TRP A 1 352 ? -8.918 -8.968 9.557 1.00 93.06 352 TRP A N 1
ATOM 2779 C CA . TRP A 1 352 ? -8.635 -9.361 8.176 1.00 93.06 352 TRP A CA 1
ATOM 2780 C C . TRP A 1 352 ? -7.135 -9.340 7.864 1.00 93.06 352 TRP A C 1
ATOM 2782 O O . TRP A 1 352 ? -6.633 -10.307 7.286 1.00 93.06 352 TRP A O 1
ATOM 2792 N N . ASP A 1 353 ? -6.396 -8.328 8.326 1.00 85.56 353 ASP A N 1
ATOM 2793 C CA . ASP A 1 353 ? -4.942 -8.251 8.146 1.00 85.56 353 ASP A CA 1
ATOM 2794 C C . ASP A 1 353 ? -4.235 -9.412 8.871 1.00 85.56 353 ASP A C 1
ATOM 2796 O O . ASP A 1 353 ? -3.352 -10.064 8.309 1.00 85.56 353 ASP A O 1
ATOM 2800 N N . TRP A 1 354 ? -4.685 -9.790 10.075 1.00 88.88 354 TRP A N 1
ATOM 2801 C CA . TRP A 1 354 ? -4.174 -10.992 10.748 1.00 88.88 354 TRP A CA 1
ATOM 2802 C C . TRP A 1 354 ? -4.440 -12.287 9.967 1.00 88.88 354 TRP A C 1
ATOM 2804 O O . TRP A 1 354 ? -3.579 -13.173 9.974 1.00 88.88 354 TRP A O 1
ATOM 2814 N N . MET A 1 355 ? -5.570 -12.406 9.262 1.00 94.19 355 MET A N 1
ATOM 2815 C CA . MET A 1 355 ? -5.844 -13.551 8.382 1.00 94.19 355 MET A CA 1
ATOM 2816 C C . MET A 1 355 ? -4.981 -13.523 7.112 1.00 94.19 355 MET A C 1
ATOM 2818 O O . MET A 1 355 ? -4.408 -14.549 6.738 1.00 94.19 355 MET A O 1
ATOM 2822 N N . ALA A 1 356 ? -4.824 -12.359 6.479 1.00 94.62 356 ALA A N 1
ATOM 2823 C CA . ALA A 1 356 ? -3.979 -12.170 5.302 1.00 94.62 356 ALA A CA 1
ATOM 2824 C C . ALA A 1 356 ? -2.499 -12.469 5.61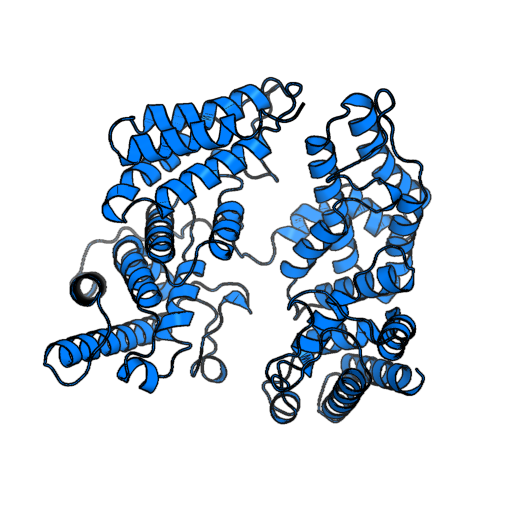1 1.00 94.62 356 ALA A C 1
ATOM 2826 O O . ALA A 1 356 ? -1.836 -13.194 4.864 1.00 94.62 356 ALA A O 1
ATOM 2827 N N . ARG A 1 357 ? -1.988 -12.014 6.764 1.00 89.88 357 ARG A N 1
ATOM 2828 C CA . ARG A 1 357 ? -0.637 -12.349 7.249 1.00 89.88 357 ARG A CA 1
ATOM 2829 C C . ARG A 1 357 ? -0.484 -13.836 7.578 1.00 89.88 357 ARG A C 1
ATOM 2831 O O . ARG A 1 357 ? 0.546 -14.415 7.231 1.00 89.88 357 ARG A O 1
ATOM 2838 N N . ALA A 1 358 ? -1.498 -14.473 8.175 1.00 94.94 358 ALA A N 1
ATOM 2839 C CA . ALA A 1 358 ? -1.484 -15.918 8.427 1.00 94.94 358 ALA A CA 1
ATOM 2840 C C . ALA A 1 358 ? -1.429 -16.717 7.113 1.00 94.94 358 ALA A C 1
ATOM 2842 O O . ALA A 1 358 ? -0.691 -17.700 7.013 1.00 94.94 358 ALA A O 1
ATOM 2843 N N . ALA A 1 359 ? -2.149 -16.267 6.081 1.00 97.38 359 ALA A N 1
ATOM 2844 C CA . ALA A 1 359 ? -2.079 -16.844 4.745 1.00 97.38 359 ALA A CA 1
ATOM 2845 C C . ALA A 1 359 ? -0.705 -16.636 4.091 1.00 97.38 359 ALA A C 1
ATOM 2847 O O . ALA A 1 359 ? -0.155 -17.594 3.551 1.00 97.38 359 ALA A O 1
ATOM 2848 N N . ALA A 1 360 ? -0.114 -15.440 4.196 1.00 95.81 360 ALA A N 1
ATOM 2849 C CA . ALA A 1 360 ? 1.213 -15.141 3.655 1.00 95.81 360 ALA A CA 1
ATOM 2850 C C . ALA A 1 360 ? 2.313 -16.047 4.245 1.00 95.81 360 ALA A C 1
ATOM 2852 O O . ALA A 1 360 ? 3.144 -16.566 3.505 1.00 95.81 360 ALA A O 1
ATOM 2853 N N . VAL A 1 361 ? 2.304 -16.331 5.554 1.00 94.62 361 VAL A N 1
ATOM 2854 C CA . VAL A 1 361 ? 3.287 -17.264 6.154 1.00 94.62 361 VAL A CA 1
ATOM 2855 C C . VAL A 1 361 ? 2.932 -18.750 5.976 1.00 94.62 361 VAL A C 1
ATOM 2857 O O . VAL A 1 361 ? 3.757 -19.612 6.281 1.00 94.62 361 VAL A O 1
ATOM 2860 N N . THR A 1 362 ? 1.736 -19.072 5.472 1.00 97.06 362 THR A N 1
ATOM 2861 C CA . THR A 1 362 ? 1.283 -20.452 5.234 1.00 97.06 362 THR A CA 1
ATOM 2862 C C . THR A 1 362 ? 1.639 -20.913 3.814 1.00 97.06 362 THR A C 1
ATOM 2864 O O . THR A 1 362 ? 1.123 -20.329 2.860 1.00 97.06 362 THR A O 1
ATOM 2867 N N . PRO A 1 363 ? 2.429 -21.996 3.637 1.00 97.88 363 PRO A N 1
ATOM 2868 C CA . PRO A 1 363 ? 2.735 -22.563 2.321 1.00 97.88 363 PRO A CA 1
ATOM 2869 C C . PRO A 1 363 ? 1.478 -22.828 1.488 1.00 97.88 363 PRO A C 1
ATOM 2871 O O . PRO A 1 363 ? 0.513 -23.415 1.982 1.00 97.88 363 PRO A O 1
ATOM 2874 N N . HIS A 1 364 ? 1.489 -22.421 0.220 1.00 97.56 364 HIS A N 1
ATOM 2875 C CA . HIS A 1 364 ? 0.286 -22.341 -0.609 1.00 97.56 364 HIS A CA 1
ATOM 2876 C C . HIS A 1 364 ? -0.511 -23.643 -0.810 1.00 97.56 364 HIS A C 1
ATOM 2878 O O . HIS A 1 364 ? -1.697 -23.588 -1.136 1.00 97.56 364 HIS A O 1
ATOM 2884 N N . GLU A 1 365 ? 0.077 -24.823 -0.605 1.00 97.25 365 GLU A N 1
ATOM 2885 C CA . GLU A 1 365 ? -0.631 -26.111 -0.606 1.00 97.25 365 GLU A CA 1
ATOM 2886 C C . GLU A 1 365 ? -1.531 -26.266 0.625 1.00 97.25 365 GLU A C 1
ATOM 2888 O O . GLU A 1 365 ? -2.615 -26.838 0.521 1.00 97.25 365 GLU A O 1
ATOM 2893 N N . LYS A 1 366 ? -1.094 -25.734 1.775 1.00 97.88 366 LYS A N 1
ATOM 2894 C CA . LYS A 1 366 ? -1.754 -25.842 3.082 1.00 97.88 366 LYS A CA 1
ATOM 2895 C C . LYS A 1 366 ? -2.878 -24.822 3.308 1.00 97.88 366 LYS A C 1
ATOM 2897 O O . LYS A 1 366 ? -3.593 -24.939 4.292 1.00 97.88 366 LYS A O 1
ATOM 2902 N N . GLN A 1 367 ? -3.056 -23.831 2.435 1.00 97.75 367 GLN A N 1
ATOM 2903 C CA . GLN A 1 367 ? -3.988 -22.710 2.658 1.00 97.75 367 GLN A CA 1
ATOM 2904 C C . GLN A 1 367 ? -5.487 -23.054 2.556 1.00 97.75 367 GLN A C 1
ATOM 2906 O O . GLN A 1 367 ? -6.311 -22.187 2.831 1.00 97.75 367 GLN A O 1
ATOM 2911 N N . GLY A 1 368 ? -5.859 -24.280 2.161 1.00 98.12 368 GLY A N 1
ATOM 2912 C CA . GLY A 1 368 ? -7.263 -24.698 2.001 1.00 98.12 368 GLY A CA 1
ATOM 2913 C C . GLY A 1 368 ? -8.165 -24.328 3.192 1.00 98.12 368 GLY A C 1
ATOM 2914 O O . GLY A 1 368 ? -9.123 -23.583 2.991 1.00 98.12 368 GLY A O 1
ATOM 2915 N N . PRO A 1 369 ? -7.809 -24.710 4.434 1.00 98.38 369 PRO A N 1
ATOM 2916 C CA . PRO A 1 369 ? -8.588 -24.370 5.620 1.00 98.38 369 PRO A CA 1
ATOM 2917 C C . PRO A 1 369 ? -8.761 -22.864 5.875 1.00 98.38 369 PRO A C 1
ATOM 2919 O O . PRO A 1 369 ? -9.776 -22.474 6.434 1.00 98.38 369 PRO A O 1
ATOM 2922 N N . LEU A 1 370 ? -7.832 -21.994 5.450 1.00 98.31 370 LEU A N 1
ATOM 2923 C CA . LEU A 1 370 ? -7.999 -20.536 5.600 1.00 98.31 370 LEU A CA 1
ATOM 2924 C C . LEU A 1 370 ? -9.097 -19.999 4.674 1.00 98.31 370 LEU A C 1
ATOM 2926 O O . LEU A 1 370 ? -9.914 -19.176 5.078 1.00 98.31 370 LEU A O 1
ATOM 2930 N N . VAL A 1 371 ? -9.145 -20.511 3.442 1.00 98.44 371 VAL A N 1
ATOM 2931 C CA . VAL A 1 371 ? -10.194 -20.188 2.461 1.00 98.44 371 VAL A CA 1
ATOM 2932 C C . VAL A 1 371 ? -11.546 -20.712 2.947 1.00 98.44 371 VAL A C 1
ATOM 2934 O O . VAL A 1 371 ? -12.550 -20.013 2.837 1.00 98.44 371 VAL A O 1
ATOM 2937 N N . GLU A 1 372 ? -11.566 -21.904 3.549 1.00 98.44 372 GLU A N 1
ATOM 2938 C CA . GLU A 1 372 ? -12.757 -22.475 4.182 1.00 98.44 372 GLU A CA 1
ATOM 2939 C C . GLU A 1 372 ? -13.219 -21.670 5.416 1.00 98.44 372 GLU A C 1
ATOM 2941 O O . GLU A 1 372 ? -14.423 -21.550 5.622 1.00 98.44 372 GLU A O 1
ATOM 2946 N N . VAL A 1 373 ? -12.316 -21.066 6.209 1.00 98.19 373 VAL A N 1
ATOM 2947 C CA . VAL A 1 373 ? -12.692 -20.172 7.329 1.00 98.19 373 VAL A CA 1
ATOM 2948 C C . VAL A 1 373 ? -13.397 -18.916 6.810 1.00 98.19 373 VAL A C 1
ATOM 2950 O O . VAL A 1 373 ? -14.466 -18.587 7.318 1.00 98.19 373 VAL A O 1
ATOM 2953 N N . VAL A 1 374 ? -12.864 -18.229 5.790 1.00 97.88 374 VAL A N 1
ATOM 2954 C CA . VAL A 1 374 ? -13.525 -17.023 5.240 1.00 97.88 374 VAL A CA 1
ATOM 2955 C C . VAL A 1 374 ? -14.840 -17.380 4.535 1.00 97.88 374 VAL A C 1
ATOM 2957 O O . VAL A 1 374 ? -15.837 -16.682 4.712 1.00 97.88 374 VAL A O 1
ATOM 2960 N N . ALA A 1 375 ? -14.892 -18.508 3.817 1.00 98.06 375 ALA A N 1
ATOM 2961 C CA . ALA A 1 375 ? -16.138 -19.027 3.252 1.00 98.06 375 ALA A CA 1
ATOM 2962 C C . ALA A 1 375 ? -17.190 -19.317 4.339 1.00 98.06 375 ALA A C 1
ATOM 2964 O O . ALA A 1 375 ? -18.353 -18.960 4.183 1.00 98.06 375 ALA A O 1
ATOM 2965 N N . ALA A 1 376 ? -16.788 -19.919 5.461 1.00 97.88 376 ALA A N 1
ATOM 2966 C CA . ALA A 1 376 ? -17.687 -20.199 6.576 1.00 97.88 376 ALA A CA 1
ATOM 2967 C C . ALA A 1 376 ? -18.140 -18.926 7.310 1.00 97.88 376 ALA A C 1
ATOM 2969 O O . ALA A 1 376 ? -19.294 -18.867 7.721 1.00 97.88 376 ALA A O 1
ATOM 2970 N N . LEU A 1 377 ? -17.278 -17.907 7.445 1.00 96.44 377 LEU A N 1
ATOM 2971 C CA . LEU A 1 377 ? -17.647 -16.596 7.997 1.00 96.44 377 LEU A CA 1
ATOM 2972 C C . LEU A 1 377 ? -18.717 -15.904 7.142 1.00 96.44 377 LEU A C 1
ATOM 2974 O O . LEU A 1 377 ? -19.695 -15.399 7.691 1.00 96.44 377 LEU A O 1
ATOM 2978 N N . LYS A 1 378 ? -18.570 -15.942 5.812 1.00 95.56 378 LYS A N 1
ATOM 2979 C CA . LYS A 1 378 ? -19.506 -15.350 4.841 1.00 95.56 378 LYS A CA 1
ATOM 2980 C C . LYS A 1 378 ? -20.938 -15.903 4.944 1.00 95.56 378 LYS A C 1
ATOM 2982 O O . LYS A 1 378 ? -21.891 -15.175 4.688 1.00 95.56 378 LYS A O 1
ATOM 2987 N N . GLU A 1 379 ? -21.083 -17.164 5.351 1.00 95.94 379 GLU A N 1
ATOM 2988 C CA . GLU A 1 379 ? -22.371 -17.859 5.519 1.00 95.94 379 GLU A CA 1
ATOM 2989 C C . GLU A 1 379 ? -22.993 -17.689 6.927 1.00 95.94 379 GLU A C 1
ATOM 2991 O O . GLU A 1 379 ? -24.071 -18.226 7.200 1.00 95.94 379 GLU A O 1
ATOM 2996 N N . LEU A 1 380 ? -22.340 -16.966 7.848 1.00 95.62 380 LEU A N 1
ATOM 2997 C CA . LEU A 1 380 ? -22.920 -16.638 9.157 1.00 95.62 380 LEU A CA 1
ATOM 2998 C C . LEU A 1 380 ? -23.942 -15.493 9.052 1.00 95.62 380 LEU A C 1
ATOM 3000 O O . LEU A 1 380 ? -23.801 -14.614 8.200 1.00 95.62 380 LEU A O 1
ATOM 3004 N N . PRO A 1 381 ? -24.969 -15.461 9.923 1.00 94.44 381 PRO A N 1
ATOM 3005 C CA . PRO A 1 381 ? -25.939 -14.373 9.922 1.00 94.44 381 PRO A CA 1
ATOM 3006 C C . PRO A 1 381 ? -25.285 -13.050 10.340 1.00 94.44 381 PRO A C 1
ATOM 3008 O O . PRO A 1 381 ? -24.497 -13.015 11.290 1.00 94.44 381 PRO A O 1
ATOM 3011 N N . SER A 1 382 ? -25.665 -11.957 9.674 1.00 94.69 382 SER A N 1
ATOM 3012 C CA . SER A 1 382 ? -25.283 -10.594 10.052 1.00 94.69 382 SER A CA 1
ATOM 3013 C C . SER A 1 382 ? -25.562 -10.345 11.545 1.00 94.69 382 SER A C 1
ATOM 3015 O O . SER A 1 382 ? -26.687 -10.599 11.988 1.00 94.69 382 SER A O 1
ATOM 3017 N N . PRO A 1 383 ? -24.594 -9.834 12.329 1.00 94.06 383 PRO A N 1
ATOM 3018 C CA . PRO A 1 383 ? -24.870 -9.280 13.655 1.00 94.06 383 PRO A CA 1
ATOM 3019 C C . PRO A 1 383 ? -25.958 -8.190 13.603 1.00 94.06 383 PRO A C 1
ATOM 3021 O O . PRO A 1 383 ? -26.135 -7.534 12.575 1.00 94.06 383 PRO A O 1
ATOM 3024 N N . VAL A 1 384 ? -26.703 -7.981 14.695 1.00 93.88 384 VAL A N 1
ATOM 3025 C CA . VAL A 1 384 ? -27.829 -7.024 14.734 1.00 93.88 384 VAL A CA 1
ATOM 3026 C C . VAL A 1 384 ? -27.811 -6.213 16.028 1.00 93.88 384 VAL A C 1
ATOM 3028 O O . VAL A 1 384 ? -27.819 -6.791 17.109 1.00 93.88 384 VAL A O 1
ATOM 3031 N N . HIS A 1 385 ? -27.870 -4.886 15.919 1.00 91.75 385 HIS A N 1
ATOM 3032 C CA . HIS A 1 385 ? -27.957 -3.960 17.052 1.00 91.75 385 HIS A CA 1
ATOM 3033 C C . HIS A 1 385 ? -29.193 -3.067 16.892 1.00 91.75 385 HIS A C 1
ATOM 3035 O O . HIS A 1 385 ? -29.364 -2.445 15.847 1.00 91.75 385 HIS A O 1
ATOM 3041 N N . ASP A 1 386 ? -30.099 -3.059 17.877 1.00 91.25 386 ASP A N 1
ATOM 3042 C CA . ASP A 1 386 ? -31.381 -2.319 17.870 1.00 91.25 386 ASP A CA 1
ATOM 3043 C C . ASP A 1 386 ? -32.228 -2.433 16.573 1.00 91.25 386 ASP A C 1
ATOM 3045 O O . ASP A 1 386 ? -33.094 -1.610 16.275 1.00 91.25 386 ASP A O 1
ATOM 3049 N N . GLY A 1 387 ? -32.027 -3.513 15.808 1.00 90.19 387 GLY A N 1
ATOM 3050 C CA . GLY A 1 387 ? -32.693 -3.775 14.528 1.00 90.19 387 GLY A CA 1
ATOM 3051 C C . GLY A 1 387 ? -31.949 -3.277 13.279 1.00 90.19 387 GLY A C 1
ATOM 3052 O O . GLY A 1 387 ? -32.431 -3.528 12.175 1.00 90.19 387 GLY A O 1
ATOM 3053 N N . LYS A 1 388 ? -30.783 -2.629 13.421 1.00 90.56 388 LYS A N 1
ATOM 3054 C CA . LYS A 1 388 ? -29.811 -2.388 12.339 1.00 90.56 388 LYS A CA 1
ATOM 3055 C C . LYS A 1 388 ? -28.973 -3.659 12.137 1.00 90.56 388 LYS A C 1
ATOM 3057 O O . LYS A 1 388 ? -28.329 -4.134 13.074 1.00 90.56 388 LYS A O 1
ATOM 3062 N N . GLU A 1 389 ? -28.986 -4.218 10.928 1.00 92.94 389 GLU A N 1
ATOM 3063 C CA . GLU A 1 389 ? -28.048 -5.282 10.535 1.00 92.94 389 GLU A CA 1
ATOM 3064 C C . GLU A 1 389 ? -26.624 -4.728 10.392 1.00 92.94 389 GLU A C 1
ATOM 3066 O O . GLU A 1 389 ? -26.440 -3.556 10.063 1.00 92.94 389 GLU A O 1
ATOM 3071 N N . PHE A 1 390 ? -25.624 -5.578 10.627 1.00 92.25 390 PHE A N 1
ATOM 3072 C CA . PHE A 1 390 ? -24.211 -5.243 10.481 1.00 92.25 390 PHE A CA 1
ATOM 3073 C C . PHE A 1 390 ? -23.889 -4.705 9.085 1.00 92.25 390 PHE A C 1
ATOM 3075 O O . PHE A 1 390 ? -24.120 -5.382 8.081 1.00 92.25 390 PHE A O 1
ATOM 3082 N N . THR A 1 391 ? -23.283 -3.522 9.054 1.00 90.12 391 THR A N 1
ATOM 3083 C CA . THR A 1 391 ? -22.731 -2.858 7.872 1.00 90.12 391 THR A CA 1
ATOM 3084 C C . THR A 1 391 ? -21.478 -2.102 8.292 1.00 90.12 391 THR A C 1
ATOM 3086 O O . THR A 1 391 ? -21.460 -1.543 9.384 1.00 90.12 391 THR A O 1
ATOM 3089 N N . VAL A 1 392 ? -20.476 -2.079 7.414 1.00 82.44 392 VAL A N 1
ATOM 3090 C CA . VAL A 1 392 ? -19.347 -1.137 7.429 1.00 82.44 392 VAL A CA 1
ATOM 3091 C C . VAL A 1 392 ? -19.157 -0.655 5.988 1.00 82.44 392 VAL A C 1
ATOM 3093 O O . VAL A 1 392 ? -19.253 -1.455 5.053 1.00 82.44 392 VAL A O 1
ATOM 3096 N N . TRP A 1 393 ? -18.956 0.651 5.790 1.00 78.62 393 TRP A N 1
ATOM 3097 C CA . TRP A 1 393 ? -18.906 1.306 4.465 1.00 78.62 393 TRP A CA 1
ATOM 3098 C C . TRP A 1 393 ? -20.166 1.064 3.607 1.00 78.62 393 TRP A C 1
ATOM 3100 O O . TRP A 1 393 ? -20.121 1.068 2.376 1.00 78.62 393 TRP A O 1
ATOM 3110 N N . GLY A 1 394 ? -21.311 0.818 4.251 1.00 81.56 394 GLY A N 1
ATOM 3111 C CA . GLY A 1 394 ? -22.554 0.437 3.572 1.00 81.56 394 GLY A CA 1
ATOM 3112 C C . GLY A 1 394 ? -22.598 -1.000 3.025 1.00 81.56 394 GLY A C 1
ATOM 3113 O O . GLY A 1 394 ? -23.594 -1.356 2.393 1.00 81.56 394 GLY A O 1
ATOM 3114 N N . SER A 1 395 ? -21.563 -1.822 3.244 1.00 85.25 395 SER A N 1
ATOM 3115 C CA . SER A 1 395 ? -21.507 -3.223 2.806 1.00 85.25 395 SER A CA 1
ATOM 3116 C C . SER A 1 395 ? -21.857 -4.169 3.975 1.00 85.25 395 SER A C 1
ATOM 3118 O O . SER A 1 395 ? -21.263 -4.065 5.055 1.00 85.25 395 SER A O 1
ATOM 3120 N N . PRO A 1 396 ? -22.847 -5.071 3.815 1.00 93.44 396 PRO A N 1
ATOM 3121 C CA . PRO A 1 396 ? -23.319 -5.968 4.867 1.00 93.44 396 PRO A CA 1
ATOM 3122 C C . PRO A 1 396 ? -22.395 -7.175 5.065 1.00 93.44 396 PRO A C 1
ATOM 3124 O O . PRO A 1 396 ? -21.678 -7.585 4.156 1.00 93.44 396 PRO A O 1
ATOM 3127 N N . TRP A 1 397 ? -22.477 -7.821 6.232 1.00 94.56 397 TRP A N 1
ATOM 3128 C CA . TRP A 1 397 ? -21.614 -8.953 6.619 1.00 94.56 397 TRP A CA 1
ATOM 3129 C C . TRP A 1 397 ? -21.324 -10.016 5.517 1.00 94.56 397 TRP A C 1
ATOM 3131 O O . TRP A 1 397 ? -20.149 -10.347 5.334 1.00 94.56 397 TRP A O 1
ATOM 3141 N N . PRO A 1 398 ? -22.298 -10.522 4.723 1.00 94.19 398 PRO A N 1
ATOM 3142 C CA . PRO A 1 398 ? -22.035 -11.533 3.682 1.00 94.19 398 PRO A CA 1
ATOM 3143 C C . PRO A 1 398 ? -21.228 -11.030 2.468 1.00 94.19 398 PRO A C 1
ATOM 3145 O O . PRO A 1 398 ? -20.793 -11.825 1.628 1.00 94.19 398 PRO A O 1
ATOM 3148 N N . GLU A 1 399 ? -21.011 -9.723 2.341 1.00 92.88 399 GLU A N 1
ATOM 3149 C CA . GLU A 1 399 ? -20.118 -9.130 1.338 1.00 92.88 399 GLU A CA 1
ATOM 3150 C C . GLU A 1 399 ? -18.661 -9.027 1.822 1.00 92.88 399 GLU A C 1
ATOM 3152 O O . GLU A 1 399 ? -17.788 -8.750 1.009 1.00 92.88 399 GLU A O 1
ATOM 3157 N N . LEU A 1 400 ? -18.380 -9.369 3.090 1.00 95.81 400 LEU A N 1
ATOM 3158 C CA . LEU A 1 400 ? -17.062 -9.274 3.737 1.00 95.81 400 LEU A CA 1
ATOM 3159 C C . LEU A 1 400 ? -16.523 -7.824 3.764 1.00 95.81 400 LEU A C 1
ATOM 3161 O O . LEU A 1 400 ? -15.476 -7.538 3.177 1.00 95.81 400 LEU A O 1
ATOM 3165 N N . PRO A 1 401 ? -17.218 -6.891 4.450 1.00 92.06 401 PRO A N 1
ATOM 3166 C CA . PRO A 1 401 ? -16.817 -5.487 4.519 1.00 92.06 401 PRO A CA 1
ATOM 3167 C C . PRO A 1 401 ? -15.360 -5.307 4.961 1.00 92.06 401 PRO A C 1
ATOM 3169 O O . PRO A 1 401 ? -14.848 -6.055 5.799 1.00 92.06 401 PRO A O 1
ATOM 3172 N N . VAL A 1 402 ? -14.696 -4.325 4.344 1.00 88.62 402 VAL A N 1
ATOM 3173 C CA . VAL A 1 402 ? -13.257 -3.991 4.427 1.00 88.62 402 VAL A CA 1
ATOM 3174 C C . VAL A 1 402 ? -12.251 -5.134 4.172 1.00 88.62 402 VAL A C 1
ATOM 3176 O O . VAL A 1 402 ? -11.048 -4.877 4.131 1.00 88.62 402 VAL A O 1
ATOM 3179 N N . PHE A 1 403 ? -12.681 -6.369 3.875 1.00 94.81 403 PHE A N 1
ATOM 3180 C CA . PHE A 1 403 ? -11.774 -7.495 3.594 1.00 94.81 403 PHE A CA 1
ATOM 3181 C C . PHE A 1 403 ? -10.895 -7.245 2.364 1.00 94.81 403 PHE A C 1
ATOM 3183 O O . PHE A 1 403 ? -9.676 -7.404 2.434 1.00 94.81 403 PHE A O 1
ATOM 3190 N N . GLY A 1 404 ? -11.490 -6.785 1.259 1.00 89.50 404 GLY A N 1
ATOM 3191 C CA . GLY A 1 404 ? -10.760 -6.459 0.031 1.00 89.50 404 GLY A CA 1
ATOM 3192 C C . GLY A 1 404 ? -9.752 -5.311 0.194 1.00 89.50 404 GLY A C 1
ATOM 3193 O O . GLY A 1 404 ? -8.698 -5.330 -0.444 1.00 89.50 404 GLY A O 1
ATOM 3194 N N . ALA A 1 405 ? -10.038 -4.350 1.082 1.00 82.94 405 ALA A N 1
ATOM 3195 C CA . ALA A 1 405 ? -9.157 -3.224 1.392 1.00 82.94 405 ALA A CA 1
ATOM 3196 C C . ALA A 1 405 ? -7.989 -3.654 2.296 1.00 82.94 405 ALA A C 1
ATOM 3198 O O . ALA A 1 405 ? -6.831 -3.460 1.939 1.00 82.94 405 ALA A O 1
ATOM 3199 N N . SER A 1 406 ? -8.269 -4.366 3.388 1.00 87.75 406 SER A N 1
ATOM 3200 C CA . SER A 1 406 ? -7.241 -4.947 4.260 1.00 87.75 406 SER A CA 1
ATOM 3201 C C . SER A 1 406 ? -6.306 -5.903 3.492 1.00 87.75 406 SER A C 1
ATOM 3203 O O . SER A 1 406 ? -5.081 -5.777 3.543 1.00 87.75 406 SER A O 1
ATOM 3205 N N . MET A 1 407 ? -6.863 -6.772 2.635 1.00 93.19 407 MET A N 1
ATOM 3206 C CA . MET A 1 407 ? -6.087 -7.613 1.711 1.00 93.19 407 MET A CA 1
ATOM 3207 C C . MET A 1 407 ? -5.212 -6.800 0.744 1.00 93.19 407 MET A C 1
ATOM 3209 O O . MET A 1 407 ? -4.167 -7.299 0.323 1.00 93.19 407 MET A O 1
ATOM 3213 N N . ARG A 1 408 ? -5.606 -5.576 0.359 1.00 88.44 408 ARG A N 1
ATOM 3214 C CA . ARG A 1 408 ? -4.801 -4.679 -0.492 1.00 88.44 408 ARG A CA 1
ATOM 3215 C C . ARG A 1 408 ? -3.581 -4.145 0.255 1.00 88.44 408 ARG A C 1
ATOM 3217 O O . ARG A 1 408 ? -2.499 -4.106 -0.331 1.00 88.44 408 ARG A O 1
ATOM 3224 N N . GLU A 1 409 ? -3.734 -3.790 1.527 1.00 83.12 409 GLU A N 1
ATOM 3225 C CA . GLU A 1 409 ? -2.630 -3.307 2.360 1.00 83.12 409 GLU A CA 1
ATOM 3226 C C . GLU A 1 409 ? -1.588 -4.390 2.623 1.00 83.12 409 GLU A C 1
ATOM 3228 O O . GLU A 1 409 ? -0.403 -4.182 2.351 1.00 83.12 409 GLU A O 1
ATOM 3233 N N . THR A 1 410 ? -2.008 -5.572 3.094 1.00 85.31 410 THR A N 1
ATOM 3234 C CA . THR A 1 410 ? -1.076 -6.683 3.336 1.00 85.31 410 THR A CA 1
ATOM 3235 C C . THR A 1 410 ? -0.326 -7.049 2.046 1.00 85.31 410 THR A C 1
ATOM 3237 O O . THR A 1 410 ? 0.854 -7.392 2.088 1.00 85.31 410 THR A O 1
ATOM 3240 N N . TRP A 1 411 ? -0.980 -6.917 0.887 1.00 89.44 411 TRP A N 1
ATOM 3241 C CA . TRP A 1 411 ? -0.400 -7.160 -0.436 1.00 89.44 411 TRP A CA 1
ATOM 3242 C C . TRP A 1 411 ? 0.678 -6.150 -0.844 1.00 89.44 411 TRP A C 1
ATOM 3244 O O . TRP A 1 411 ? 1.698 -6.557 -1.395 1.00 89.44 411 TRP A O 1
ATOM 3254 N N . ASP A 1 412 ? 0.501 -4.858 -0.556 1.00 83.12 412 ASP A N 1
ATOM 3255 C CA . ASP A 1 412 ? 1.530 -3.840 -0.828 1.00 83.12 412 ASP A CA 1
ATOM 3256 C C . ASP A 1 412 ? 2.669 -3.832 0.209 1.00 83.12 412 ASP A C 1
ATOM 3258 O O . ASP A 1 412 ? 3.768 -3.357 -0.086 1.00 83.12 412 ASP A O 1
ATOM 3262 N N . GLN A 1 413 ? 2.442 -4.385 1.405 1.00 80.88 413 GLN A N 1
ATOM 3263 C CA . GLN A 1 413 ? 3.463 -4.529 2.452 1.00 80.88 413 GLN A CA 1
ATOM 3264 C C . GLN A 1 413 ? 4.404 -5.734 2.249 1.00 80.88 413 GLN A C 1
ATOM 3266 O O . GLN A 1 413 ? 5.503 -5.751 2.811 1.00 80.88 413 GLN A O 1
ATOM 3271 N N . VAL A 1 414 ? 3.994 -6.761 1.495 1.00 84.19 414 VAL A N 1
ATOM 3272 C CA . VAL A 1 414 ? 4.765 -8.006 1.326 1.00 84.19 414 VAL A CA 1
ATOM 3273 C C . VAL A 1 414 ? 5.791 -7.890 0.192 1.00 84.19 414 VAL A C 1
ATOM 3275 O O . VAL A 1 414 ? 5.469 -7.574 -0.951 1.00 84.19 414 VAL A O 1
ATOM 3278 N N . ASP A 1 415 ? 7.052 -8.204 0.504 1.00 85.38 415 ASP A N 1
ATOM 3279 C CA . ASP A 1 415 ? 8.146 -8.189 -0.469 1.00 85.38 415 ASP A CA 1
ATOM 3280 C C . ASP A 1 415 ? 8.022 -9.337 -1.485 1.00 85.38 415 ASP A C 1
ATOM 3282 O O . ASP A 1 415 ? 7.955 -10.518 -1.131 1.00 85.38 415 ASP A O 1
ATOM 3286 N N . GLN A 1 416 ? 8.021 -8.971 -2.766 1.00 88.38 416 GLN A N 1
ATOM 3287 C CA . GLN A 1 416 ? 7.676 -9.840 -3.891 1.00 88.38 416 GLN A CA 1
ATOM 3288 C C . GLN A 1 416 ? 8.756 -10.888 -4.210 1.00 88.38 416 GLN A C 1
ATOM 3290 O O . GLN A 1 416 ? 8.495 -11.859 -4.918 1.00 88.38 416 GLN A O 1
ATOM 3295 N N . GLU A 1 417 ? 9.957 -10.728 -3.648 1.00 87.25 417 GLU A N 1
ATOM 3296 C CA . GLU A 1 417 ? 11.072 -11.679 -3.781 1.00 87.25 417 GLU A CA 1
ATOM 3297 C C . GLU A 1 417 ? 11.031 -12.800 -2.722 1.00 87.25 417 GLU A C 1
ATOM 3299 O O . GLU A 1 417 ? 11.909 -13.664 -2.682 1.00 87.25 417 GLU A O 1
ATOM 3304 N N . THR A 1 418 ? 9.993 -12.825 -1.879 1.00 92.06 418 THR A N 1
ATOM 3305 C CA . THR A 1 418 ? 9.811 -13.807 -0.800 1.00 92.06 418 THR A CA 1
ATOM 3306 C C . THR A 1 418 ? 8.785 -14.891 -1.144 1.00 92.06 418 THR A C 1
ATOM 3308 O O . THR A 1 418 ? 7.899 -14.705 -1.976 1.00 92.06 418 THR A O 1
ATOM 3311 N N . SER A 1 419 ? 8.842 -16.033 -0.450 1.00 95.44 419 SER A N 1
ATOM 3312 C CA . SER A 1 419 ? 7.753 -17.024 -0.500 1.00 95.44 419 SER A CA 1
ATOM 3313 C C . SER A 1 419 ? 6.436 -16.479 0.065 1.00 95.44 419 SER A C 1
ATOM 3315 O O . SER A 1 419 ? 5.372 -16.937 -0.344 1.00 95.44 419 SER A O 1
ATOM 3317 N N . ASP A 1 420 ? 6.496 -15.487 0.962 1.00 95.25 420 ASP A N 1
ATOM 3318 C CA . ASP A 1 420 ? 5.316 -14.898 1.599 1.00 95.25 420 ASP A CA 1
ATOM 3319 C C . ASP A 1 420 ? 4.417 -14.197 0.548 1.00 95.25 420 ASP A C 1
ATOM 3321 O O . ASP A 1 420 ? 3.189 -14.258 0.631 1.00 95.25 420 ASP A O 1
ATOM 3325 N N . TRP A 1 421 ? 5.017 -13.640 -0.515 1.00 96.94 421 TRP A N 1
ATOM 3326 C CA . TRP A 1 421 ? 4.323 -13.101 -1.696 1.00 96.94 421 TRP A CA 1
ATOM 3327 C C . TRP A 1 421 ? 3.619 -14.172 -2.534 1.00 96.94 421 TRP A C 1
ATOM 3329 O O . TRP A 1 421 ? 2.459 -14.002 -2.917 1.00 96.94 421 TRP A O 1
ATOM 3339 N N . VAL A 1 422 ? 4.304 -15.287 -2.809 1.00 98.44 422 VAL A N 1
ATOM 3340 C CA . VAL A 1 422 ? 3.750 -16.413 -3.583 1.00 98.44 422 VAL A CA 1
ATOM 3341 C C . VAL A 1 422 ? 2.561 -17.030 -2.842 1.00 98.44 422 VAL A C 1
ATOM 3343 O O . VAL A 1 422 ? 1.526 -17.317 -3.446 1.00 98.44 422 VAL A O 1
ATOM 3346 N N . ASN A 1 423 ? 2.681 -17.163 -1.521 1.00 98.62 423 ASN A N 1
ATOM 3347 C CA . ASN A 1 423 ? 1.608 -17.607 -0.642 1.00 98.62 423 ASN A CA 1
ATOM 3348 C C . ASN A 1 423 ? 0.418 -16.634 -0.661 1.00 98.62 423 ASN A C 1
ATOM 3350 O O . ASN A 1 423 ? -0.716 -17.073 -0.848 1.00 98.62 423 ASN A O 1
ATOM 3354 N N . LEU A 1 424 ? 0.629 -15.321 -0.523 1.00 98.12 424 LEU A N 1
ATOM 3355 C CA . LEU A 1 424 ? -0.482 -14.362 -0.537 1.00 98.12 424 LEU A CA 1
ATOM 3356 C C . LEU A 1 424 ? -1.194 -14.311 -1.907 1.00 98.12 424 LEU A C 1
ATOM 3358 O O . LEU A 1 424 ? -2.425 -14.288 -1.961 1.00 98.12 424 LEU A O 1
ATOM 3362 N N . ASN A 1 425 ? -0.442 -14.419 -3.012 1.00 98.69 425 ASN A N 1
ATOM 3363 C CA . ASN A 1 425 ? -1.001 -14.590 -4.361 1.00 98.69 425 ASN A CA 1
ATOM 3364 C C . ASN A 1 425 ? -1.854 -15.864 -4.471 1.00 98.69 425 ASN A C 1
ATOM 3366 O O . ASN A 1 425 ? -2.934 -15.835 -5.060 1.00 98.69 425 ASN A O 1
ATOM 3370 N N . ALA A 1 426 ? -1.413 -16.972 -3.870 1.00 98.75 426 ALA A N 1
ATOM 3371 C CA . ALA A 1 426 ? -2.168 -18.221 -3.870 1.00 98.75 426 ALA A CA 1
ATOM 3372 C C . ALA A 1 426 ? -3.463 -18.128 -3.062 1.00 98.75 426 ALA A C 1
ATOM 3374 O O . ALA A 1 426 ? -4.483 -18.666 -3.490 1.00 98.75 426 ALA A O 1
ATOM 3375 N N . TYR A 1 427 ? -3.449 -17.417 -1.937 1.00 98.69 427 TYR A N 1
ATOM 3376 C CA . TYR A 1 427 ? -4.631 -17.212 -1.108 1.00 98.69 427 TYR A CA 1
ATOM 3377 C C . TYR A 1 427 ? -5.701 -16.404 -1.854 1.00 98.69 427 TYR A C 1
ATOM 3379 O O . TYR A 1 427 ? -6.832 -16.870 -1.996 1.00 98.69 427 TYR A O 1
ATOM 3387 N N . ALA A 1 428 ? -5.316 -15.267 -2.443 1.00 98.69 428 ALA A N 1
ATOM 3388 C CA . ALA A 1 428 ? -6.185 -14.445 -3.287 1.00 98.69 428 ALA A CA 1
ATOM 3389 C C . ALA A 1 428 ? -6.744 -15.226 -4.497 1.00 98.69 428 ALA A C 1
ATOM 3391 O O . ALA A 1 428 ? -7.944 -15.166 -4.786 1.00 98.69 428 ALA A O 1
ATOM 3392 N N . ALA A 1 429 ? -5.907 -16.029 -5.166 1.00 98.75 429 ALA A N 1
ATOM 3393 C CA . ALA A 1 429 ? -6.331 -16.895 -6.266 1.00 98.75 429 ALA A CA 1
ATOM 3394 C C . ALA A 1 429 ? -7.344 -17.963 -5.822 1.00 98.75 429 ALA A C 1
ATOM 3396 O O . ALA A 1 429 ? -8.351 -18.178 -6.499 1.00 98.75 429 ALA A O 1
ATOM 3397 N N . ARG A 1 430 ? -7.121 -18.606 -4.669 1.00 98.69 430 ARG A N 1
ATOM 3398 C CA . ARG A 1 430 ? -8.037 -19.612 -4.113 1.00 98.69 430 ARG A CA 1
ATOM 3399 C C . ARG A 1 430 ? -9.373 -19.005 -3.673 1.00 98.69 430 ARG A C 1
ATOM 3401 O O . ARG A 1 430 ? -10.399 -19.592 -3.995 1.00 98.69 430 ARG A O 1
ATOM 3408 N N . LEU A 1 431 ? -9.375 -17.845 -3.007 1.00 98.62 431 LEU A N 1
ATOM 3409 C CA . LEU A 1 431 ? -10.596 -17.107 -2.631 1.00 98.62 431 LEU A CA 1
ATOM 3410 C C . LEU A 1 431 ? -11.445 -16.768 -3.865 1.00 98.62 431 LEU A C 1
ATOM 3412 O O . LEU A 1 431 ? -12.640 -17.066 -3.889 1.00 98.62 431 LEU A O 1
ATOM 3416 N N . SER A 1 432 ? -10.792 -16.256 -4.917 1.00 98.44 432 SER A N 1
ATOM 3417 C CA . SER A 1 432 ? -11.420 -15.939 -6.209 1.00 98.44 432 SER A CA 1
ATOM 3418 C C . SER A 1 432 ? -12.033 -17.180 -6.861 1.00 98.44 432 SER A C 1
ATOM 3420 O O . SER A 1 432 ? -13.184 -17.167 -7.295 1.00 98.44 432 SER A O 1
ATOM 3422 N N . SER A 1 433 ? -11.272 -18.277 -6.913 1.00 98.19 433 SER A N 1
ATOM 3423 C CA . SER A 1 433 ? -11.685 -19.554 -7.510 1.00 98.19 433 SER A CA 1
ATOM 3424 C C . SER A 1 433 ? -12.855 -20.200 -6.753 1.00 98.19 433 SER A C 1
ATOM 3426 O O . SER A 1 433 ? -13.813 -20.678 -7.361 1.00 98.19 433 SER A O 1
ATOM 3428 N N . ALA A 1 434 ? -12.831 -20.121 -5.418 1.00 97.75 434 ALA A N 1
ATOM 3429 C CA . ALA A 1 434 ? -13.905 -20.561 -4.529 1.00 97.75 434 ALA A CA 1
ATOM 3430 C C . ALA A 1 434 ? -15.115 -19.602 -4.480 1.00 97.75 434 ALA A C 1
ATOM 3432 O O . ALA A 1 434 ? -16.132 -19.953 -3.886 1.00 97.75 434 ALA A O 1
ATOM 3433 N N . LYS A 1 435 ? -15.032 -18.426 -5.123 1.00 96.62 435 LYS A N 1
ATOM 3434 C CA . LYS A 1 435 ? -16.068 -17.372 -5.155 1.00 96.62 435 LYS A CA 1
ATOM 3435 C C . LYS A 1 435 ? -16.433 -16.810 -3.774 1.00 96.62 435 LYS A C 1
ATOM 3437 O O . LYS A 1 435 ? -17.567 -16.394 -3.551 1.00 96.62 435 LYS A O 1
ATOM 3442 N N . VAL A 1 436 ? -15.462 -16.794 -2.861 1.00 97.00 436 VAL A N 1
ATOM 3443 C CA . VAL A 1 436 ? -15.605 -16.179 -1.533 1.00 97.00 436 VAL A CA 1
ATOM 3444 C C . VAL A 1 436 ? -15.569 -14.654 -1.665 1.00 97.00 436 VAL A C 1
ATOM 3446 O O . VAL A 1 436 ? -16.466 -13.970 -1.169 1.00 97.00 436 VAL A O 1
ATOM 3449 N N . ASP A 1 437 ? -14.570 -14.154 -2.395 1.00 95.75 437 ASP A N 1
ATOM 3450 C CA . ASP A 1 437 ? -14.396 -12.758 -2.811 1.00 95.75 437 ASP A CA 1
ATOM 3451 C C . ASP A 1 437 ? -13.488 -12.702 -4.065 1.00 95.75 437 ASP A C 1
ATOM 3453 O O . ASP A 1 437 ? -12.785 -13.676 -4.356 1.00 95.75 437 ASP A O 1
ATOM 3457 N N . ASP A 1 438 ? -13.528 -11.616 -4.841 1.00 95.25 438 ASP A N 1
ATOM 3458 C CA . ASP A 1 438 ? -12.944 -11.513 -6.185 1.00 95.25 438 ASP A CA 1
ATOM 3459 C C . ASP A 1 438 ? -11.652 -10.683 -6.253 1.00 95.25 438 ASP A C 1
ATOM 3461 O O . ASP A 1 438 ? -11.651 -9.478 -6.507 1.00 95.25 438 ASP A O 1
ATOM 3465 N N . PHE A 1 439 ? -10.517 -11.374 -6.165 1.00 97.50 439 PHE A N 1
ATOM 3466 C CA . PHE A 1 439 ? -9.188 -10.782 -6.325 1.00 97.50 439 PHE A CA 1
ATOM 3467 C C . PHE A 1 439 ? -8.619 -10.931 -7.746 1.00 97.50 439 PHE A C 1
ATOM 3469 O O . PHE A 1 439 ? -7.418 -10.764 -7.950 1.00 97.50 439 PHE A O 1
ATOM 3476 N N . SER A 1 440 ? -9.426 -11.237 -8.766 1.00 96.56 440 SER A N 1
ATOM 3477 C CA . SER A 1 440 ? -8.922 -11.474 -10.134 1.00 96.56 440 SER A CA 1
ATOM 3478 C C . SER A 1 440 ? -8.148 -10.289 -10.737 1.00 96.56 440 SER A C 1
ATOM 3480 O O . SER A 1 440 ? -7.227 -10.492 -11.531 1.00 96.56 440 SER A O 1
ATOM 3482 N N . LEU A 1 441 ? -8.431 -9.053 -10.315 1.00 95.75 441 LEU A N 1
ATOM 3483 C CA . LEU A 1 441 ? -7.646 -7.871 -10.685 1.00 95.75 441 LEU A CA 1
ATOM 3484 C C . LEU A 1 441 ? -6.181 -7.962 -10.206 1.00 95.75 441 LEU A C 1
ATOM 3486 O O . LEU A 1 441 ? -5.273 -7.512 -10.909 1.00 95.75 441 LEU A O 1
ATOM 3490 N N . TYR A 1 442 ? -5.924 -8.610 -9.066 1.00 97.50 442 TYR A N 1
ATOM 3491 C CA . TYR A 1 442 ? -4.569 -8.847 -8.561 1.00 97.50 442 TYR A CA 1
ATOM 3492 C C . TYR A 1 442 ? -3.803 -9.827 -9.464 1.00 97.50 442 TYR A C 1
ATOM 3494 O O . TYR A 1 442 ? -2.596 -9.666 -9.645 1.00 97.50 442 TYR A O 1
ATOM 3502 N N . ALA A 1 443 ? -4.496 -10.773 -10.116 1.00 98.12 443 ALA A N 1
ATOM 3503 C CA . ALA A 1 443 ? -3.903 -11.617 -11.155 1.00 98.12 443 ALA A CA 1
ATOM 3504 C C . ALA A 1 443 ? -3.344 -10.755 -12.293 1.00 98.12 443 ALA A C 1
ATOM 3506 O O . ALA A 1 443 ? -2.183 -10.903 -12.672 1.00 98.12 443 ALA A O 1
ATOM 3507 N N . ILE A 1 444 ? -4.135 -9.796 -12.793 1.00 97.25 444 ILE A N 1
ATOM 3508 C CA . ILE A 1 444 ? -3.672 -8.850 -13.817 1.00 97.25 444 ILE A CA 1
ATOM 3509 C C . ILE A 1 444 ? -2.457 -8.073 -13.314 1.00 97.25 444 ILE A C 1
ATOM 3511 O O . ILE A 1 444 ? -1.503 -7.919 -14.066 1.00 97.25 444 ILE A O 1
ATOM 3515 N N . TRP A 1 445 ? -2.446 -7.601 -12.066 1.00 96.00 445 TRP A N 1
ATOM 3516 C CA . TRP A 1 445 ? -1.323 -6.824 -11.535 1.00 96.00 445 TRP A CA 1
ATOM 3517 C C . TRP A 1 445 ? -0.028 -7.635 -11.396 1.00 96.00 445 TRP A C 1
ATOM 3519 O O . TRP A 1 445 ? 1.006 -7.179 -11.890 1.00 96.00 445 TRP A O 1
ATOM 3529 N N . THR A 1 446 ? -0.074 -8.838 -10.813 1.00 98.00 446 THR A N 1
ATOM 3530 C CA . THR A 1 446 ? 1.095 -9.727 -10.696 1.00 98.00 446 THR A CA 1
ATOM 3531 C C . THR A 1 446 ? 1.597 -10.162 -12.073 1.00 98.00 446 THR A C 1
ATOM 3533 O O . THR A 1 446 ? 2.779 -10.008 -12.383 1.00 98.00 446 THR A O 1
ATOM 3536 N N . ILE A 1 447 ? 0.707 -10.647 -12.943 1.00 98.31 447 ILE A N 1
ATOM 3537 C CA . ILE A 1 447 ? 1.089 -11.159 -14.265 1.00 98.31 447 ILE A CA 1
ATOM 3538 C C . ILE A 1 447 ? 1.587 -10.007 -15.167 1.00 98.31 447 ILE A C 1
ATOM 3540 O O . ILE A 1 447 ? 2.556 -10.196 -15.902 1.00 98.31 447 ILE A O 1
ATOM 3544 N N . ARG A 1 448 ? 1.035 -8.785 -15.047 1.00 96.31 448 ARG A N 1
ATOM 3545 C CA . ARG A 1 448 ? 1.555 -7.563 -15.701 1.00 96.31 448 ARG A CA 1
ATOM 3546 C C . ARG A 1 448 ? 2.961 -7.207 -15.225 1.00 96.31 448 ARG A C 1
ATOM 3548 O O . ARG A 1 448 ? 3.834 -6.974 -16.061 1.00 96.31 448 ARG A O 1
ATOM 3555 N N . GLY A 1 449 ? 3.187 -7.178 -13.909 1.00 93.38 449 GLY A N 1
ATOM 3556 C CA . GLY A 1 449 ? 4.486 -6.842 -13.315 1.00 93.38 449 GLY A CA 1
ATOM 3557 C C . GLY A 1 449 ? 5.616 -7.756 -13.797 1.00 93.38 449 GLY A C 1
ATOM 3558 O O . GLY A 1 449 ? 6.727 -7.296 -14.052 1.00 93.38 449 GLY A O 1
ATOM 3559 N N . VAL A 1 450 ? 5.304 -9.035 -14.014 1.00 95.44 450 VAL A N 1
ATOM 3560 C CA . VAL A 1 450 ? 6.243 -10.025 -14.553 1.00 95.44 450 VAL A CA 1
ATOM 3561 C C . VAL A 1 450 ? 6.355 -9.939 -16.078 1.00 95.44 450 VAL A C 1
ATOM 3563 O O . VAL A 1 450 ? 7.450 -9.728 -16.601 1.00 95.44 450 VAL A O 1
ATOM 3566 N N . PHE A 1 451 ? 5.243 -10.095 -16.801 1.00 97.00 451 PHE A N 1
ATOM 3567 C CA . PHE A 1 451 ? 5.234 -10.424 -18.232 1.00 97.00 451 PHE A CA 1
ATOM 3568 C C . PHE A 1 451 ? 4.784 -9.296 -19.168 1.00 97.00 451 PHE A C 1
ATOM 3570 O O . PHE A 1 451 ? 4.730 -9.517 -20.376 1.00 97.00 451 PHE A O 1
ATOM 3577 N N . GLU A 1 452 ? 4.484 -8.095 -18.674 1.00 96.50 452 GLU A N 1
ATOM 3578 C CA . GLU A 1 452 ? 4.099 -6.952 -19.520 1.00 96.50 452 GLU A CA 1
ATOM 3579 C C . GLU A 1 452 ? 4.947 -5.702 -19.264 1.00 96.50 452 GLU A C 1
ATOM 3581 O O . GLU A 1 452 ? 5.207 -4.942 -20.195 1.00 96.50 452 GLU A O 1
ATOM 3586 N N . GLU A 1 453 ? 5.444 -5.499 -18.044 1.00 91.19 453 GLU A N 1
ATOM 3587 C CA . GLU A 1 453 ? 6.475 -4.489 -17.769 1.00 91.19 453 GLU A CA 1
ATOM 3588 C C . GLU A 1 453 ? 7.804 -4.825 -18.462 1.00 91.19 453 GLU A C 1
ATOM 3590 O O . GLU A 1 453 ? 8.511 -3.925 -18.912 1.00 91.19 453 GLU A O 1
ATOM 3595 N N . ASN A 1 454 ? 8.108 -6.120 -18.599 1.00 88.81 454 ASN A N 1
ATOM 3596 C CA . ASN A 1 454 ? 9.334 -6.646 -19.196 1.00 88.81 454 ASN A CA 1
ATOM 3597 C C . ASN A 1 454 ? 9.044 -7.230 -20.585 1.00 88.81 454 ASN A C 1
ATOM 3599 O O . ASN A 1 454 ? 8.089 -7.993 -20.754 1.00 88.81 454 ASN A O 1
ATOM 3603 N N . GLY A 1 455 ? 9.871 -6.898 -21.577 1.00 90.44 455 GLY A N 1
ATOM 3604 C CA . GLY A 1 455 ? 9.787 -7.470 -22.918 1.00 90.44 455 GLY A CA 1
ATOM 3605 C C . GLY A 1 455 ? 10.498 -8.829 -23.043 1.00 90.44 455 GLY A C 1
ATOM 3606 O O . GLY A 1 455 ? 11.107 -9.325 -22.090 1.00 90.44 455 GLY A O 1
ATOM 3607 N N . PRO A 1 456 ? 10.449 -9.464 -24.231 1.00 92.19 456 PRO A N 1
ATOM 3608 C CA . PRO A 1 456 ? 11.101 -10.755 -24.474 1.00 92.19 456 PRO A CA 1
ATOM 3609 C C . PRO A 1 456 ? 12.623 -10.748 -24.251 1.00 92.19 456 PRO A C 1
ATOM 3611 O O . PRO A 1 456 ? 13.193 -11.776 -23.884 1.00 92.19 456 PRO A O 1
ATOM 3614 N N . ASN A 1 457 ? 13.285 -9.603 -24.446 1.00 90.50 457 ASN A N 1
ATOM 3615 C CA . ASN A 1 457 ? 14.727 -9.466 -24.234 1.00 90.50 457 ASN A CA 1
ATOM 3616 C C . ASN A 1 457 ? 15.052 -9.444 -22.736 1.00 90.50 457 ASN A C 1
ATOM 3618 O O . ASN A 1 457 ? 15.949 -10.141 -22.275 1.00 90.50 457 ASN A O 1
ATOM 3622 N N . GLU A 1 458 ? 14.281 -8.680 -21.968 1.00 89.81 458 GLU A N 1
ATOM 3623 C CA . GLU A 1 458 ? 14.426 -8.513 -20.526 1.00 89.81 458 GLU A CA 1
ATOM 3624 C C . GLU A 1 458 ? 14.183 -9.854 -19.815 1.00 89.81 458 GLU A C 1
ATOM 3626 O O . GLU A 1 458 ? 15.027 -10.299 -19.036 1.00 89.81 458 GLU A O 1
ATOM 3631 N N . LEU A 1 459 ? 13.105 -10.560 -20.185 1.00 91.19 459 LEU A N 1
ATOM 3632 C CA . LEU A 1 459 ? 12.743 -11.896 -19.682 1.00 91.19 459 LEU A CA 1
ATOM 3633 C C . LEU A 1 459 ? 13.794 -12.986 -19.968 1.00 91.19 459 LEU A C 1
ATOM 3635 O O . LEU A 1 459 ? 13.828 -14.001 -19.271 1.00 91.19 459 LEU A O 1
ATOM 3639 N N . THR A 1 460 ? 14.649 -12.789 -20.975 1.00 90.12 460 THR A N 1
ATOM 3640 C CA . THR A 1 460 ? 15.740 -13.713 -21.343 1.00 90.12 460 THR A CA 1
ATOM 3641 C C . THR A 1 460 ? 17.132 -13.206 -20.940 1.00 90.12 460 THR A C 1
ATOM 3643 O O . THR A 1 460 ? 18.143 -13.821 -21.280 1.00 90.12 460 THR A O 1
ATOM 3646 N N . SER A 1 461 ? 17.200 -12.114 -20.170 1.00 88.31 461 SER A N 1
ATOM 3647 C CA . SER A 1 461 ? 18.441 -11.482 -19.706 1.00 88.31 461 SER A CA 1
ATOM 3648 C C . SER A 1 461 ? 18.732 -11.735 -18.218 1.00 88.31 461 SER A C 1
ATOM 3650 O O . SER A 1 461 ? 17.979 -12.407 -17.512 1.00 88.31 461 SER A O 1
ATOM 3652 N N . SER A 1 462 ? 19.814 -11.135 -17.713 1.00 80.94 462 SER A N 1
ATOM 3653 C CA . SER A 1 462 ? 20.095 -11.009 -16.275 1.00 80.94 462 SER A CA 1
ATOM 3654 C C . SER A 1 462 ? 19.048 -10.196 -15.508 1.00 80.94 462 SER A C 1
ATOM 3656 O O . SER A 1 462 ? 18.931 -10.362 -14.299 1.00 80.94 462 SER A O 1
ATOM 3658 N N . ASN A 1 463 ? 18.296 -9.333 -16.196 1.00 80.81 463 ASN A N 1
ATOM 3659 C CA . ASN A 1 463 ? 17.370 -8.361 -15.609 1.00 80.81 463 ASN A CA 1
ATOM 3660 C C . ASN A 1 463 ? 15.918 -8.884 -15.600 1.00 80.81 463 ASN A C 1
ATOM 3662 O O . ASN A 1 463 ? 14.972 -8.113 -15.447 1.00 80.81 463 ASN A O 1
ATOM 3666 N N . ARG A 1 464 ? 15.744 -10.197 -15.796 1.00 89.19 464 ARG A N 1
ATOM 3667 C CA . ARG A 1 464 ? 14.466 -10.913 -15.697 1.00 89.19 464 ARG A CA 1
ATOM 3668 C C . ARG A 1 464 ? 13.886 -10.848 -14.266 1.00 89.19 464 ARG A C 1
ATOM 3670 O O . ARG A 1 464 ? 14.665 -10.741 -13.317 1.00 89.19 464 ARG A O 1
ATOM 3677 N N . PRO A 1 465 ? 12.558 -10.993 -14.090 1.00 93.25 465 PRO A N 1
ATOM 3678 C CA . PRO A 1 465 ? 11.924 -11.115 -12.774 1.00 93.25 465 PRO A CA 1
ATOM 3679 C C . PRO A 1 465 ? 12.518 -12.233 -11.906 1.00 93.25 465 PRO A C 1
ATOM 3681 O O . PRO A 1 465 ? 13.030 -13.237 -12.416 1.00 93.25 465 PRO A O 1
ATOM 3684 N N . SER A 1 466 ? 12.427 -12.067 -10.587 1.00 94.75 466 SER A N 1
ATOM 3685 C CA . SER A 1 466 ? 12.918 -13.044 -9.612 1.00 94.75 466 SER A CA 1
ATOM 3686 C C . SER A 1 466 ? 12.140 -14.372 -9.673 1.00 94.75 466 SER A C 1
ATOM 3688 O O . SER A 1 466 ? 10.990 -14.406 -10.125 1.00 94.75 466 SER A O 1
ATOM 3690 N N . PRO A 1 467 ? 12.708 -15.483 -9.161 1.00 96.38 467 PRO A N 1
ATOM 3691 C CA . PRO A 1 467 ? 11.994 -16.757 -9.070 1.00 96.38 467 PRO A CA 1
ATOM 3692 C C . PRO A 1 467 ? 10.647 -16.667 -8.335 1.00 96.38 467 PRO A C 1
ATOM 3694 O O . PRO A 1 467 ? 9.695 -17.318 -8.752 1.00 96.38 467 PRO A O 1
ATOM 3697 N N . LYS A 1 468 ? 10.529 -15.825 -7.296 1.00 97.25 468 LYS A N 1
ATOM 3698 C CA . LYS A 1 468 ? 9.284 -15.670 -6.523 1.00 97.25 468 LYS A CA 1
ATOM 3699 C C . LYS A 1 468 ? 8.237 -14.799 -7.216 1.00 97.25 468 LYS A C 1
ATOM 3701 O O . LYS A 1 468 ? 7.056 -15.123 -7.152 1.00 97.25 468 LYS A O 1
ATOM 3706 N N . GLU A 1 469 ? 8.638 -13.797 -7.993 1.00 97.00 469 GLU A N 1
ATOM 3707 C CA . GLU A 1 469 ? 7.705 -13.094 -8.884 1.00 97.00 469 GLU A CA 1
ATOM 3708 C C . GLU A 1 469 ? 7.167 -14.029 -9.982 1.00 97.00 469 GLU A C 1
ATOM 3710 O O . GLU A 1 469 ? 5.962 -14.057 -10.239 1.00 97.00 469 GLU A O 1
ATOM 3715 N N . LEU A 1 470 ? 8.038 -14.852 -10.579 1.00 98.25 470 LEU A N 1
ATOM 3716 C CA . LEU A 1 470 ? 7.657 -15.866 -11.569 1.00 98.25 470 LEU A CA 1
ATOM 3717 C C . LEU A 1 470 ? 6.689 -16.910 -10.984 1.00 98.25 470 LEU A C 1
ATOM 3719 O O . LEU A 1 470 ? 5.663 -17.208 -11.599 1.00 98.25 470 LEU A O 1
ATOM 3723 N N . GLU A 1 471 ? 6.985 -17.443 -9.796 1.00 98.62 471 GLU A N 1
ATOM 3724 C CA . GLU A 1 471 ? 6.114 -18.391 -9.090 1.00 98.62 471 GLU A CA 1
ATOM 3725 C C . GLU A 1 471 ? 4.753 -17.773 -8.745 1.00 98.62 471 GLU A C 1
ATOM 3727 O O . GLU A 1 471 ? 3.728 -18.407 -8.987 1.00 98.62 471 GLU A O 1
ATOM 3732 N N . ALA A 1 472 ? 4.714 -16.528 -8.258 1.00 98.56 472 ALA A N 1
ATOM 3733 C CA . ALA A 1 472 ? 3.465 -15.828 -7.955 1.00 98.56 472 ALA A CA 1
ATOM 3734 C C . ALA A 1 472 ? 2.579 -15.641 -9.201 1.00 98.56 472 ALA A C 1
ATOM 3736 O O . ALA A 1 472 ? 1.366 -15.842 -9.129 1.00 98.56 472 ALA A O 1
ATOM 3737 N N . ALA A 1 473 ? 3.168 -15.328 -10.362 1.00 98.50 473 ALA A N 1
ATOM 3738 C CA . ALA A 1 473 ? 2.425 -15.249 -11.620 1.00 98.50 473 ALA A CA 1
ATOM 3739 C C . ALA A 1 473 ? 1.908 -16.624 -12.090 1.00 98.50 473 ALA A C 1
ATOM 3741 O O . ALA A 1 473 ? 0.786 -16.714 -12.586 1.00 98.50 473 ALA A O 1
ATOM 3742 N N . ALA A 1 474 ? 2.681 -17.700 -11.910 1.00 98.75 474 ALA A N 1
ATOM 3743 C CA . ALA A 1 474 ? 2.252 -19.066 -12.231 1.00 98.75 474 ALA A CA 1
ATOM 3744 C C . ALA A 1 474 ? 1.137 -19.578 -11.292 1.00 98.75 474 ALA A C 1
ATOM 3746 O O . ALA A 1 474 ? 0.210 -20.264 -11.730 1.00 98.75 474 ALA A O 1
ATOM 3747 N N . ILE A 1 475 ? 1.190 -19.196 -10.013 1.00 98.50 475 ILE A N 1
ATOM 3748 C CA . ILE A 1 475 ? 0.225 -19.570 -8.972 1.00 98.50 475 ILE A CA 1
ATOM 3749 C C . ILE A 1 475 ? -1.220 -19.190 -9.318 1.00 98.50 475 ILE A C 1
ATOM 3751 O O . ILE A 1 475 ? -2.143 -19.962 -9.040 1.00 98.50 475 ILE A O 1
ATOM 3755 N N . TRP A 1 476 ? -1.423 -18.047 -9.977 1.00 98.69 476 TRP A N 1
ATOM 3756 C CA . TRP A 1 476 ? -2.747 -17.611 -10.424 1.00 98.69 476 TRP A CA 1
ATOM 3757 C C . TRP A 1 476 ? -3.396 -18.595 -11.401 1.00 98.69 476 TRP A C 1
ATOM 3759 O O . TRP A 1 476 ? -4.591 -18.864 -11.295 1.00 98.69 476 TRP A O 1
ATOM 3769 N N . PHE A 1 477 ? -2.619 -19.212 -12.292 1.00 98.44 477 PHE A N 1
ATOM 3770 C CA . PHE A 1 477 ? -3.130 -20.250 -13.190 1.00 98.44 477 PHE A CA 1
ATOM 3771 C C . PHE A 1 477 ? -3.343 -21.578 -12.459 1.00 98.44 477 PHE A C 1
ATOM 3773 O O . PHE A 1 477 ? -4.352 -22.237 -12.695 1.00 98.44 477 PHE A O 1
ATOM 3780 N N . ARG A 1 478 ? -2.465 -21.936 -11.512 1.00 98.06 478 ARG A N 1
ATOM 3781 C CA . ARG A 1 478 ? -2.594 -23.170 -10.717 1.00 98.06 478 ARG A CA 1
ATOM 3782 C C . ARG A 1 478 ? -3.864 -23.225 -9.860 1.00 98.06 478 ARG A C 1
ATOM 3784 O O . ARG A 1 478 ? -4.457 -24.293 -9.756 1.00 98.06 478 ARG A O 1
ATOM 3791 N N . TYR A 1 479 ? -4.286 -22.113 -9.251 1.00 98.50 479 TYR A N 1
ATOM 3792 C CA . TYR A 1 479 ? -5.469 -22.104 -8.371 1.00 98.50 479 TYR A CA 1
ATOM 3793 C C . TYR A 1 479 ? -6.713 -21.424 -8.959 1.00 98.50 479 TYR A C 1
ATOM 3795 O O . TYR A 1 479 ? -7.819 -21.748 -8.527 1.00 98.50 479 TYR A O 1
ATOM 3803 N N . ALA A 1 480 ? -6.570 -20.537 -9.951 1.00 98.31 480 ALA A N 1
ATOM 3804 C CA . ALA A 1 480 ? -7.685 -19.820 -10.578 1.00 98.31 480 ALA A CA 1
ATOM 3805 C C . ALA A 1 480 ? -7.728 -19.944 -12.117 1.00 98.31 480 ALA A C 1
ATOM 3807 O O . ALA A 1 480 ? -8.479 -19.212 -12.756 1.00 98.31 480 ALA A O 1
ATOM 3808 N N . GLY A 1 481 ? -6.977 -20.865 -12.736 1.00 97.69 481 GLY A N 1
ATOM 3809 C CA . GLY A 1 481 ? -6.886 -20.997 -14.199 1.00 97.69 481 GLY A CA 1
ATOM 3810 C C . GLY A 1 481 ? -8.237 -21.081 -14.921 1.00 97.69 481 GLY A C 1
ATOM 3811 O O . GLY A 1 481 ? -8.466 -20.318 -15.857 1.00 97.69 481 GLY A O 1
ATOM 3812 N N . GLU A 1 482 ? -9.168 -21.915 -14.442 1.00 97.38 482 GLU A N 1
ATOM 3813 C CA . GLU A 1 482 ? -10.526 -22.030 -15.007 1.00 97.38 482 GLU A CA 1
ATOM 3814 C C . GLU A 1 482 ? -11.337 -20.724 -14.892 1.00 97.38 482 GLU A C 1
ATOM 3816 O O . GLU A 1 482 ? -12.076 -20.351 -15.811 1.00 97.38 482 GLU A O 1
ATOM 3821 N N . LEU A 1 483 ? -11.176 -19.993 -13.783 1.00 97.62 483 LEU A N 1
ATOM 3822 C CA . LEU A 1 483 ? -11.814 -18.695 -13.562 1.00 97.62 483 LEU A CA 1
ATOM 3823 C C . LEU A 1 483 ? -11.247 -17.650 -14.527 1.00 97.62 483 LEU A C 1
ATOM 3825 O O . LEU A 1 483 ? -12.004 -17.025 -15.265 1.00 97.62 483 LEU A O 1
ATOM 3829 N N . LEU A 1 484 ? -9.922 -17.483 -14.558 1.00 98.12 484 LEU A N 1
ATOM 3830 C CA . LEU A 1 484 ? -9.251 -16.518 -15.433 1.00 98.12 484 LEU A CA 1
ATOM 3831 C C . LEU A 1 484 ? -9.508 -16.837 -16.915 1.00 98.12 484 LEU A C 1
ATOM 3833 O O . LEU A 1 484 ? -9.677 -15.924 -17.723 1.00 98.12 484 LEU A O 1
ATOM 3837 N N . HIS A 1 485 ? -9.624 -18.121 -17.266 1.00 97.38 485 HIS A N 1
ATOM 3838 C CA . HIS A 1 485 ? -10.040 -18.550 -18.595 1.00 97.38 485 HIS A CA 1
ATOM 3839 C C . HIS A 1 485 ? -11.487 -18.148 -18.923 1.00 97.38 485 HIS A C 1
ATOM 3841 O O . HIS A 1 485 ? -11.762 -17.639 -20.013 1.00 97.38 485 HIS A O 1
ATOM 3847 N N . THR A 1 486 ? -12.413 -18.325 -17.979 1.00 97.31 486 THR A N 1
ATOM 3848 C CA . THR A 1 486 ? -13.806 -17.886 -18.145 1.00 97.31 486 THR A CA 1
ATOM 3849 C C . THR A 1 486 ? -13.859 -16.374 -18.393 1.00 97.31 486 THR A C 1
ATOM 3851 O O . THR A 1 486 ? -14.438 -15.940 -19.387 1.00 97.31 486 THR A O 1
ATOM 3854 N N . ARG A 1 487 ? -13.124 -15.575 -17.605 1.00 95.75 487 ARG A N 1
ATOM 3855 C CA . ARG A 1 487 ? -13.017 -14.115 -17.795 1.00 95.75 487 ARG A CA 1
ATOM 3856 C C . ARG A 1 487 ? -12.378 -13.722 -19.132 1.00 95.75 487 ARG A C 1
ATOM 3858 O O . ARG A 1 487 ? -12.846 -12.784 -19.774 1.00 95.75 487 ARG A O 1
ATOM 3865 N N . LYS A 1 488 ? -11.349 -14.450 -19.596 1.00 95.88 488 LYS A N 1
ATOM 3866 C CA . LYS A 1 488 ? -10.732 -14.287 -20.934 1.00 95.88 488 LYS A CA 1
ATOM 3867 C C . LYS A 1 488 ? -11.768 -14.456 -22.047 1.00 95.88 488 LYS A C 1
ATOM 3869 O O . LYS A 1 488 ? -11.849 -13.618 -22.946 1.00 95.88 488 LYS A O 1
ATOM 3874 N N . LYS A 1 489 ? -12.549 -15.536 -21.974 1.00 95.31 489 LYS A N 1
ATOM 3875 C CA . LYS A 1 489 ? -13.579 -15.906 -22.950 1.00 95.31 489 LYS A CA 1
ATOM 3876 C C . LYS A 1 489 ? -14.738 -14.906 -22.970 1.00 95.31 489 LYS A C 1
ATOM 3878 O O . LYS A 1 489 ? -15.165 -14.497 -24.050 1.00 95.31 489 LYS A O 1
ATOM 3883 N N . ASP A 1 490 ? -15.197 -14.491 -21.793 1.00 94.75 490 ASP A N 1
ATOM 3884 C CA . ASP A 1 490 ? -16.297 -13.534 -21.627 1.00 94.75 490 ASP A CA 1
ATOM 3885 C C . ASP A 1 490 ? -15.839 -12.070 -21.829 1.00 94.75 490 ASP A C 1
ATOM 3887 O O . ASP A 1 490 ? -16.667 -11.165 -21.921 1.00 94.75 490 ASP A O 1
ATOM 3891 N N . ARG A 1 491 ? -14.523 -11.858 -22.015 1.00 92.56 491 ARG A N 1
ATOM 3892 C CA . ARG A 1 491 ? -13.841 -10.576 -22.285 1.00 92.56 491 ARG A CA 1
ATOM 3893 C C . ARG A 1 491 ? -14.041 -9.541 -21.185 1.00 92.56 491 ARG A C 1
ATOM 3895 O O . ARG A 1 491 ? -14.310 -8.371 -21.458 1.00 92.56 491 ARG A O 1
ATOM 3902 N N . GLU A 1 492 ? -13.927 -9.988 -19.944 1.00 91.38 492 GLU A N 1
ATOM 3903 C CA . GLU A 1 492 ? -14.192 -9.160 -18.777 1.00 91.38 492 GLU A CA 1
ATOM 3904 C C . GLU A 1 492 ? -13.229 -7.963 -18.687 1.00 91.38 492 GLU A C 1
ATOM 3906 O O . GLU A 1 492 ? -12.006 -8.110 -18.792 1.00 91.38 492 GLU A O 1
ATOM 3911 N N . THR A 1 493 ? -13.794 -6.771 -18.480 1.00 91.62 493 THR A N 1
ATOM 3912 C CA . THR A 1 493 ? -13.064 -5.504 -18.368 1.00 91.62 493 THR A CA 1
ATOM 3913 C C . THR A 1 493 ? -13.338 -4.816 -17.041 1.00 91.62 493 THR A C 1
ATOM 3915 O O . THR A 1 493 ? -14.494 -4.643 -16.661 1.00 91.62 493 THR A O 1
ATOM 3918 N N . PHE A 1 494 ? -12.278 -4.319 -16.416 1.00 86.06 494 PHE A N 1
ATOM 3919 C CA . PHE A 1 494 ? -12.343 -3.440 -15.257 1.00 86.06 494 PHE A CA 1
ATOM 3920 C C . PHE A 1 494 ? -12.519 -1.984 -15.705 1.00 86.06 494 PHE A C 1
ATOM 3922 O O . PHE A 1 494 ? -12.224 -1.619 -16.849 1.00 86.06 494 PHE A O 1
ATOM 3929 N N . SER A 1 495 ? -12.999 -1.146 -14.792 1.00 78.69 495 SER A N 1
ATOM 3930 C CA . SER A 1 495 ? -13.149 0.290 -15.004 1.00 78.69 495 SER A CA 1
ATOM 3931 C C . SER A 1 495 ? -11.795 1.012 -15.138 1.00 78.69 495 SER A C 1
ATOM 3933 O O . SER A 1 495 ? -10.723 0.486 -14.830 1.00 78.69 495 SER A O 1
ATOM 3935 N N . GLU A 1 496 ? -11.853 2.261 -15.606 1.00 71.31 496 GLU A N 1
ATOM 3936 C CA . GLU A 1 496 ? -10.742 3.220 -15.561 1.00 71.31 496 GLU A CA 1
ATOM 3937 C C . GLU A 1 496 ? -9.415 2.737 -16.193 1.00 71.31 496 GLU A C 1
ATOM 3939 O O . GLU A 1 496 ? -9.355 2.397 -17.380 1.00 71.31 496 GLU A O 1
ATOM 3944 N N . ARG A 1 497 ? -8.315 2.799 -15.423 1.00 78.69 497 ARG A N 1
ATOM 3945 C CA . ARG A 1 497 ? -6.945 2.483 -15.845 1.00 78.69 497 ARG A CA 1
ATOM 3946 C C . ARG A 1 497 ? -6.308 1.341 -15.045 1.00 78.69 497 ARG A C 1
ATOM 3948 O O . ARG A 1 497 ? -5.160 1.006 -15.313 1.00 78.69 497 ARG A O 1
ATOM 3955 N N . VAL A 1 498 ? -7.014 0.712 -14.101 1.00 77.81 498 VAL A N 1
ATOM 3956 C CA . VAL A 1 498 ? -6.411 -0.276 -13.179 1.00 77.81 498 VAL A CA 1
ATOM 3957 C C . VAL A 1 498 ? -5.868 -1.521 -13.896 1.00 77.81 498 VAL A C 1
ATOM 3959 O O . VAL A 1 498 ? -4.827 -2.060 -13.510 1.00 77.81 498 VAL A O 1
ATOM 3962 N N . ALA A 1 499 ? -6.518 -1.934 -14.988 1.00 90.62 499 ALA A N 1
ATOM 3963 C CA . ALA A 1 499 ? -6.217 -3.153 -15.743 1.00 90.62 499 ALA A CA 1
ATOM 3964 C C . ALA A 1 499 ? -5.573 -2.911 -17.129 1.00 90.62 499 ALA A C 1
ATOM 3966 O O . ALA A 1 499 ? -5.619 -3.796 -17.988 1.00 90.62 499 ALA A O 1
ATOM 3967 N N . ILE A 1 500 ? -4.966 -1.739 -17.364 1.00 93.12 500 ILE A N 1
ATOM 3968 C CA . ILE A 1 500 ? -4.200 -1.444 -18.596 1.00 93.12 500 ILE A CA 1
ATOM 3969 C C . ILE A 1 500 ? -3.014 -2.412 -18.796 1.00 93.12 500 ILE A C 1
ATOM 3971 O O . ILE A 1 500 ? -2.583 -3.042 -17.816 1.00 93.12 500 ILE A O 1
ATOM 3975 N N . PRO A 1 501 ? -2.489 -2.555 -20.032 1.00 94.00 501 PRO A N 1
ATOM 3976 C CA . PRO A 1 501 ? -1.234 -3.263 -20.285 1.00 94.00 501 PRO A CA 1
ATOM 3977 C C . PRO A 1 501 ? -0.035 -2.634 -19.560 1.00 94.00 501 PRO A C 1
ATOM 3979 O O . PRO A 1 501 ? -0.036 -1.443 -19.245 1.00 94.00 501 PRO A O 1
ATOM 3982 N N . GLY A 1 502 ? 0.996 -3.443 -19.323 1.00 91.88 502 GLY A N 1
ATOM 3983 C CA . GLY A 1 502 ? 2.321 -2.981 -18.900 1.00 91.88 502 GLY A CA 1
ATOM 3984 C C . GLY A 1 502 ? 3.170 -2.397 -20.037 1.00 91.88 502 GLY A C 1
ATOM 3985 O O . GLY A 1 502 ? 2.847 -2.538 -21.218 1.00 91.88 502 GLY A O 1
ATOM 3986 N N . LYS A 1 503 ? 4.279 -1.740 -19.673 1.00 91.06 503 LYS A N 1
ATOM 3987 C CA . LYS A 1 503 ? 5.088 -0.874 -20.566 1.00 91.06 503 LYS A CA 1
ATOM 3988 C C . LYS A 1 503 ? 5.495 -1.483 -21.915 1.00 91.06 503 LYS A C 1
ATOM 3990 O O . LYS A 1 503 ? 5.476 -0.784 -22.920 1.00 91.06 503 LYS A O 1
ATOM 3995 N N . SER A 1 504 ? 5.855 -2.767 -21.974 1.00 93.44 504 SER A N 1
ATOM 3996 C CA . SER A 1 504 ? 6.293 -3.416 -23.228 1.00 93.44 504 SER A CA 1
ATOM 3997 C C . SER A 1 504 ? 5.151 -3.719 -24.216 1.00 93.44 504 SER A C 1
ATOM 3999 O O . SER A 1 504 ? 5.386 -4.325 -25.263 1.00 93.44 504 SER A O 1
ATOM 4001 N N . LEU A 1 505 ? 3.920 -3.342 -23.856 1.00 95.38 505 LEU A N 1
ATOM 4002 C CA . LEU A 1 505 ? 2.663 -3.544 -24.580 1.00 95.38 505 LEU A CA 1
ATOM 4003 C C . LEU A 1 505 ? 1.787 -2.273 -24.504 1.00 95.38 505 LEU A C 1
ATOM 4005 O O . LEU A 1 505 ? 0.559 -2.346 -24.542 1.00 95.38 505 LEU A O 1
ATOM 4009 N N . GLU A 1 506 ? 2.405 -1.093 -24.361 1.00 90.50 506 GLU A N 1
ATOM 4010 C CA . GLU A 1 506 ? 1.703 0.198 -24.236 1.00 90.50 506 GLU A CA 1
ATOM 4011 C C . GLU A 1 506 ? 0.866 0.586 -25.474 1.00 90.50 506 GLU A C 1
ATOM 4013 O O . GLU A 1 506 ? 0.019 1.474 -25.392 1.00 90.50 506 GLU A O 1
ATOM 4018 N N . ASP A 1 507 ? 1.060 -0.104 -26.605 1.00 91.56 507 ASP A N 1
ATOM 4019 C CA . ASP A 1 507 ? 0.253 0.019 -27.823 1.00 91.56 507 ASP A CA 1
ATOM 4020 C C . ASP A 1 507 ? -1.144 -0.618 -27.703 1.00 91.56 507 ASP A C 1
ATOM 4022 O O . ASP A 1 507 ? -2.009 -0.365 -28.546 1.00 91.56 507 ASP A O 1
ATOM 4026 N N . LYS A 1 508 ? -1.378 -1.451 -26.678 1.00 93.94 508 LYS A N 1
ATOM 4027 C CA . LYS A 1 508 ? -2.612 -2.229 -26.519 1.00 93.94 508 LYS A CA 1
ATOM 4028 C C . LYS A 1 508 ? -3.721 -1.442 -25.824 1.00 93.94 508 LYS A C 1
ATOM 4030 O O . LYS A 1 508 ? -3.522 -0.733 -24.839 1.00 93.94 508 LYS A O 1
ATOM 4035 N N . ASP A 1 509 ? -4.950 -1.637 -26.289 1.00 92.62 509 ASP A N 1
ATOM 4036 C CA . ASP A 1 509 ? -6.152 -1.004 -25.739 1.00 92.62 509 ASP A CA 1
ATOM 4037 C C . ASP A 1 509 ? -6.804 -1.805 -24.594 1.00 92.62 509 ASP A C 1
ATOM 4039 O O . ASP A 1 509 ? -7.862 -1.420 -24.095 1.00 92.62 509 ASP A O 1
ATOM 4043 N N . TRP A 1 510 ? -6.162 -2.883 -24.128 1.00 94.31 510 TRP A N 1
ATOM 4044 C CA . TRP A 1 510 ? -6.715 -3.819 -23.147 1.00 94.31 510 TRP A CA 1
ATOM 4045 C C . TRP A 1 510 ? -7.167 -3.143 -21.836 1.00 94.31 510 TRP A C 1
ATOM 4047 O O . TRP A 1 510 ? -6.527 -2.217 -21.328 1.00 94.31 510 TRP A O 1
ATOM 4057 N N . ARG A 1 511 ? -8.268 -3.643 -21.256 1.00 92.94 511 ARG A N 1
ATOM 4058 C CA . ARG A 1 511 ? -8.851 -3.189 -19.971 1.00 92.94 511 ARG A CA 1
ATOM 4059 C C . ARG A 1 511 ? -9.191 -4.336 -19.013 1.00 92.94 511 ARG A C 1
ATOM 4061 O O . ARG A 1 511 ? -9.994 -4.172 -18.105 1.00 92.94 511 ARG A O 1
ATOM 4068 N N . GLY A 1 512 ? -8.615 -5.515 -19.219 1.00 94.75 512 GLY A N 1
ATOM 4069 C CA . GLY A 1 512 ? -8.976 -6.713 -18.463 1.00 94.75 512 GLY A CA 1
ATOM 4070 C C . GLY A 1 512 ? -8.435 -7.980 -19.108 1.00 94.75 512 GLY A C 1
ATOM 4071 O O . GLY A 1 512 ? -7.318 -7.967 -19.640 1.00 94.75 512 GLY A O 1
ATOM 4072 N N . PHE A 1 513 ? -9.231 -9.045 -19.079 1.00 95.94 513 PHE A N 1
ATOM 4073 C CA . PHE A 1 513 ? -8.896 -10.350 -19.643 1.00 95.94 513 PHE A CA 1
ATOM 4074 C C . PHE A 1 513 ? -9.349 -10.456 -21.103 1.00 95.94 513 PHE A C 1
ATOM 4076 O O . PHE A 1 513 ? -10.470 -10.093 -21.451 1.00 95.94 513 PHE A O 1
ATOM 4083 N N . ASN A 1 514 ? -8.476 -10.954 -21.981 1.00 95.94 514 ASN A N 1
ATOM 4084 C CA . ASN A 1 514 ? -8.803 -11.221 -23.382 1.00 95.94 514 ASN A CA 1
ATOM 4085 C C . ASN A 1 514 ? -7.818 -12.226 -24.009 1.00 95.94 514 ASN A C 1
ATOM 4087 O O . ASN A 1 514 ? -6.743 -12.482 -23.464 1.00 95.94 514 ASN A O 1
ATOM 4091 N N . GLU A 1 515 ? -8.189 -12.766 -25.170 1.00 96.94 515 GLU A N 1
ATOM 4092 C CA . GLU A 1 515 ? -7.437 -13.799 -25.898 1.00 96.94 515 GLU A CA 1
ATOM 4093 C C . GLU A 1 515 ? -6.007 -13.381 -26.295 1.00 96.94 515 GLU A C 1
ATOM 4095 O O . GLU A 1 515 ? -5.089 -14.196 -26.226 1.00 96.94 515 GLU A O 1
ATOM 4100 N N . GLU A 1 516 ? -5.795 -12.118 -26.688 1.00 97.31 516 GLU A N 1
ATOM 4101 C CA . GLU A 1 516 ? -4.475 -11.608 -27.095 1.00 97.31 516 GLU A CA 1
ATOM 4102 C C . GLU A 1 516 ? -3.541 -11.524 -25.880 1.00 97.31 516 GLU A C 1
ATOM 4104 O O . GLU A 1 516 ? -2.423 -12.038 -25.914 1.00 97.31 516 GLU A O 1
ATOM 4109 N N . ARG A 1 517 ? -4.039 -10.961 -24.771 1.00 97.56 517 ARG A N 1
ATOM 4110 C CA . ARG A 1 517 ? -3.321 -10.860 -23.494 1.00 97.56 517 ARG A CA 1
ATOM 4111 C C . ARG A 1 517 ? -2.926 -12.234 -22.949 1.00 97.56 517 ARG A C 1
ATOM 4113 O O . ARG A 1 517 ? -1.769 -12.441 -22.594 1.00 97.56 517 ARG A O 1
ATOM 4120 N N . TRP A 1 518 ? -3.856 -13.192 -22.966 1.00 98.00 518 TRP A N 1
ATOM 4121 C CA . TRP A 1 518 ? -3.602 -14.586 -22.579 1.00 98.00 518 TRP A CA 1
ATOM 4122 C C . TRP A 1 518 ? -2.534 -15.248 -23.458 1.00 98.00 518 TRP A C 1
ATOM 4124 O O . TRP A 1 518 ? -1.632 -15.907 -22.941 1.00 98.00 518 TRP A O 1
ATOM 4134 N N . GLY A 1 519 ? -2.596 -15.037 -24.777 1.00 97.94 519 GLY A N 1
ATOM 4135 C CA . GLY A 1 519 ? -1.595 -15.539 -25.720 1.00 97.94 519 GLY A CA 1
ATOM 4136 C C . GLY A 1 519 ? -0.191 -14.993 -25.446 1.00 97.94 519 GLY A C 1
ATOM 4137 O O . GLY A 1 519 ? 0.770 -15.762 -25.432 1.00 97.94 519 GLY A O 1
ATOM 4138 N N . VAL A 1 520 ? -0.076 -13.693 -25.156 1.00 98.19 520 VAL A N 1
ATOM 4139 C CA . VAL A 1 520 ? 1.201 -13.042 -24.819 1.00 98.19 520 VAL A CA 1
ATOM 4140 C C . VAL A 1 520 ? 1.755 -13.533 -23.477 1.00 98.19 520 VAL A C 1
ATOM 4142 O O . VAL A 1 520 ? 2.956 -13.785 -23.373 1.00 98.19 520 VAL A O 1
ATOM 4145 N N . TRP A 1 521 ? 0.909 -13.740 -22.462 1.00 98.19 521 TRP A N 1
ATOM 4146 C CA . TRP A 1 521 ? 1.324 -14.371 -21.203 1.00 98.19 521 TRP A CA 1
ATOM 4147 C C . TRP A 1 521 ? 1.849 -15.797 -21.432 1.00 98.19 521 TRP A C 1
ATOM 4149 O O . TRP A 1 521 ? 2.948 -16.126 -20.990 1.00 98.19 521 TRP A O 1
ATOM 4159 N N . LEU A 1 522 ? 1.114 -16.623 -22.185 1.00 98.44 522 LEU A N 1
ATOM 4160 C CA . LEU A 1 522 ? 1.480 -18.010 -22.493 1.00 98.44 522 LEU A CA 1
ATOM 4161 C C . LEU A 1 522 ? 2.796 -18.112 -23.288 1.00 98.44 522 LEU A C 1
ATOM 4163 O O . LEU A 1 522 ? 3.627 -18.979 -23.016 1.00 98.44 522 LEU A O 1
ATOM 4167 N N . GLU A 1 523 ? 3.023 -17.216 -24.251 1.00 98.12 523 GLU A N 1
ATOM 4168 C CA . GLU A 1 523 ? 4.309 -17.096 -24.946 1.00 98.12 523 GLU A CA 1
ATOM 4169 C C . GLU A 1 523 ? 5.445 -16.763 -23.967 1.00 98.12 523 GLU A C 1
ATOM 4171 O O . GLU A 1 523 ? 6.485 -17.425 -23.967 1.00 98.12 523 GLU A O 1
ATOM 4176 N N . ARG A 1 524 ? 5.239 -15.771 -23.095 1.00 97.81 524 ARG A N 1
ATOM 4177 C CA . ARG A 1 524 ? 6.275 -15.271 -22.183 1.00 97.81 524 ARG A CA 1
ATOM 4178 C C . ARG A 1 524 ? 6.587 -16.243 -21.032 1.00 97.81 524 ARG A C 1
ATOM 4180 O O . ARG A 1 524 ? 7.756 -16.356 -20.664 1.00 97.81 524 ARG A O 1
ATOM 4187 N N . PHE A 1 525 ? 5.629 -17.057 -20.575 1.00 98.00 525 PHE A N 1
ATOM 4188 C CA . PHE A 1 525 ? 5.908 -18.227 -19.727 1.00 98.00 525 PHE A CA 1
ATOM 4189 C C . PHE A 1 525 ? 6.835 -19.234 -20.426 1.00 98.00 525 PHE A C 1
ATOM 4191 O O . PHE A 1 525 ? 7.840 -19.650 -19.846 1.00 98.00 525 PHE A O 1
ATOM 4198 N N . ARG A 1 526 ? 6.544 -19.605 -21.684 1.00 97.94 526 ARG A N 1
ATOM 4199 C CA . ARG A 1 526 ? 7.379 -20.546 -22.460 1.00 97.94 526 ARG A CA 1
ATOM 4200 C C . ARG A 1 526 ? 8.798 -20.002 -22.679 1.00 97.94 526 ARG A C 1
ATOM 4202 O O . ARG A 1 526 ? 9.756 -20.765 -22.563 1.00 97.94 526 ARG A O 1
ATOM 4209 N N . LEU A 1 527 ? 8.946 -18.695 -22.931 1.00 96.88 527 LEU A N 1
ATOM 4210 C CA . LEU A 1 527 ? 10.256 -18.032 -23.035 1.00 96.88 527 LEU A CA 1
ATOM 4211 C C . LEU A 1 527 ? 11.079 -18.162 -21.745 1.00 96.88 527 LEU A C 1
ATOM 4213 O O . LEU A 1 527 ? 12.275 -18.447 -21.825 1.00 96.88 527 LEU A O 1
ATOM 4217 N N . VAL A 1 528 ? 10.457 -17.995 -20.572 1.00 96.75 528 VAL A N 1
ATOM 4218 C CA . VAL A 1 528 ? 11.146 -18.105 -19.274 1.00 96.75 528 VAL A CA 1
ATOM 4219 C C . VAL A 1 528 ? 11.454 -19.560 -18.899 1.00 96.75 528 VAL A C 1
ATOM 4221 O O . VAL A 1 528 ? 12.559 -19.843 -18.442 1.00 96.75 528 VAL A O 1
ATOM 4224 N N . VAL A 1 529 ? 10.551 -20.512 -19.161 1.00 96.75 529 VAL A N 1
ATOM 4225 C CA . VAL A 1 529 ? 10.807 -21.952 -18.926 1.00 96.75 529 VAL A CA 1
ATOM 4226 C C . VAL A 1 529 ? 11.968 -22.483 -19.777 1.00 96.75 529 VAL A C 1
ATOM 4228 O O . VAL A 1 529 ? 12.673 -23.400 -19.352 1.00 96.75 529 VAL A O 1
ATOM 4231 N N . ALA A 1 530 ? 12.238 -21.880 -20.938 1.00 94.69 530 ALA A N 1
ATOM 4232 C CA . ALA A 1 530 ? 13.413 -22.196 -21.751 1.00 94.69 530 ALA A CA 1
ATOM 4233 C C . ALA A 1 530 ? 14.754 -21.724 -21.141 1.00 94.69 530 ALA A C 1
ATOM 4235 O O . ALA A 1 530 ? 15.805 -22.165 -21.604 1.00 94.69 530 ALA A O 1
ATOM 4236 N N . GLN A 1 531 ? 14.743 -20.868 -20.110 1.00 94.06 531 GLN A N 1
ATOM 4237 C CA . GLN A 1 531 ? 15.954 -20.344 -19.469 1.00 94.06 531 GLN A CA 1
ATOM 4238 C C . GLN A 1 531 ? 16.500 -21.263 -18.364 1.00 94.06 531 GLN A C 1
ATOM 4240 O O . GLN A 1 531 ? 15.852 -22.216 -17.915 1.00 94.06 531 GLN A O 1
ATOM 4245 N N . ASP A 1 532 ? 17.706 -20.927 -17.906 1.00 93.56 532 ASP A N 1
ATOM 4246 C CA . ASP A 1 532 ? 18.309 -21.445 -16.678 1.00 93.56 532 ASP A CA 1
ATOM 4247 C C . ASP A 1 532 ? 17.688 -20.743 -15.454 1.00 93.56 532 ASP A C 1
ATOM 4249 O O . ASP A 1 532 ? 17.977 -19.574 -15.179 1.00 93.56 532 ASP A O 1
ATOM 4253 N N . ILE A 1 533 ? 16.764 -21.433 -14.785 1.00 95.25 533 ILE A N 1
ATOM 4254 C CA . ILE A 1 533 ? 15.977 -21.006 -13.614 1.00 95.25 533 ILE A CA 1
ATOM 4255 C C . ILE A 1 533 ? 15.830 -22.203 -12.652 1.00 95.25 533 ILE A C 1
ATOM 4257 O O . ILE A 1 533 ? 15.959 -23.337 -13.117 1.00 95.25 533 ILE A O 1
ATOM 4261 N N . PRO A 1 534 ? 15.546 -21.997 -11.347 1.00 96.81 534 PRO A N 1
ATOM 4262 C CA . PRO A 1 534 ? 15.415 -23.096 -10.386 1.00 96.81 534 PRO A CA 1
ATOM 4263 C C . PRO A 1 534 ? 14.350 -24.125 -10.792 1.00 96.81 534 PRO A C 1
ATOM 4265 O O . PRO A 1 534 ? 13.294 -23.752 -11.303 1.00 96.81 534 PRO A O 1
ATOM 4268 N N . ASP A 1 535 ? 14.601 -25.410 -10.526 1.00 97.00 535 ASP A N 1
ATOM 4269 C CA . ASP A 1 535 ? 13.717 -26.506 -10.956 1.00 97.00 535 ASP A CA 1
ATOM 4270 C C . ASP A 1 535 ? 12.298 -26.408 -10.366 1.00 97.00 535 ASP A C 1
ATOM 4272 O O . ASP A 1 535 ? 11.329 -26.681 -11.071 1.00 97.00 535 ASP A O 1
ATOM 4276 N N . GLU A 1 536 ? 12.153 -25.957 -9.115 1.00 94.12 536 GLU A N 1
ATOM 4277 C CA . GLU A 1 536 ? 10.851 -25.753 -8.452 1.00 94.12 536 GLU A CA 1
ATOM 4278 C C . GLU A 1 536 ? 10.014 -24.685 -9.180 1.00 94.12 536 GLU A C 1
ATOM 4280 O O . GLU A 1 536 ? 8.886 -24.941 -9.608 1.00 94.12 536 GLU A O 1
ATOM 4285 N N . THR A 1 537 ? 10.615 -23.514 -9.424 1.00 97.31 537 THR A N 1
ATOM 4286 C CA . THR A 1 537 ? 10.059 -22.436 -10.254 1.00 97.31 537 THR A CA 1
ATOM 4287 C C . THR A 1 537 ? 9.691 -22.960 -11.648 1.00 97.31 537 THR A C 1
ATOM 4289 O O . THR A 1 537 ? 8.582 -22.748 -12.136 1.00 97.31 537 THR A O 1
ATOM 4292 N N . LYS A 1 538 ? 10.599 -23.703 -12.292 1.00 98.06 538 LYS A N 1
ATOM 4293 C CA . LYS A 1 538 ? 10.424 -24.245 -13.648 1.00 98.06 538 LYS A CA 1
ATOM 4294 C C . LYS A 1 538 ? 9.277 -25.254 -13.735 1.00 98.06 538 LYS A C 1
ATOM 4296 O O . LYS A 1 538 ? 8.527 -25.229 -14.713 1.00 98.06 538 LYS A O 1
ATOM 4301 N N . GLN A 1 539 ? 9.113 -26.106 -12.723 1.00 98.00 539 GLN A N 1
ATOM 4302 C CA . GLN A 1 539 ? 7.995 -27.040 -12.608 1.00 98.00 539 GLN A CA 1
ATOM 4303 C C . GLN A 1 539 ? 6.667 -26.283 -12.519 1.00 98.00 539 GLN A C 1
ATOM 4305 O O . GLN A 1 539 ? 5.760 -26.568 -13.301 1.00 98.00 539 GLN A O 1
ATOM 4310 N N . LEU A 1 540 ? 6.568 -25.288 -11.633 1.00 97.81 540 LEU A N 1
ATOM 4311 C CA . LEU A 1 540 ? 5.333 -24.530 -11.429 1.00 97.81 540 LEU A CA 1
ATOM 4312 C C . LEU A 1 540 ? 4.935 -23.702 -12.664 1.00 97.81 540 LEU A C 1
ATOM 4314 O O . LEU A 1 540 ? 3.765 -23.664 -13.041 1.00 97.81 540 LEU A O 1
ATOM 4318 N N . LEU A 1 541 ? 5.904 -23.094 -13.356 1.00 98.38 541 LEU A N 1
ATOM 4319 C CA . LEU A 1 541 ? 5.648 -22.406 -14.626 1.00 98.38 541 LEU A CA 1
ATOM 4320 C C . LEU A 1 541 ? 5.211 -23.383 -15.735 1.00 98.38 541 LEU A C 1
ATOM 4322 O O . LEU A 1 541 ? 4.386 -23.031 -16.576 1.00 98.38 541 LEU A O 1
ATOM 4326 N N . THR A 1 542 ? 5.731 -24.614 -15.734 1.00 98.38 542 THR A N 1
ATOM 4327 C CA . THR A 1 542 ? 5.322 -25.661 -16.687 1.00 98.38 542 THR A CA 1
ATOM 4328 C C . THR A 1 542 ? 3.891 -26.144 -16.418 1.00 98.38 542 THR A C 1
ATOM 4330 O O . THR A 1 542 ? 3.137 -26.372 -17.361 1.00 98.38 542 THR A O 1
ATOM 4333 N N . GLU A 1 543 ? 3.490 -26.248 -15.150 1.00 98.06 543 GLU A N 1
ATOM 4334 C CA . GLU A 1 543 ? 2.109 -26.533 -14.735 1.00 98.06 543 GLU A CA 1
ATOM 4335 C C . GLU A 1 543 ? 1.150 -25.411 -15.168 1.00 98.06 543 GLU A C 1
ATOM 4337 O O . GLU A 1 543 ? 0.119 -25.688 -15.782 1.00 98.06 543 GLU A O 1
ATOM 4342 N N . ALA A 1 544 ? 1.527 -24.143 -14.959 1.00 98.31 544 ALA A N 1
ATOM 4343 C CA . ALA A 1 544 ? 0.756 -22.993 -15.432 1.00 98.31 544 ALA A CA 1
ATOM 4344 C C . ALA A 1 544 ? 0.561 -23.006 -16.962 1.00 98.31 544 ALA A C 1
ATOM 4346 O O . ALA A 1 544 ? -0.567 -22.846 -17.426 1.00 98.31 544 ALA A O 1
ATOM 4347 N N . ILE A 1 545 ? 1.615 -23.283 -17.744 1.00 98.56 545 ILE A N 1
ATOM 4348 C CA . ILE A 1 545 ? 1.519 -23.461 -19.207 1.00 98.56 545 ILE A CA 1
ATOM 4349 C C . ILE A 1 545 ? 0.515 -24.564 -19.567 1.00 98.56 545 ILE A C 1
ATOM 4351 O O . ILE A 1 545 ? -0.339 -24.351 -20.423 1.00 98.56 545 ILE A O 1
ATOM 4355 N N . GLN A 1 546 ? 0.578 -25.724 -18.906 1.00 98.19 546 GLN A N 1
ATOM 4356 C CA . GLN A 1 546 ? -0.323 -26.844 -19.196 1.00 98.19 546 GLN A CA 1
ATOM 4357 C C . GLN A 1 546 ? -1.791 -26.499 -18.920 1.00 98.19 546 GLN A C 1
ATOM 4359 O O . GLN A 1 546 ? -2.654 -26.897 -19.700 1.00 98.19 546 GLN A O 1
ATOM 4364 N N . ILE A 1 547 ? -2.078 -25.746 -17.855 1.00 97.69 547 ILE A N 1
ATOM 4365 C CA . ILE A 1 547 ? -3.433 -25.263 -17.546 1.00 97.69 547 ILE A CA 1
ATOM 4366 C C . ILE A 1 547 ? -3.876 -24.221 -18.586 1.00 97.69 547 ILE A C 1
ATOM 4368 O O . ILE A 1 547 ? -4.988 -24.309 -19.106 1.00 97.69 547 ILE A O 1
ATOM 4372 N N . MET A 1 548 ? -2.995 -23.287 -18.963 1.00 97.69 548 MET A N 1
ATOM 4373 C CA . MET A 1 548 ? -3.258 -22.270 -19.993 1.00 97.69 548 MET A CA 1
ATOM 4374 C C . MET A 1 548 ? -3.459 -22.829 -21.412 1.00 97.69 548 MET A C 1
ATOM 4376 O O . MET A 1 548 ? -4.038 -22.140 -22.251 1.00 97.69 548 MET A O 1
ATOM 4380 N N . GLU A 1 549 ? -2.967 -24.040 -21.690 1.00 96.06 549 GLU A N 1
ATOM 4381 C CA . GLU A 1 549 ? -3.160 -24.773 -22.953 1.00 96.06 549 GLU A CA 1
ATOM 4382 C C . GLU A 1 549 ? -4.408 -25.674 -22.950 1.00 96.06 549 GLU A C 1
ATOM 4384 O O . GLU A 1 549 ? -4.904 -26.030 -24.019 1.00 96.06 549 GLU A O 1
ATOM 4389 N N . GLN A 1 550 ? -4.908 -26.053 -21.769 1.00 89.75 550 GLN A N 1
ATOM 4390 C CA . GLN A 1 550 ? -6.106 -26.888 -21.590 1.00 89.75 550 GLN A CA 1
ATOM 4391 C C . GLN A 1 550 ? -7.402 -26.080 -21.417 1.00 89.75 550 GLN A C 1
ATOM 4393 O O . GLN A 1 550 ? -8.482 -26.669 -21.488 1.00 89.75 550 GLN A O 1
ATOM 4398 N N . SER A 1 551 ? -7.282 -24.766 -21.192 1.00 76.06 551 SER A N 1
ATOM 4399 C CA . SER A 1 551 ? -8.391 -23.838 -20.927 1.00 76.06 551 SER A CA 1
ATOM 4400 C C . SER A 1 551 ? -8.746 -22.989 -22.156 1.00 76.06 551 SER A C 1
ATOM 4402 O O . SER A 1 551 ? -9.764 -23.330 -22.800 1.00 76.06 551 SER A O 1
#

Sequence (551 aa):
MSDNDSDSEDVTMQACLAVVAGTLTVADCAQRLYTPILEDFQNPGNGNSAEGNLWDLWYSVIDAAVESTPEKQECLIEVVRSLGGLPAPMFNGKAFQVWGEPWEEFPVLGPSIRECMEVVPRDSSYWVNFHAFLARLTTARIIDSSLLAMWAFRSSLEDPSAEDITRARISSNGLEAIAMWILYAGEALRAHSKNGLTYGDRVGIPGGEFKDTRDWRGFNEERWGIWLERLRLTQRVSHLSRRGTFHMMGHDSELTLSLKLATHHLYITTYTRRRGRLETPLTAMPKPPFLFNPSPWKAVASQSPIHQACLAVVDGTLALSDCVQQFYTTIREDWEQSGDEENAEGHLWATWDWMARAAAVTPHEKQGPLVEVVAALKELPSPVHDGKEFTVWGSPWPELPVFGASMRETWDQVDQETSDWVNLNAYAARLSSAKVDDFSLYAIWTIRGVFEENGPNELTSSNRPSPKELEAAAIWFRYAGELLHTRKKDRETFSERVAIPGKSLEDKDWRGFNEERWGVWLERFRLVVAQDIPDETKQLLTEAIQIMEQS

InterPro domains:
  IPR022085 Oxopyrrolidines biosynthesis cluster protein G [PF12311] (58-231)
  IPR022085 Oxopyrrolidines biosynthesis cluster protein G [PF12311] (352-525)
  IPR053204 Oxopyrrolidines Biosynthesis-associated Protein [PTHR38797] (317-550)

Organism: NCBI:txid2056292

Secondary structure (DSSP, 8-state):
---STHHHHHHHHHHHHHHHTTSS-HHHHHHHHHHHHHHHHHSTTSS--TTHHHHHHHHHHHHHHHHS-TTTTHHHHHHHHHHTTSPPPEETTEEPEETTEEGGG-TTHHHHHHHHHHHS-TTSHHHHHHHHHHHHHHHHTS--THHHHHHHHHHHHTSS-HHHHHTT-S-HHHHHHHHHHHHHHHHHHHHHHHHT-B--TTTTPPPGGGTTT----B--HHHHHHHHHHHHHHHHHHHHIIIII----S-TTTHHHHHHHHHHHHHHHHHHGGG---------PPPPSSSS-SSSHHHHHTT-HHHHHHHHHHTTSS-HHHHHHHHHHHHHHHHHHH--HHHHHHHHHHHHHHHHHHHHHS-TTTTHHHHHHHHHHHTSPPPEETTEEPEETTEEGGG-TTHHHHHHHHHHHS-TTSHHHHHHHHHHHHHHHTTSS--HHHHHHHHHHHHTSS-HHHHTSTTSPPHHHHHHHHHHHHHHHHHHHHHHHHT-B-STTTTPPPGGGTT----B--HHHHHHHHHHHHHHHTSS--HHHHHHHHHHHHHHHH-

pLDDT: mean 85.24, std 17.26, range [28.67, 98.75]

Radius of gyration: 26.18 Å; chains: 1; bounding box: 72×64×61 Å

Foldseek 3Di:
DPDPPVVLLCQLLVLLLCVLVVNHALLRSLCSLVVVLQVCVAPVFPFDHSVNSLLSNLLSLLVSLLPHDLVSNVSSLSSLVNNLVDDFRDYPRDGDDDPNHGRNLSPPNLVSLVVCVVPQDQLDSSLLSNLLNQLQCCLSVSANPVLVLVVLLQQFQFADDLVCLLVVVGRLSSLSSNLSNLQRNVLVLVVCQPVLDFFPQPSQAHHHPQRVVDNTRHHHPVSVVSSLVSLVSNLVNLVVCVVPPDDDPDDSPVSNVSSVSSNVSNVCSVPVVVVDDDDPDPDDDPDGPDNTDPDPCVVVLVPDPLLVQLVCVLVPNHPLVVSLCVLCVVLLVVCQPRVRQVVSLVSLLVNLLSLLQSQLPDQLVSCVSSLVSLLVQLPDAFRAYPRDGDDHPNHGRNQSPCNVVSLVVNQVNDDQLDSSNLRSLSNQLQNCQVVSHNPQLVLLVLLLVQQFQDDLVCLQDPNHDHLSSLSSNLSNCVRNVVVLVVCQVVLDFDDDCSNDHHDNPNVDPHGGHYDVVLVSSLVSLVSNLPHPDDPVSNVSSVVSNVSSVVD